Protein AF-A0A3R6XQE9-F1 (afdb_monomer)

Sequence (537 aa):
MMLRTYLPYRYLSPTGSLHRLRDVAMYRGDMRRTLERMLTLVEDVHVSFRRNPSPDKQDQEDIPDDLHMSSKAVSIPAWYREDCESIEWVRSQRVAEVDCVHRAAIRAKRSEKDACMAMHMQELQTRHYISEHRKELKRARQQQARDRAAALEQTRIARLMELDRQYDERLAIEAEDRMAEEESRTRVYVDAMAKATFLHQCKLRKRQVELDRKAEAKARTAMEREELDENTRLRKIADKIAYNQTLKRMQAADEAYRAKQAEKLFEARCRKLMHNEEMRLHRLYTEVLHRERLRERKERHLMHNDDMYMQRILDEREKLRLRTMEKTHRVEMAVEDVRSHQWRSLEAQATIMALVRLFVIKQFGFFDGHVQAIWSARELKALAAHVQHFPNMLRVNIVLMSSIMGQKRDPPWKVALRWLRMAFRDGYKGPTLLRNIAKCYVKLYEAHLHYNDLSTGWSWYVKACEHLALQASPSFLDEMARALYLLCRFQHAAEILARIIYSFPTYVRMPTVIFRAAMLMWHLGLYEQSTDYLLHL

pLDDT: mean 70.78, std 21.34, range [27.75, 96.88]

Radius of gyration: 72.17 Å; Cα contacts (8 Å, |Δi|>4): 150; chains: 1; bounding box: 145×71×234 Å

Secondary structure (DSSP, 8-state):
-------------TTSSHHHHHHHGGG-HHHHHHHHHHHHHHHT-------PPP-----------------------HHHHHHHHHHHHHHHHHHHHHHHHHHHHHHHHHHHHHHHHHHHHHHHHHHHHHHHHHHHHHHHHHHHHHHHHHTTSGGGSGGGSTTSHHHHTTTHHHHHHHHHHHHHHHHHHHHHHHHHHHHHHHHHHHHHHHHHHHHHHHHHHHHHHHHHHHHHHHHHHHHHHHHHHHHHHHHHHHHHHHHHHHHHHHHHHHHHHHHHHHHHHHHHHHHHHHHHHHHHHHHHHHHHHHHHHHHHHHHHHHHHHHHHHHHHHHHHHHHHHHHHHHHHHHHHHHHHHHHHHHHHHHH----------SS-HHHHHHHHHHHHH-HHHHHHHHHHHHHHTT--PPPHHHHHHHHHHHHHHTT---HHHHHHHHHHHHHHHHHH--HHHHHHHHHHHHHHHTSHHHHT-HHHHHHHHHHHHHTT-HHHHHHHHHHHHHH-TT-TTHHHHHHHHHHHHHHTT-HHHHHHHHHT-

Foldseek 3Di:
DDDDDDDDDDDDDDPPCPVVVVVVCPPDPVVVVVVVVVVVVVVVPPPPPPDDDDDDDDDDDDDDDDDDDDDDPPPPPPVNVVVVVVVVVVVVVVVVVVVVVVVVVVVVVVVVVVVVVVVVVVVVVVVVVVVVVVVVVVVVVVVVVVVVVVVVVVVPVVVVCVVVVVVCVVVCVVVVVVVVVVVVVVVVVVVVVVVVVVVVVVVVVVVVVVVVVVVVVVVVVVVVVVVVVVVVVVVVVVVVVVVVVVVVVVVVVVVVVVVVVVVVVVVVVVVVVVVVVVVVVVVVVVVVVVVVVVVVVVVVVVVVVVVVVVVVVVVVVVVVVVVVVVVVVVVVVVVVVVVVVVVVVVVVVVVVVVVVVVVCVVPPDDDDDDDDDPDDPVVVVVVVVVCVPCVVVVVVCVVVVCVVVPPPDDDPLVVVLVVLVVCVVVPDPDLVSLLSNLVSLVVNCVVPVDVVSLVVSLVSLVSSVVDPVLVLDLVSLLVNLVSCVSVVVLVVSLVSLVCCVVVPVPDPCNLVSLLVNLVSCVVVVVPVVSVVSVVVD

Nearest PDB structures (foldseek):
  6q6g-assembly1_K  TM=8.077E-01  e=1.067E-02  Homo sapiens
  7w3i-assembly1_X  TM=4.189E-01  e=1.348E+00  Homo sapiens

Structure (mmCIF, N/CA/C/O backbone):
data_AF-A0A3R6XQE9-F1
#
_entry.id   AF-A0A3R6XQE9-F1
#
loop_
_atom_site.group_PDB
_atom_site.id
_atom_site.type_symbol
_atom_site.label_atom_id
_atom_site.label_alt_id
_atom_site.label_comp_id
_atom_site.label_asym_id
_atom_site.label_entity_id
_atom_site.label_seq_id
_atom_site.pdbx_PDB_ins_code
_atom_site.Cartn_x
_atom_site.Cartn_y
_atom_site.Cartn_z
_atom_site.occupancy
_atom_site.B_iso_or_equiv
_atom_site.auth_seq_id
_atom_site.auth_comp_id
_atom_site.auth_asym_id
_atom_site.auth_atom_id
_atom_site.pdbx_PDB_model_num
ATOM 1 N N . MET A 1 1 ? 5.870 -28.868 70.871 1.00 32.44 1 MET A N 1
ATOM 2 C CA . MET A 1 1 ? 5.927 -27.451 71.288 1.00 32.44 1 MET A CA 1
ATOM 3 C C . MET A 1 1 ? 6.280 -26.621 70.053 1.00 32.44 1 MET A C 1
ATOM 5 O O . MET A 1 1 ? 7.315 -26.913 69.486 1.00 32.44 1 MET A O 1
ATOM 9 N N . MET A 1 2 ? 5.377 -25.711 69.638 1.00 27.75 2 MET A N 1
ATOM 10 C CA . MET A 1 2 ? 5.494 -24.556 68.701 1.00 27.75 2 MET A CA 1
ATOM 11 C C . MET A 1 2 ? 6.235 -24.703 67.347 1.00 27.75 2 MET A C 1
ATOM 13 O O . MET A 1 2 ? 7.331 -25.222 67.304 1.00 27.75 2 MET A O 1
ATOM 17 N N . LEU A 1 3 ? 5.814 -24.169 66.192 1.00 28.91 3 LEU A N 1
ATOM 18 C CA . LEU A 1 3 ? 4.616 -23.490 65.670 1.00 28.91 3 LEU A CA 1
ATOM 19 C C . LEU A 1 3 ? 4.838 -23.354 64.133 1.00 28.91 3 LEU A C 1
ATOM 21 O O . LEU A 1 3 ? 5.943 -23.027 63.724 1.00 28.91 3 LEU A O 1
ATOM 25 N N . ARG A 1 4 ? 3.788 -23.586 63.322 1.00 28.50 4 ARG A N 1
ATOM 26 C CA . ARG A 1 4 ? 3.335 -22.821 62.120 1.00 28.50 4 ARG A CA 1
ATOM 27 C C . ARG A 1 4 ? 4.390 -22.072 61.257 1.00 28.50 4 ARG A C 1
ATOM 29 O O . ARG A 1 4 ? 5.087 -21.206 61.751 1.00 28.50 4 ARG A O 1
ATOM 36 N N . THR A 1 5 ? 4.408 -22.147 59.920 1.00 28.59 5 THR A N 1
ATOM 37 C CA . THR A 1 5 ? 3.303 -21.826 58.986 1.00 28.59 5 THR A CA 1
ATOM 38 C C . THR A 1 5 ? 3.684 -22.162 57.529 1.00 28.59 5 THR A C 1
ATOM 40 O O . THR A 1 5 ? 4.826 -21.994 57.119 1.00 28.59 5 THR A O 1
ATOM 43 N N . TYR A 1 6 ? 2.679 -22.580 56.754 1.00 31.84 6 TYR A N 1
ATOM 44 C CA . TYR A 1 6 ? 2.621 -22.618 55.285 1.00 31.84 6 TYR A CA 1
ATOM 45 C C . TYR A 1 6 ? 2.515 -21.207 54.670 1.00 31.84 6 TYR A C 1
ATOM 47 O O . TYR A 1 6 ? 1.912 -20.350 55.314 1.00 31.84 6 TYR A O 1
ATOM 55 N N . LEU A 1 7 ? 2.959 -21.016 53.411 1.00 29.22 7 LEU A N 1
ATOM 56 C CA . LEU A 1 7 ? 2.219 -20.413 52.263 1.00 29.22 7 LEU A CA 1
ATOM 57 C C . LEU A 1 7 ? 3.168 -20.091 51.063 1.00 29.22 7 LEU A C 1
ATOM 59 O O . LEU A 1 7 ? 4.384 -20.143 51.227 1.00 29.22 7 LEU A O 1
ATOM 63 N N . PRO A 1 8 ? 2.644 -19.858 49.836 1.00 33.28 8 PRO A N 1
ATOM 64 C CA . PRO A 1 8 ? 3.211 -20.328 48.575 1.00 33.28 8 PRO A CA 1
ATOM 65 C C . PRO A 1 8 ? 3.793 -19.216 47.683 1.00 33.28 8 PRO A C 1
ATOM 67 O O . PRO A 1 8 ? 3.556 -18.025 47.877 1.00 33.28 8 PRO A O 1
ATOM 70 N N . TYR A 1 9 ? 4.502 -19.652 46.639 1.00 40.69 9 TYR A N 1
ATOM 71 C CA . TYR A 1 9 ? 4.949 -18.867 45.487 1.00 40.69 9 TYR A CA 1
ATOM 72 C C . TYR A 1 9 ? 3.849 -17.964 44.907 1.00 40.69 9 TYR A C 1
ATOM 74 O O . TYR A 1 9 ? 2.841 -18.475 44.415 1.00 40.69 9 TYR A O 1
ATOM 82 N N . ARG A 1 10 ? 4.086 -16.641 44.868 1.00 29.25 10 ARG A N 1
ATOM 83 C CA . ARG A 1 10 ? 3.492 -15.716 43.882 1.00 29.25 10 ARG A CA 1
ATOM 84 C C . ARG A 1 10 ? 4.160 -14.325 43.895 1.00 29.25 10 ARG A C 1
ATOM 86 O O . ARG A 1 10 ? 4.334 -13.729 44.949 1.00 29.25 10 ARG A O 1
ATOM 93 N N . TYR A 1 11 ? 4.438 -13.828 42.683 1.00 28.64 11 TYR A N 1
ATOM 94 C CA . TYR A 1 11 ? 4.831 -12.464 42.271 1.00 28.64 11 TYR A CA 1
ATOM 95 C C . TYR A 1 11 ? 6.278 -11.996 42.532 1.00 28.64 11 TYR A C 1
ATOM 97 O O . TYR A 1 11 ? 6.572 -11.256 43.464 1.00 28.64 11 TYR A O 1
ATOM 105 N N . LEU A 1 12 ? 7.164 -12.362 41.597 1.00 32.06 12 LEU A N 1
ATOM 106 C CA . LEU A 1 12 ? 8.441 -11.692 41.325 1.00 32.06 12 LEU A CA 1
ATOM 107 C C . LEU A 1 12 ? 8.205 -10.461 40.430 1.00 32.06 12 LEU A C 1
ATOM 109 O O . LEU A 1 12 ? 7.597 -10.583 39.367 1.00 32.06 12 LEU A O 1
ATOM 113 N N . SER A 1 13 ? 8.697 -9.291 40.847 1.00 29.91 13 SER A N 1
ATOM 114 C CA . SER A 1 13 ? 8.797 -8.078 40.022 1.00 29.91 13 SER A CA 1
ATOM 115 C C . SER A 1 13 ? 10.157 -8.021 39.291 1.00 29.91 13 SER A C 1
ATOM 117 O O . SER A 1 13 ? 11.142 -8.542 39.820 1.00 29.91 13 SER A O 1
ATOM 119 N N . PRO A 1 14 ? 10.267 -7.401 38.095 1.00 37.72 14 PRO A N 1
ATOM 120 C CA . PRO A 1 14 ? 11.428 -7.599 37.212 1.00 37.72 14 PRO A CA 1
ATOM 121 C C . PRO A 1 14 ? 12.702 -6.814 37.569 1.00 37.72 14 PRO A C 1
ATOM 123 O O . PRO A 1 14 ? 13.724 -7.015 36.926 1.00 37.72 14 PRO A O 1
ATOM 126 N N . THR A 1 15 ? 12.686 -5.913 38.554 1.00 41.16 15 THR A N 1
ATOM 127 C CA . THR A 1 15 ? 13.781 -4.936 38.752 1.00 41.16 15 THR A CA 1
ATOM 128 C C . THR A 1 15 ? 14.496 -5.019 40.103 1.00 41.16 15 THR A C 1
ATOM 130 O O . THR A 1 15 ? 15.473 -4.311 40.319 1.00 41.16 15 THR A O 1
ATOM 133 N N . GLY A 1 16 ? 14.069 -5.900 41.013 1.00 37.84 16 GLY A N 1
ATOM 134 C CA . GLY A 1 16 ? 14.590 -5.933 42.389 1.00 37.84 16 GLY A CA 1
ATOM 135 C C . GLY A 1 16 ? 15.642 -7.003 42.715 1.00 37.84 16 GLY A C 1
ATOM 136 O O . GLY A 1 16 ? 16.205 -6.963 43.808 1.00 37.84 16 GLY A O 1
ATOM 137 N N . SER A 1 17 ? 15.903 -7.980 41.837 1.00 44.03 17 SER A N 1
ATOM 138 C CA . SER A 1 17 ? 16.670 -9.190 42.209 1.00 44.03 17 SER A CA 1
ATOM 139 C C . SER A 1 17 ? 18.113 -9.258 41.691 1.00 44.03 17 SER A C 1
ATOM 141 O O . SER A 1 17 ? 18.904 -10.032 42.228 1.00 44.03 17 SER A O 1
ATOM 143 N N . LEU A 1 18 ? 18.513 -8.434 40.717 1.00 44.25 18 LEU A N 1
ATOM 144 C CA . LEU A 1 18 ? 19.850 -8.534 40.108 1.00 44.25 18 LEU A CA 1
ATOM 145 C C . LEU A 1 18 ? 20.987 -8.071 41.030 1.00 44.25 18 LEU A C 1
ATOM 147 O O . LEU A 1 18 ? 22.075 -8.637 40.992 1.00 44.25 18 LEU A O 1
ATOM 151 N N . HIS A 1 19 ? 20.738 -7.099 41.911 1.00 41.75 19 HIS A N 1
ATOM 152 C CA . HIS A 1 19 ? 21.766 -6.627 42.848 1.00 41.75 19 HIS A CA 1
ATOM 153 C C . HIS A 1 19 ? 22.050 -7.643 43.963 1.00 41.75 19 HIS A C 1
ATOM 155 O O . HIS A 1 19 ? 23.172 -7.707 44.446 1.00 41.75 19 HIS A O 1
ATOM 161 N N . ARG A 1 20 ? 21.077 -8.499 44.311 1.00 45.06 20 ARG A N 1
ATOM 162 C CA . ARG A 1 20 ? 21.261 -9.573 45.307 1.00 45.06 20 ARG A CA 1
ATOM 163 C C . ARG A 1 20 ? 21.903 -10.835 44.722 1.00 45.06 20 ARG A C 1
ATOM 165 O O . ARG A 1 20 ? 22.451 -11.640 45.464 1.00 45.06 20 ARG A O 1
ATOM 172 N N . LEU A 1 21 ? 21.873 -11.001 43.397 1.00 42.62 21 LEU A N 1
ATOM 173 C CA . LEU A 1 21 ? 22.603 -12.066 42.697 1.00 42.62 21 LEU A CA 1
ATOM 174 C C . LEU A 1 21 ? 24.106 -11.777 42.581 1.00 42.62 21 LEU A C 1
ATOM 176 O O . LEU A 1 21 ? 24.885 -12.716 42.436 1.00 42.62 21 LEU A O 1
ATOM 180 N N . ARG A 1 22 ? 24.524 -10.510 42.700 1.00 42.72 22 ARG A N 1
ATOM 181 C CA . ARG A 1 22 ? 25.939 -10.110 42.707 1.00 42.72 22 ARG A CA 1
ATOM 182 C C . ARG A 1 22 ? 26.709 -10.727 43.880 1.00 42.72 22 ARG A C 1
ATOM 184 O O . ARG A 1 22 ? 27.838 -11.168 43.689 1.00 42.72 22 ARG A O 1
ATOM 191 N N . ASP A 1 23 ? 26.069 -10.839 45.043 1.00 43.16 23 ASP A N 1
ATOM 192 C CA . ASP A 1 23 ? 26.700 -11.372 46.258 1.00 43.16 23 ASP A CA 1
ATOM 193 C C . ASP A 1 23 ? 26.735 -12.911 46.280 1.00 43.16 23 ASP A C 1
ATOM 195 O O . ASP A 1 23 ? 27.646 -13.507 46.850 1.00 43.16 23 ASP A O 1
ATOM 199 N N . VAL A 1 24 ? 25.797 -13.573 45.590 1.00 43.28 24 VAL A N 1
ATOM 200 C CA . VAL A 1 24 ? 25.754 -15.044 45.458 1.00 43.28 24 VAL A CA 1
ATOM 201 C C . VAL A 1 24 ? 26.667 -15.546 44.326 1.00 43.28 24 VAL A C 1
ATOM 203 O O . VAL A 1 24 ? 27.190 -16.659 44.389 1.00 43.28 24 VAL A O 1
ATOM 206 N N . ALA A 1 25 ? 26.911 -14.731 43.295 1.00 44.75 25 ALA A N 1
ATOM 207 C CA . ALA A 1 25 ? 27.698 -15.111 42.119 1.00 44.75 25 ALA A CA 1
ATOM 208 C C . ALA A 1 25 ? 29.227 -15.015 42.302 1.00 44.75 25 ALA A C 1
ATOM 210 O O . ALA A 1 25 ? 29.965 -15.414 41.399 1.00 44.75 25 ALA A O 1
ATOM 211 N N . MET A 1 26 ? 29.720 -14.560 43.461 1.00 42.00 26 MET A N 1
ATOM 212 C CA . MET A 1 26 ? 31.160 -14.443 43.760 1.00 42.00 26 MET A CA 1
ATOM 213 C C . MET A 1 26 ? 31.949 -15.766 43.637 1.00 42.00 26 MET A C 1
ATOM 215 O O . MET A 1 26 ? 33.171 -15.723 43.537 1.00 42.00 26 MET A O 1
ATOM 219 N N . TYR A 1 27 ? 31.291 -16.933 43.579 1.00 44.34 27 TYR A N 1
ATOM 220 C CA . TYR A 1 27 ? 31.956 -18.247 43.566 1.00 44.34 27 TYR A CA 1
ATOM 221 C C . TYR A 1 27 ? 31.847 -19.066 42.265 1.00 44.34 27 TYR A C 1
ATOM 223 O O . TYR A 1 27 ? 32.259 -20.225 42.255 1.00 44.34 27 TYR A O 1
ATOM 231 N N . ARG A 1 28 ? 31.339 -18.526 41.144 1.00 44.09 28 ARG A N 1
ATOM 232 C CA . ARG A 1 28 ? 31.338 -19.263 39.855 1.00 44.09 28 ARG A CA 1
ATOM 233 C C . ARG A 1 28 ? 31.686 -18.368 38.663 1.00 44.09 28 ARG A C 1
ATOM 235 O O . ARG A 1 28 ? 30.900 -17.510 38.267 1.00 44.09 28 ARG A O 1
ATOM 242 N N . GLY A 1 29 ? 32.855 -18.613 38.065 1.00 42.78 29 GLY A N 1
ATOM 243 C CA . GLY A 1 29 ? 33.447 -17.793 36.996 1.00 42.78 29 GLY A CA 1
ATOM 244 C C . GLY A 1 29 ? 32.594 -17.631 35.730 1.00 42.78 29 GLY A C 1
ATOM 245 O O . GLY A 1 29 ? 32.670 -16.591 35.077 1.00 42.78 29 GLY A O 1
ATOM 246 N N . ASP A 1 30 ? 31.721 -18.592 35.421 1.00 46.72 30 ASP A N 1
ATOM 247 C CA . ASP A 1 30 ? 30.911 -18.561 34.194 1.00 46.72 30 ASP A CA 1
ATOM 248 C C . ASP A 1 30 ? 29.713 -17.595 34.278 1.00 46.72 30 ASP A C 1
ATOM 250 O O . ASP A 1 30 ? 29.325 -16.974 33.283 1.00 46.72 30 ASP A O 1
ATOM 254 N N . MET A 1 31 ? 29.159 -17.376 35.478 1.00 47.28 31 MET A N 1
ATOM 255 C CA . MET A 1 31 ? 28.063 -16.415 35.675 1.00 47.28 31 MET A CA 1
ATOM 256 C C . MET A 1 31 ? 28.544 -14.959 35.649 1.00 47.28 31 MET A C 1
ATOM 258 O O . MET A 1 31 ? 27.788 -14.082 35.233 1.00 47.28 31 MET A O 1
ATOM 262 N N . ARG A 1 32 ? 29.814 -14.698 35.989 1.00 47.12 32 ARG A N 1
ATOM 263 C CA . ARG A 1 32 ? 30.415 -13.356 35.924 1.00 47.12 32 ARG A CA 1
ATOM 264 C C . ARG A 1 32 ? 30.487 -12.826 34.492 1.00 47.12 32 ARG A C 1
ATOM 266 O O . ARG A 1 32 ? 30.044 -11.712 34.241 1.00 47.12 32 ARG A O 1
ATOM 273 N N . ARG A 1 33 ? 30.942 -13.647 33.538 1.00 48.03 33 ARG A N 1
ATOM 274 C CA . ARG A 1 33 ? 31.009 -13.267 32.112 1.00 48.03 33 ARG A CA 1
ATOM 275 C C . ARG A 1 33 ? 29.632 -13.012 31.502 1.00 48.03 33 ARG A C 1
ATOM 277 O O . ARG A 1 33 ? 29.498 -12.190 30.601 1.00 48.03 33 ARG A O 1
ATOM 284 N N . THR A 1 34 ? 28.612 -13.715 31.983 1.00 50.47 34 THR A N 1
ATOM 285 C CA . THR A 1 34 ? 27.238 -13.567 31.487 1.00 50.47 34 THR A CA 1
ATOM 286 C C . THR A 1 34 ? 26.579 -12.302 32.054 1.00 50.47 34 THR A C 1
ATOM 288 O O . THR A 1 34 ? 25.908 -11.583 31.319 1.00 50.47 34 THR A O 1
ATOM 291 N N . LEU A 1 35 ? 26.848 -11.969 33.323 1.00 48.03 35 LEU A N 1
ATOM 292 C CA . LEU A 1 35 ? 26.427 -10.711 33.951 1.00 48.03 35 LEU A CA 1
ATOM 293 C C . LEU A 1 35 ? 27.180 -9.490 33.409 1.00 48.03 35 LEU A C 1
ATOM 295 O O . LEU A 1 35 ? 26.545 -8.473 33.171 1.00 48.03 35 LEU A O 1
ATOM 299 N N . GLU A 1 36 ? 28.486 -9.585 33.143 1.00 49.22 36 GLU A N 1
ATOM 300 C CA . GLU A 1 36 ? 29.260 -8.511 32.494 1.00 49.22 36 GLU A CA 1
ATOM 301 C C . GLU A 1 36 ? 28.731 -8.222 31.078 1.00 49.22 36 GLU A C 1
ATOM 303 O O . GLU A 1 36 ? 28.598 -7.061 30.702 1.00 49.22 36 GLU A O 1
ATOM 308 N N . ARG A 1 37 ? 28.313 -9.250 30.319 1.00 48.03 37 ARG A N 1
ATOM 309 C CA . ARG A 1 37 ? 27.636 -9.073 29.016 1.00 48.03 37 ARG A CA 1
ATOM 310 C C . ARG A 1 37 ? 26.248 -8.440 29.127 1.00 48.03 37 ARG A C 1
ATOM 312 O O . ARG A 1 37 ? 25.849 -7.700 28.239 1.00 48.03 37 ARG A O 1
ATOM 319 N N . MET A 1 38 ? 25.500 -8.728 30.190 1.00 41.19 38 MET A N 1
ATOM 320 C CA . MET A 1 38 ? 24.185 -8.112 30.406 1.00 41.19 38 MET A CA 1
ATOM 321 C C . MET A 1 38 ? 24.283 -6.688 30.966 1.00 41.19 38 MET A C 1
ATOM 323 O O . MET A 1 38 ? 23.432 -5.868 30.648 1.00 41.19 38 MET A O 1
ATOM 327 N N . LEU A 1 39 ? 25.312 -6.376 31.758 1.00 45.50 39 LEU A N 1
ATOM 328 C CA . LEU A 1 39 ? 25.561 -5.031 32.286 1.00 45.50 39 LEU A CA 1
ATOM 329 C C . LEU A 1 39 ? 26.136 -4.092 31.218 1.00 45.50 39 LEU A C 1
ATOM 331 O O . LEU A 1 39 ? 25.687 -2.957 31.128 1.00 45.50 39 LEU A O 1
ATOM 335 N N . THR A 1 40 ? 27.012 -4.583 30.338 1.00 46.66 40 THR A N 1
ATOM 336 C CA . THR A 1 40 ? 27.475 -3.816 29.162 1.00 46.66 40 THR A CA 1
ATOM 337 C C . THR A 1 40 ? 26.338 -3.495 28.188 1.00 46.66 40 THR A C 1
ATOM 339 O O . THR A 1 40 ? 26.320 -2.420 27.605 1.00 46.66 40 THR A O 1
ATOM 342 N N . LEU A 1 41 ? 25.322 -4.361 28.080 1.00 43.12 41 LEU A N 1
ATOM 343 C CA . LEU A 1 41 ? 24.089 -4.071 27.330 1.00 43.12 41 LEU A CA 1
ATOM 344 C C . LEU A 1 41 ? 23.173 -3.030 28.009 1.00 43.12 41 LEU A C 1
ATOM 346 O O . LEU A 1 41 ? 22.259 -2.521 27.365 1.00 43.12 41 LEU A O 1
ATOM 350 N N . VAL A 1 42 ? 23.392 -2.720 29.291 1.00 42.47 42 VAL A N 1
ATOM 351 C CA . VAL A 1 42 ? 22.645 -1.698 30.052 1.00 42.47 42 VAL A CA 1
ATOM 352 C C . VAL A 1 42 ? 23.409 -0.364 30.113 1.00 42.47 42 VAL A C 1
ATOM 354 O O . VAL A 1 42 ? 22.781 0.683 30.255 1.00 42.47 42 VAL A O 1
ATOM 357 N N . GLU A 1 43 ? 24.735 -0.371 29.948 1.00 41.97 43 GLU A N 1
ATOM 358 C CA . GLU A 1 43 ? 25.589 0.830 30.011 1.00 41.97 43 GLU A CA 1
ATOM 359 C C . GLU A 1 43 ? 25.432 1.796 28.816 1.00 41.97 43 GLU A C 1
ATOM 361 O O . GLU A 1 43 ? 25.720 2.987 28.962 1.00 41.97 43 GLU A O 1
ATOM 366 N N . ASP A 1 44 ? 24.852 1.356 27.693 1.00 39.06 44 ASP A N 1
ATOM 367 C CA . ASP A 1 44 ? 24.589 2.212 26.519 1.00 39.06 44 ASP A CA 1
ATOM 368 C C . ASP A 1 44 ? 23.258 2.991 26.569 1.00 39.06 44 ASP A C 1
ATOM 370 O O . ASP A 1 44 ? 22.878 3.664 25.609 1.00 39.06 44 ASP A O 1
ATOM 374 N N . VAL A 1 45 ? 22.556 2.989 27.707 1.00 34.91 45 VAL A N 1
ATOM 375 C CA . VAL A 1 45 ? 21.431 3.906 27.954 1.00 34.91 45 VAL A CA 1
ATOM 376 C C . VAL A 1 45 ? 21.814 4.898 29.051 1.00 34.91 45 VAL A C 1
ATOM 378 O O . VAL A 1 45 ? 21.332 4.851 30.182 1.00 34.91 45 VAL A O 1
ATOM 381 N N . HIS A 1 46 ? 22.688 5.844 28.705 1.00 31.00 46 HIS A N 1
ATOM 382 C CA . HIS A 1 46 ? 22.892 7.055 29.499 1.00 31.00 46 HIS A CA 1
ATOM 383 C C . HIS A 1 46 ? 21.637 7.943 29.417 1.00 31.00 46 HIS A C 1
ATOM 385 O O . HIS A 1 46 ? 21.521 8.822 28.565 1.00 31.00 46 HIS A O 1
ATOM 391 N N . VAL A 1 47 ? 20.681 7.737 30.326 1.00 30.23 47 VAL A N 1
ATOM 392 C CA . VAL A 1 47 ? 19.670 8.756 30.647 1.00 30.23 47 VAL A CA 1
ATOM 393 C C . VAL A 1 47 ? 20.302 9.678 31.681 1.00 30.23 47 VAL A C 1
ATOM 395 O O . VAL A 1 47 ? 20.375 9.358 32.867 1.00 30.23 47 VAL A O 1
ATOM 398 N N . SER A 1 48 ? 20.786 10.833 31.232 1.00 28.06 48 SER A N 1
ATOM 399 C CA . SER A 1 48 ? 21.216 11.903 32.125 1.00 28.06 48 SER A CA 1
ATOM 400 C C . SER A 1 48 ? 20.009 12.422 32.914 1.00 28.06 48 SER A C 1
ATOM 402 O O . SER A 1 48 ? 19.238 13.245 32.418 1.00 28.06 48 SER A O 1
ATOM 404 N N . PHE A 1 49 ? 19.830 11.961 34.151 1.00 30.72 49 PHE A N 1
ATOM 405 C CA . PHE A 1 49 ? 18.934 12.615 35.099 1.00 30.72 49 PHE A CA 1
ATOM 406 C C . PHE A 1 49 ? 19.569 13.942 35.530 1.00 30.72 49 PHE A C 1
ATOM 408 O O . PHE A 1 49 ? 20.401 13.982 36.436 1.00 30.72 49 PHE A O 1
ATOM 415 N N . ARG A 1 50 ? 19.160 15.055 34.907 1.00 29.62 50 ARG A N 1
ATOM 416 C CA . ARG A 1 50 ? 19.289 16.368 35.553 1.00 29.62 50 ARG A CA 1
ATOM 417 C C . ARG A 1 50 ? 18.417 16.343 36.810 1.00 29.62 50 ARG A C 1
ATOM 419 O O . ARG A 1 50 ? 17.195 16.418 36.728 1.00 29.62 50 ARG A O 1
ATOM 426 N N . ARG A 1 51 ? 19.044 16.231 37.983 1.00 33.03 51 ARG A N 1
ATOM 427 C CA . ARG A 1 51 ? 18.432 16.659 39.245 1.00 33.03 51 ARG A CA 1
ATOM 428 C C . ARG A 1 51 ? 18.262 18.175 39.171 1.00 33.03 51 ARG A C 1
ATOM 430 O O . ARG A 1 51 ? 19.254 18.893 39.203 1.00 33.03 51 ARG A O 1
ATOM 437 N N . ASN A 1 52 ? 17.025 18.653 39.085 1.00 30.34 52 ASN A N 1
ATOM 438 C CA . ASN A 1 52 ? 16.719 20.032 39.454 1.00 30.34 52 ASN A CA 1
ATOM 439 C C . ASN A 1 52 ? 16.853 20.143 40.984 1.00 30.34 52 ASN A C 1
ATOM 441 O O . ASN A 1 52 ? 16.204 19.361 41.687 1.00 30.34 52 ASN A O 1
ATOM 445 N N . PRO A 1 53 ? 17.680 21.052 41.525 1.00 36.28 53 PRO A N 1
ATOM 446 C CA . PRO A 1 53 ? 17.670 21.350 42.949 1.00 36.28 53 PRO A CA 1
ATOM 447 C C . PRO A 1 53 ? 16.380 22.095 43.312 1.00 36.28 53 PRO A C 1
ATOM 449 O O . PRO A 1 53 ? 15.902 22.945 42.562 1.00 36.28 53 PRO A O 1
ATOM 452 N N . SER A 1 54 ? 15.824 21.756 44.473 1.00 32.06 54 SER A N 1
ATOM 453 C CA . SER A 1 54 ? 14.787 22.535 45.156 1.00 32.06 54 SER A CA 1
ATOM 454 C C . SER A 1 54 ? 15.277 23.969 45.399 1.00 32.06 54 SER A C 1
ATOM 456 O O . SER A 1 54 ? 16.452 24.134 45.733 1.00 32.06 54 SER A O 1
ATOM 458 N N . PRO A 1 55 ? 14.420 25.000 45.287 1.00 38.88 55 PRO A N 1
ATOM 459 C CA . PRO A 1 55 ? 14.807 26.354 45.629 1.00 38.88 55 PRO A CA 1
ATOM 460 C C . PRO A 1 55 ? 14.715 26.492 47.146 1.00 38.88 55 PRO A C 1
ATOM 462 O O . PRO A 1 55 ? 13.618 26.584 47.677 1.00 38.88 55 PRO A O 1
ATOM 465 N N . ASP A 1 56 ? 15.846 26.459 47.843 1.00 35.47 56 ASP A N 1
ATOM 466 C CA . ASP A 1 56 ? 15.972 27.150 49.124 1.00 35.47 56 ASP A CA 1
ATOM 467 C C . ASP A 1 56 ? 17.449 27.332 49.504 1.00 35.47 56 ASP A C 1
ATOM 469 O O . ASP A 1 56 ? 18.152 26.372 49.803 1.00 35.47 56 ASP A O 1
ATOM 473 N N . LYS A 1 57 ? 17.833 28.617 49.543 1.00 34.00 57 LYS A N 1
ATOM 474 C CA . LYS A 1 57 ? 18.953 29.246 50.270 1.00 34.00 57 LYS A CA 1
ATOM 475 C C . LYS A 1 57 ? 20.378 29.106 49.697 1.00 34.00 57 LYS A C 1
ATOM 477 O O . LYS A 1 57 ? 20.996 28.055 49.754 1.00 34.00 57 LYS A O 1
ATOM 482 N N . GLN A 1 58 ? 20.821 30.249 49.150 1.00 37.00 58 GLN A N 1
ATOM 483 C CA . GLN A 1 58 ? 22.128 30.926 49.277 1.00 37.00 58 GLN A CA 1
ATOM 484 C C . GLN A 1 58 ? 23.353 30.070 49.640 1.00 37.00 58 GLN A C 1
ATOM 486 O O . GLN A 1 58 ? 23.386 29.481 50.710 1.00 37.00 58 GLN A O 1
ATOM 491 N N . ASP A 1 59 ? 24.388 30.101 48.793 1.00 35.53 59 ASP A N 1
ATOM 492 C CA . ASP A 1 59 ? 25.581 30.923 49.052 1.00 35.53 59 ASP A CA 1
ATOM 493 C C . ASP A 1 59 ? 26.465 31.045 47.796 1.00 35.53 59 ASP A C 1
ATOM 495 O O . ASP A 1 59 ? 26.490 30.173 46.927 1.00 35.53 59 ASP A O 1
ATOM 499 N N . GLN A 1 60 ? 27.102 32.212 47.687 1.00 40.06 60 GLN A N 1
ATOM 500 C CA . GLN A 1 60 ? 28.103 32.607 46.695 1.00 40.06 60 GLN A CA 1
ATOM 501 C C . GLN A 1 60 ? 29.325 31.688 46.725 1.00 40.06 60 GLN A C 1
ATOM 503 O O . GLN A 1 60 ? 29.801 31.375 47.807 1.00 40.06 60 GLN A O 1
ATOM 508 N N . GLU A 1 61 ? 29.891 31.391 45.553 1.00 35.47 61 GLU A N 1
ATOM 509 C CA . GLU A 1 61 ? 31.331 31.545 45.307 1.00 35.47 61 GLU A CA 1
ATOM 510 C C . GLU A 1 61 ? 31.637 31.462 43.801 1.00 35.47 61 GLU A C 1
ATOM 512 O O . GLU A 1 61 ? 31.228 30.536 43.098 1.00 35.47 61 GLU A O 1
ATOM 517 N N . ASP A 1 62 ? 32.324 32.499 43.324 1.00 40.03 62 ASP A N 1
ATOM 518 C CA . ASP A 1 62 ? 32.917 32.645 41.997 1.00 40.03 62 ASP A CA 1
ATOM 519 C C . ASP A 1 62 ? 34.085 31.666 41.802 1.00 40.03 62 ASP A C 1
ATOM 521 O O . ASP A 1 62 ? 34.846 31.460 42.743 1.00 40.03 62 ASP A O 1
ATOM 525 N N . ILE A 1 63 ? 34.275 31.135 40.582 1.00 34.91 63 ILE A N 1
ATOM 526 C CA . ILE A 1 63 ? 35.577 30.832 39.933 1.00 34.91 63 ILE A CA 1
ATOM 527 C C . ILE A 1 63 ? 35.333 30.316 38.489 1.00 34.91 63 ILE A C 1
ATOM 529 O O . ILE A 1 63 ? 34.282 29.731 38.224 1.00 34.91 63 ILE A O 1
ATOM 533 N N . PRO A 1 64 ? 36.254 30.579 37.534 1.00 42.97 64 PRO A N 1
ATOM 534 C CA . PRO A 1 64 ? 35.903 31.191 36.254 1.00 42.97 64 PRO A CA 1
ATOM 535 C C . PRO A 1 64 ? 35.957 30.301 35.003 1.00 42.97 64 PRO A C 1
ATOM 537 O O . PRO A 1 64 ? 36.414 29.158 35.013 1.00 42.97 64 PRO A O 1
ATOM 540 N N . ASP A 1 65 ? 35.470 30.929 33.930 1.00 45.66 65 ASP A N 1
ATOM 541 C CA . ASP A 1 65 ? 35.509 30.582 32.512 1.00 45.66 65 ASP A CA 1
ATOM 542 C C . ASP A 1 65 ? 36.793 29.878 32.049 1.00 45.66 65 ASP A C 1
ATOM 544 O O . ASP A 1 65 ? 37.879 30.439 32.149 1.00 45.66 65 ASP A O 1
ATOM 548 N N . ASP A 1 66 ? 36.640 28.678 31.480 1.00 37.44 66 ASP A N 1
ATOM 549 C CA . ASP A 1 66 ? 37.274 28.279 30.214 1.00 37.44 66 ASP A CA 1
ATOM 550 C C . ASP A 1 66 ? 36.923 26.824 29.868 1.00 37.44 66 ASP A C 1
ATOM 552 O O . ASP A 1 66 ? 37.516 25.882 30.386 1.00 37.44 66 ASP A O 1
ATOM 556 N N . LEU A 1 67 ? 35.966 26.629 28.953 1.00 39.66 67 LEU A N 1
ATOM 557 C CA . LEU A 1 67 ? 36.003 25.550 27.952 1.00 39.66 67 LEU A CA 1
ATOM 558 C C . LEU A 1 67 ? 34.878 25.744 26.931 1.00 39.66 67 LEU A C 1
ATOM 560 O O . LEU A 1 67 ? 33.793 25.163 26.988 1.00 39.66 67 LEU A O 1
ATOM 564 N N . HIS A 1 68 ? 35.184 26.575 25.939 1.00 38.53 68 HIS A N 1
ATOM 565 C CA . HIS A 1 68 ? 34.493 26.610 24.661 1.00 38.53 68 HIS A CA 1
ATOM 566 C C . HIS A 1 68 ? 34.606 25.233 23.980 1.00 38.53 68 HIS A C 1
ATOM 568 O O . HIS A 1 68 ? 35.594 24.932 23.317 1.00 38.53 68 HIS A O 1
ATOM 574 N N . MET A 1 69 ? 33.568 24.401 24.086 1.00 38.34 69 MET A N 1
ATOM 575 C CA . MET A 1 69 ? 33.364 23.254 23.196 1.00 38.34 69 MET A CA 1
ATOM 576 C C . MET A 1 69 ? 32.038 23.413 22.452 1.00 38.34 69 MET A C 1
ATOM 578 O O . MET A 1 69 ? 30.981 22.983 22.894 1.00 38.34 69 MET A O 1
ATOM 582 N N . SER A 1 70 ? 32.140 24.077 21.297 1.00 35.66 70 SER A N 1
ATOM 583 C CA . SER A 1 70 ? 31.361 23.836 20.077 1.00 35.66 70 SER A CA 1
ATOM 584 C C . SER A 1 70 ? 29.872 23.477 20.248 1.00 35.66 70 SER A C 1
ATOM 586 O O . SER A 1 70 ? 29.478 22.308 20.239 1.00 35.66 70 SER A O 1
ATOM 588 N N . SER A 1 71 ? 29.032 24.513 20.218 1.00 41.69 71 SER A N 1
ATOM 589 C CA . SER A 1 71 ? 27.609 24.455 19.871 1.00 41.69 71 SER A CA 1
ATOM 590 C C . SER A 1 71 ? 27.332 23.636 18.604 1.00 41.69 71 SER A C 1
ATOM 592 O O . SER A 1 71 ? 27.457 24.130 17.487 1.00 41.69 71 SER A O 1
ATOM 594 N N . LYS A 1 72 ? 26.835 22.414 18.790 1.00 35.72 72 LYS A N 1
ATOM 595 C CA . LYS A 1 72 ? 25.841 21.775 17.913 1.00 35.72 72 LYS A CA 1
ATOM 596 C C . LYS A 1 72 ? 24.822 21.058 18.797 1.00 35.72 72 LYS A C 1
ATOM 598 O O . LYS A 1 72 ? 24.753 19.835 18.843 1.00 35.72 72 LYS A O 1
ATOM 603 N N . ALA A 1 73 ? 24.035 21.844 19.531 1.00 40.25 73 ALA A N 1
ATOM 604 C CA . ALA A 1 73 ? 22.800 21.352 20.118 1.00 40.25 73 ALA A CA 1
ATOM 605 C C . ALA A 1 73 ? 21.873 20.967 18.959 1.00 40.25 73 ALA A C 1
ATOM 607 O O . ALA A 1 73 ? 21.316 21.828 18.280 1.00 40.25 73 ALA A O 1
ATOM 608 N N . VAL A 1 74 ? 21.774 19.666 18.687 1.00 41.72 74 VAL A N 1
ATOM 609 C CA . VAL A 1 74 ? 20.748 19.102 17.812 1.00 41.72 74 VAL A CA 1
ATOM 610 C C . VAL A 1 74 ? 19.414 19.538 18.407 1.00 41.72 74 VAL A C 1
ATOM 612 O O . VAL A 1 74 ? 19.024 19.073 19.477 1.00 41.72 74 VAL A O 1
ATOM 615 N N . SER A 1 75 ? 18.746 20.493 17.762 1.00 45.06 75 SER A N 1
ATOM 616 C CA . SER A 1 75 ? 17.398 20.893 18.138 1.00 45.06 75 SER A CA 1
ATOM 617 C C . SER A 1 75 ? 16.513 19.662 17.989 1.00 45.06 75 SER A C 1
ATOM 619 O O . SER A 1 75 ? 16.194 19.268 16.866 1.00 45.06 75 SER A O 1
ATOM 621 N N . ILE A 1 76 ? 16.170 19.029 19.113 1.00 46.34 76 ILE A N 1
ATOM 622 C CA . ILE A 1 76 ? 15.164 17.971 19.159 1.00 46.34 76 ILE A CA 1
ATOM 623 C C . ILE A 1 76 ? 13.919 18.553 18.476 1.00 46.34 76 ILE A C 1
ATOM 625 O O . ILE A 1 76 ? 13.420 19.586 18.939 1.00 46.34 76 ILE A O 1
ATOM 629 N N . PRO A 1 77 ? 13.465 17.977 17.349 1.00 49.00 77 PRO A N 1
ATOM 630 C CA . PRO A 1 77 ? 12.321 18.499 16.621 1.00 49.00 77 PRO A CA 1
ATOM 631 C C . PRO A 1 77 ? 11.109 18.642 17.546 1.00 49.00 77 PRO A C 1
ATOM 633 O O . PRO A 1 77 ? 10.883 17.776 18.388 1.00 49.00 77 PRO A O 1
ATOM 636 N N . ALA A 1 78 ? 10.324 19.712 17.391 1.00 52.97 78 ALA A N 1
ATOM 637 C CA . ALA A 1 78 ? 9.181 20.008 18.265 1.00 52.97 78 ALA A CA 1
ATOM 638 C C . ALA A 1 78 ? 8.214 18.815 18.423 1.00 52.97 78 ALA A C 1
ATOM 640 O O . ALA A 1 78 ? 7.740 18.557 19.524 1.00 52.97 78 ALA A O 1
ATOM 641 N N . TRP A 1 79 ? 8.040 18.018 17.363 1.00 49.62 79 TRP A N 1
ATOM 642 C CA . TRP A 1 79 ? 7.217 16.805 17.381 1.00 49.62 79 TRP A CA 1
ATOM 643 C C . TRP A 1 79 ? 7.735 15.724 18.343 1.00 49.62 79 TRP A C 1
ATOM 645 O O . TRP A 1 79 ? 6.946 15.042 18.978 1.00 49.62 79 TRP A O 1
ATOM 655 N N . TYR A 1 80 ? 9.051 15.605 18.529 1.00 46.84 80 TYR A N 1
ATOM 656 C CA . TYR A 1 80 ? 9.642 14.631 19.452 1.00 46.84 80 TYR A CA 1
ATOM 657 C C . TYR A 1 80 ? 9.486 15.066 20.921 1.00 46.84 80 TYR A C 1
ATOM 659 O O . TYR A 1 80 ? 9.469 14.234 21.825 1.00 46.84 80 TYR A O 1
ATOM 667 N N . ARG A 1 81 ? 9.355 16.378 21.175 1.00 52.03 81 ARG A N 1
ATOM 668 C CA . ARG A 1 81 ? 9.033 16.918 22.505 1.00 52.03 81 ARG A CA 1
ATOM 669 C C . ARG A 1 81 ? 7.555 16.697 22.836 1.00 52.03 81 ARG A C 1
ATOM 671 O O . ARG A 1 81 ? 7.261 16.202 23.916 1.00 52.03 81 ARG A O 1
ATOM 678 N N . GLU A 1 82 ? 6.665 16.970 21.884 1.00 54.75 82 GLU A N 1
ATOM 679 C CA . GLU A 1 82 ? 5.223 16.716 22.014 1.00 54.75 82 GLU A CA 1
ATOM 680 C C . GLU A 1 82 ? 4.915 15.218 22.193 1.00 54.75 82 GLU A C 1
ATOM 682 O O . GLU A 1 82 ? 4.119 14.853 23.060 1.00 54.75 82 GLU A O 1
ATOM 687 N N . ASP A 1 83 ? 5.596 14.333 21.455 1.00 56.50 83 ASP A N 1
ATOM 688 C CA . ASP A 1 83 ? 5.433 12.882 21.602 1.00 56.50 83 ASP A CA 1
ATOM 689 C C . ASP A 1 83 ? 5.906 12.397 22.982 1.00 56.50 83 ASP A C 1
ATOM 691 O O . ASP A 1 83 ? 5.193 11.640 23.645 1.00 56.50 83 ASP A O 1
ATOM 695 N N . CYS A 1 84 ? 7.056 12.869 23.474 1.00 53.09 84 CYS A N 1
ATOM 696 C CA . CYS A 1 84 ? 7.534 12.533 24.819 1.00 53.09 84 CYS A CA 1
ATOM 697 C C . CYS A 1 84 ? 6.601 13.058 25.921 1.00 53.09 84 CYS A C 1
ATOM 699 O O . CYS A 1 84 ? 6.266 12.303 26.834 1.00 53.09 84 CYS A O 1
ATOM 701 N N . GLU A 1 85 ? 6.126 14.302 25.815 1.00 59.09 85 GLU A N 1
ATOM 702 C CA . GLU A 1 85 ? 5.167 14.889 26.761 1.00 59.09 85 GLU A CA 1
ATOM 703 C C . GLU A 1 85 ? 3.830 14.129 26.748 1.00 59.09 85 GLU A C 1
ATOM 705 O O . GLU A 1 85 ? 3.249 13.880 27.805 1.00 59.09 85 GLU A O 1
ATOM 710 N N . SER A 1 86 ? 3.374 13.665 25.579 1.00 64.81 86 SER A N 1
ATOM 711 C CA . SER A 1 86 ? 2.167 12.839 25.463 1.00 64.81 86 SER A CA 1
ATOM 712 C C . SER A 1 86 ? 2.334 11.458 26.115 1.00 64.81 86 SER A C 1
ATOM 714 O O . SER A 1 86 ? 1.437 10.984 26.817 1.00 64.81 86 SER A O 1
ATOM 716 N N . ILE A 1 87 ? 3.504 10.828 25.963 1.00 66.69 87 ILE A N 1
ATOM 717 C CA . ILE A 1 87 ? 3.820 9.529 26.571 1.00 66.69 87 ILE A CA 1
ATOM 718 C C . ILE A 1 87 ? 3.942 9.662 28.093 1.00 66.69 87 ILE A C 1
ATOM 720 O O . ILE A 1 87 ? 3.434 8.811 28.830 1.00 66.69 87 ILE A O 1
ATOM 724 N N . GLU A 1 88 ? 4.588 10.720 28.581 1.00 65.81 88 GLU A N 1
ATOM 725 C CA . GLU A 1 88 ? 4.690 11.012 30.012 1.00 65.81 88 GLU A CA 1
ATOM 726 C C . GLU A 1 88 ? 3.330 11.356 30.623 1.00 65.81 88 GLU A C 1
ATOM 728 O O . GLU A 1 88 ? 3.022 10.889 31.721 1.00 65.81 88 GLU A O 1
ATOM 733 N N . TRP A 1 89 ? 2.469 12.068 29.895 1.00 72.44 89 TRP A N 1
ATOM 734 C CA . TRP A 1 89 ? 1.107 12.366 30.331 1.00 72.44 89 TRP A CA 1
ATOM 735 C C . TRP A 1 89 ? 0.244 11.102 30.439 1.00 72.44 89 TRP A C 1
ATOM 737 O O . TRP A 1 89 ? -0.406 10.888 31.463 1.00 72.44 89 TRP A O 1
ATOM 747 N N . VAL A 1 90 ? 0.307 10.198 29.454 1.00 70.00 90 VAL A N 1
ATOM 748 C CA . VAL A 1 90 ? -0.393 8.899 29.505 1.00 70.00 90 VAL A CA 1
ATOM 749 C C . VAL A 1 90 ? 0.149 8.014 30.634 1.00 70.00 90 VAL A C 1
ATOM 751 O O . VAL A 1 90 ? -0.622 7.344 31.327 1.00 70.00 90 VAL A O 1
ATOM 754 N N . ARG A 1 91 ? 1.469 8.015 30.869 1.00 67.75 91 ARG A N 1
ATOM 755 C CA . ARG A 1 91 ? 2.069 7.320 32.021 1.00 67.75 91 ARG A CA 1
ATOM 756 C C . ARG A 1 91 ? 1.597 7.920 33.344 1.00 67.75 91 ARG A C 1
ATOM 758 O O . ARG A 1 91 ? 1.237 7.160 34.237 1.00 67.75 91 ARG A O 1
ATOM 765 N N . SER A 1 92 ? 1.549 9.246 33.457 1.00 67.50 92 SER A N 1
ATOM 766 C CA . SER A 1 92 ? 1.074 9.961 34.646 1.00 67.50 92 SER A CA 1
ATOM 767 C C . SER A 1 92 ? -0.398 9.661 34.940 1.00 67.50 92 SER A C 1
ATOM 769 O O . SER A 1 92 ? -0.738 9.342 36.078 1.00 67.50 92 SER A O 1
ATOM 771 N N . GLN A 1 93 ? -1.258 9.631 33.914 1.00 71.12 93 GLN A N 1
ATOM 772 C CA . GLN A 1 93 ? -2.656 9.217 34.067 1.00 71.12 93 GLN A CA 1
ATOM 773 C C . GLN A 1 93 ? -2.784 7.773 34.554 1.00 71.12 93 GLN A C 1
ATOM 775 O O . GLN A 1 93 ? -3.496 7.522 35.522 1.00 71.12 93 GLN A O 1
ATOM 780 N N . ARG A 1 94 ? -2.042 6.829 33.960 1.00 69.31 94 ARG A N 1
ATOM 781 C CA . ARG A 1 94 ? -2.061 5.428 34.410 1.00 69.31 94 ARG A CA 1
ATOM 782 C C . ARG A 1 94 ? -1.549 5.262 35.838 1.00 69.31 94 ARG A C 1
ATOM 784 O O . ARG A 1 94 ? -2.116 4.480 36.595 1.00 69.31 94 ARG A O 1
ATOM 791 N N . VAL A 1 95 ? -0.495 5.981 36.226 1.00 76.38 95 VAL A N 1
ATOM 792 C CA . VAL A 1 95 ? 0.015 5.958 37.606 1.00 76.38 95 VAL A CA 1
ATOM 793 C C . VAL A 1 95 ? -1.015 6.554 38.565 1.00 76.38 95 VAL A C 1
ATOM 795 O O . VAL A 1 95 ? -1.274 5.957 39.604 1.00 76.38 95 VAL A O 1
ATOM 798 N N . ALA A 1 96 ? -1.667 7.661 38.203 1.00 73.25 96 ALA A N 1
ATOM 799 C CA . ALA A 1 96 ? -2.723 8.269 39.008 1.00 73.25 96 ALA A CA 1
ATOM 800 C C . ALA A 1 96 ? -3.950 7.351 39.160 1.00 73.25 96 ALA A C 1
ATOM 802 O O . ALA A 1 96 ? -4.516 7.261 40.250 1.00 73.25 96 ALA A O 1
ATOM 803 N N . GLU A 1 97 ? -4.339 6.628 38.108 1.00 76.88 97 GLU A N 1
ATOM 804 C CA . GLU A 1 97 ? -5.401 5.618 38.156 1.00 76.88 97 GLU A CA 1
ATOM 805 C C . GLU A 1 97 ? -5.022 4.442 39.064 1.00 76.88 97 GLU A C 1
ATOM 807 O O . GLU A 1 97 ? -5.805 4.046 39.929 1.00 76.88 97 GLU A O 1
ATOM 812 N N . VAL A 1 98 ? -3.804 3.912 38.937 1.00 75.31 98 VAL A N 1
ATOM 813 C CA . VAL A 1 98 ? -3.313 2.826 39.799 1.00 75.31 98 VAL A CA 1
ATOM 814 C C . VAL A 1 98 ? -3.232 3.280 41.259 1.00 75.31 98 VAL A C 1
ATOM 816 O O . VAL A 1 98 ? -3.682 2.556 42.150 1.00 75.31 98 VAL A O 1
ATOM 819 N N . ASP A 1 99 ? -2.754 4.495 41.518 1.00 75.56 99 ASP A N 1
ATOM 820 C CA . ASP A 1 99 ? -2.708 5.088 42.854 1.00 75.56 99 ASP A CA 1
ATOM 821 C C . ASP A 1 99 ? -4.106 5.331 43.425 1.00 75.56 99 ASP A C 1
ATOM 823 O O . ASP A 1 99 ? -4.324 5.126 44.623 1.00 75.56 99 ASP A O 1
ATOM 827 N N . CYS A 1 100 ? -5.081 5.735 42.602 1.00 74.88 100 CYS A N 1
ATOM 828 C CA . CYS A 1 100 ? -6.455 5.923 43.062 1.00 74.88 100 CYS A CA 1
ATOM 829 C C . CYS A 1 100 ? -7.082 4.585 43.477 1.00 74.88 100 CYS A C 1
ATOM 831 O O . CYS A 1 100 ? -7.686 4.501 44.550 1.00 74.88 100 CYS A O 1
ATOM 833 N N . VAL A 1 101 ? -6.847 3.520 42.701 1.00 75.44 101 VAL A N 1
ATOM 834 C CA . VAL A 1 101 ? -7.313 2.159 43.001 1.00 75.44 101 VAL A CA 1
ATOM 835 C C . VAL A 1 101 ? -6.605 1.614 44.241 1.00 75.44 101 VAL A C 1
ATOM 837 O O . VAL A 1 101 ? -7.251 1.052 45.126 1.00 75.44 101 VAL A O 1
ATOM 840 N N . HIS A 1 102 ? -5.296 1.836 44.371 1.00 75.06 102 HIS A N 1
ATOM 841 C CA . HIS A 1 102 ? -4.522 1.403 45.531 1.00 75.06 102 HIS A CA 1
ATOM 842 C C . HIS A 1 102 ? -4.960 2.122 46.817 1.00 75.06 102 HIS A C 1
ATOM 844 O O . HIS A 1 102 ? -5.193 1.483 47.847 1.00 75.06 102 HIS A O 1
ATOM 850 N N . ARG A 1 103 ? -5.167 3.444 46.761 1.00 78.81 103 ARG A N 1
ATOM 851 C CA . ARG A 1 103 ? -5.693 4.229 47.891 1.00 78.81 103 ARG A CA 1
ATOM 852 C C . ARG A 1 103 ? -7.125 3.822 48.241 1.00 78.81 103 ARG A C 1
ATOM 854 O O . ARG A 1 103 ? -7.442 3.743 49.427 1.00 78.81 103 ARG A O 1
ATOM 861 N N . ALA A 1 104 ? -7.974 3.528 47.256 1.00 77.06 104 ALA A N 1
ATOM 862 C CA . ALA A 1 104 ? -9.323 3.012 47.489 1.00 77.06 104 ALA A CA 1
ATOM 863 C C . ALA A 1 104 ? -9.297 1.634 48.172 1.00 77.06 104 ALA A C 1
ATOM 865 O O . ALA A 1 104 ? -10.023 1.424 49.141 1.00 77.06 104 ALA A O 1
ATOM 866 N N . ALA A 1 105 ? -8.401 0.735 47.756 1.00 76.00 105 ALA A N 1
ATOM 867 C CA . ALA A 1 105 ? -8.220 -0.574 48.383 1.00 76.00 105 ALA A CA 1
ATOM 868 C C . ALA A 1 105 ? -7.715 -0.469 49.834 1.00 76.00 105 ALA A C 1
ATOM 870 O O . ALA A 1 105 ? -8.193 -1.191 50.709 1.00 76.00 105 ALA A O 1
ATOM 871 N N . ILE A 1 106 ? -6.795 0.461 50.127 1.00 82.12 106 ILE A N 1
ATOM 872 C CA . ILE A 1 106 ? -6.351 0.733 51.505 1.00 82.12 106 ILE A CA 1
ATOM 873 C C . ILE A 1 106 ? -7.507 1.276 52.354 1.00 82.12 106 ILE A C 1
ATOM 875 O O . ILE A 1 106 ? -7.668 0.850 53.497 1.00 82.12 106 ILE A O 1
ATOM 879 N N . ARG A 1 107 ? -8.328 2.189 51.814 1.00 78.50 107 ARG A N 1
ATOM 880 C CA . ARG A 1 107 ? -9.515 2.703 52.520 1.00 78.50 107 ARG A CA 1
ATOM 881 C C . ARG A 1 107 ? -10.528 1.594 52.792 1.00 78.50 107 ARG A C 1
ATOM 883 O O . ARG A 1 107 ? -10.996 1.511 53.918 1.00 78.50 107 ARG A O 1
ATOM 890 N N . ALA A 1 108 ? -10.782 0.715 51.821 1.00 77.38 108 ALA A N 1
ATOM 891 C CA . ALA A 1 108 ? -11.672 -0.433 51.983 1.00 77.38 108 ALA A CA 1
ATOM 892 C C . ALA A 1 108 ? -11.177 -1.392 53.082 1.00 77.38 108 ALA A C 1
ATOM 894 O O . ALA A 1 108 ? -11.942 -1.764 53.969 1.00 77.38 108 ALA A O 1
ATOM 895 N N . LYS A 1 109 ? -9.874 -1.711 53.099 1.00 77.75 109 LYS A N 1
ATOM 896 C CA . LYS A 1 109 ? -9.275 -2.534 54.164 1.00 77.75 109 LYS A CA 1
ATOM 897 C C . LYS A 1 109 ? -9.318 -1.866 55.540 1.00 77.75 109 LYS A C 1
ATOM 899 O O . LYS A 1 109 ? -9.468 -2.556 56.544 1.00 77.75 109 LYS A O 1
ATOM 904 N N . ARG A 1 110 ? -9.181 -0.536 55.610 1.00 80.12 110 ARG A N 1
ATOM 905 C CA . ARG A 1 110 ? -9.351 0.213 56.867 1.00 80.12 110 ARG A CA 1
ATOM 906 C C . ARG A 1 110 ? -10.805 0.187 57.331 1.00 80.12 110 ARG A C 1
ATOM 908 O O . ARG A 1 110 ? -11.032 -0.191 58.469 1.00 80.12 110 ARG A O 1
ATOM 915 N N . SER A 1 111 ? -11.773 0.449 56.449 1.00 76.75 111 SER A N 1
ATOM 916 C CA . SER A 1 111 ? -13.197 0.374 56.803 1.00 76.75 111 SER A CA 1
ATOM 917 C C . SER A 1 111 ? -13.634 -1.029 57.223 1.00 76.75 111 SER A C 1
ATOM 919 O O . SER A 1 111 ? -14.458 -1.166 58.118 1.00 76.75 111 SER A O 1
ATOM 921 N N . GLU A 1 112 ? -13.062 -2.077 56.626 1.00 78.12 112 GLU A N 1
ATOM 922 C CA . GLU A 1 112 ? -13.323 -3.466 57.016 1.00 78.12 112 GLU A CA 1
ATOM 923 C C . GLU A 1 112 ? -12.737 -3.780 58.401 1.00 78.12 112 GLU A C 1
ATOM 925 O O . GLU A 1 112 ? -13.397 -4.396 59.238 1.00 78.12 112 GLU A O 1
ATOM 930 N N . LYS A 1 113 ? -11.528 -3.282 58.694 1.00 80.38 113 LYS A N 1
ATOM 931 C CA . LYS A 1 113 ? -10.922 -3.384 60.027 1.00 80.38 113 LYS A CA 1
ATOM 932 C C . LYS A 1 113 ? -11.720 -2.602 61.076 1.00 80.38 113 LYS A C 1
ATOM 934 O O . LYS A 1 113 ? -11.940 -3.124 62.166 1.00 80.38 113 LYS A O 1
ATOM 939 N N . ASP A 1 114 ? -12.181 -1.399 60.747 1.00 79.69 114 ASP A N 1
ATOM 940 C CA . ASP A 1 114 ? -12.988 -0.557 61.635 1.00 79.69 114 ASP A CA 1
ATOM 941 C C . ASP A 1 114 ? -14.365 -1.186 61.898 1.00 79.69 114 ASP A C 1
ATOM 943 O O . ASP A 1 114 ? -14.809 -1.230 63.044 1.00 79.69 114 ASP A O 1
ATOM 947 N N . ALA A 1 115 ? -14.997 -1.782 60.880 1.00 77.94 115 ALA A N 1
ATOM 948 C CA . ALA A 1 115 ? -16.233 -2.552 61.032 1.00 77.94 115 ALA A CA 1
ATOM 949 C C . ALA A 1 115 ? -16.033 -3.806 61.901 1.00 77.94 115 ALA A C 1
ATOM 951 O O . ALA A 1 115 ? -16.864 -4.108 62.758 1.00 77.94 115 ALA A O 1
ATOM 952 N N . CYS A 1 116 ? -14.911 -4.513 61.736 1.00 79.12 116 CYS A N 1
ATOM 953 C CA . CYS A 1 116 ? -14.575 -5.672 62.562 1.00 79.12 116 CYS A CA 1
ATOM 954 C C . CYS A 1 116 ? -14.324 -5.279 64.028 1.00 79.12 116 CYS A C 1
ATOM 956 O O . CYS A 1 116 ? -14.772 -5.979 64.937 1.00 79.12 116 CYS A O 1
ATOM 958 N N . MET A 1 117 ? -13.649 -4.150 64.277 1.00 79.38 117 MET A N 1
ATOM 959 C CA . MET A 1 117 ? -13.461 -3.615 65.630 1.00 79.38 117 MET A CA 1
ATOM 960 C C . MET A 1 117 ? -14.786 -3.147 66.242 1.00 79.38 117 MET A C 1
ATOM 962 O O . MET A 1 117 ? -15.018 -3.398 67.422 1.00 79.38 117 MET A O 1
ATOM 966 N N . ALA A 1 118 ? -15.676 -2.536 65.455 1.00 80.69 118 ALA A N 1
ATOM 967 C CA . ALA A 1 118 ? -17.003 -2.119 65.906 1.00 80.69 118 ALA A CA 1
ATOM 968 C C . ALA A 1 118 ? -17.889 -3.318 66.280 1.00 80.69 118 ALA A C 1
ATOM 970 O O . ALA A 1 118 ? -18.485 -3.317 67.357 1.00 80.69 118 ALA A O 1
ATOM 971 N N . MET A 1 119 ? -17.911 -4.374 65.457 1.00 79.06 119 MET A N 1
ATOM 972 C CA . MET A 1 119 ? -18.615 -5.615 65.798 1.00 79.06 119 MET A CA 1
ATOM 973 C C . MET A 1 119 ? -18.036 -6.270 67.053 1.00 79.06 119 MET A C 1
ATOM 975 O O . MET A 1 119 ? -18.795 -6.689 67.921 1.00 79.06 119 MET A O 1
ATOM 979 N N . HIS A 1 120 ? -16.708 -6.306 67.200 1.00 81.75 120 HIS A N 1
ATOM 980 C CA . HIS A 1 120 ? -16.080 -6.853 68.402 1.00 81.75 120 HIS A CA 1
ATOM 981 C C . HIS A 1 120 ? -16.416 -6.033 69.658 1.00 81.75 120 HIS A C 1
ATOM 983 O O . HIS A 1 120 ? -16.693 -6.605 70.710 1.00 81.75 120 HIS A O 1
ATOM 989 N N . MET A 1 121 ? -16.460 -4.702 69.545 1.00 79.44 121 MET A N 1
ATOM 990 C CA . MET A 1 121 ? -16.871 -3.800 70.626 1.00 79.44 121 MET A CA 1
ATOM 991 C C . MET A 1 121 ? -18.326 -4.055 71.043 1.00 79.44 121 MET A C 1
ATOM 993 O O . MET A 1 121 ? -18.622 -4.170 72.232 1.00 79.44 121 MET A O 1
ATOM 997 N N . GLN A 1 122 ? -19.223 -4.199 70.065 1.00 77.56 122 GLN A N 1
ATOM 998 C CA . GLN A 1 122 ? -20.640 -4.483 70.289 1.00 77.56 122 GLN A CA 1
ATOM 999 C C . GLN A 1 122 ? -20.846 -5.883 70.893 1.00 77.56 122 GLN A C 1
ATOM 1001 O O . GLN A 1 122 ? -21.674 -6.067 71.789 1.00 77.56 122 GLN A O 1
ATOM 1006 N N . GLU A 1 123 ? -20.050 -6.872 70.481 1.00 80.50 123 GLU A N 1
ATOM 1007 C CA . GLU A 1 123 ? -20.051 -8.215 71.069 1.00 80.50 123 GLU A CA 1
ATOM 1008 C C . GLU A 1 123 ? -19.545 -8.205 72.525 1.00 80.50 123 GLU A C 1
ATOM 1010 O O . GLU A 1 123 ? -20.102 -8.879 73.393 1.00 80.50 123 GLU A O 1
ATOM 1015 N N . LEU A 1 124 ? -18.530 -7.396 72.842 1.00 78.06 124 LEU A N 1
ATOM 1016 C CA . LEU A 1 124 ? -18.028 -7.253 74.212 1.00 78.06 124 LEU A CA 1
ATOM 1017 C C . LEU A 1 124 ? -19.058 -6.570 75.125 1.00 78.06 124 LEU A C 1
ATOM 1019 O O . LEU A 1 124 ? -19.298 -7.030 76.243 1.00 78.06 124 LEU A O 1
ATOM 1023 N N . GLN A 1 125 ? -19.707 -5.512 74.632 1.00 76.31 125 GLN A N 1
ATOM 1024 C CA . GLN A 1 125 ? -20.765 -4.795 75.349 1.00 76.31 125 GLN A CA 1
ATOM 1025 C C . GLN A 1 125 ? -21.986 -5.689 75.604 1.00 76.31 125 GLN A C 1
ATOM 1027 O O . GLN A 1 125 ? -22.508 -5.718 76.719 1.00 76.31 125 GLN A O 1
ATOM 1032 N N . THR A 1 126 ? -22.401 -6.487 74.617 1.00 76.62 126 THR A N 1
ATOM 1033 C CA . THR A 1 126 ? -23.515 -7.438 74.777 1.00 76.62 126 THR A CA 1
ATOM 1034 C C . THR A 1 126 ? -23.166 -8.580 75.731 1.00 76.62 126 THR A C 1
ATOM 1036 O O . THR A 1 126 ? -23.988 -8.936 76.576 1.00 76.62 126 THR A O 1
ATOM 1039 N N . ARG A 1 127 ? -21.934 -9.109 75.702 1.00 74.44 127 ARG A N 1
ATOM 1040 C CA . ARG A 1 127 ? -21.466 -10.092 76.698 1.00 74.44 127 ARG A CA 1
ATOM 1041 C C . ARG A 1 127 ? -21.451 -9.516 78.113 1.00 74.44 127 ARG A C 1
ATOM 1043 O O . ARG A 1 127 ? -21.853 -10.210 79.049 1.00 74.44 127 ARG A O 1
ATOM 1050 N N . HIS A 1 128 ? -21.036 -8.260 78.278 1.00 74.44 128 HIS A N 1
ATOM 1051 C CA . HIS A 1 128 ? -21.034 -7.603 79.584 1.00 74.44 128 HIS A CA 1
ATOM 1052 C C . HIS A 1 128 ? -22.459 -7.352 80.098 1.00 74.44 128 HIS A C 1
ATOM 1054 O O . HIS A 1 128 ? -22.736 -7.635 81.266 1.00 74.44 128 HIS A O 1
ATOM 1060 N N . TYR A 1 129 ? -23.372 -6.923 79.222 1.00 77.44 129 TYR A N 1
ATOM 1061 C CA . TYR A 1 129 ? -24.795 -6.763 79.528 1.00 77.44 129 TYR A CA 1
ATOM 1062 C C . TYR A 1 129 ? -25.442 -8.093 79.949 1.00 77.44 129 TYR A C 1
ATOM 1064 O O . TYR A 1 129 ? -26.074 -8.171 80.999 1.00 77.44 129 TYR A O 1
ATOM 1072 N N . ILE A 1 130 ? -25.203 -9.180 79.203 1.00 77.25 130 ILE A N 1
ATOM 1073 C CA . ILE A 1 130 ? -25.709 -10.523 79.540 1.00 77.25 130 ILE A CA 1
ATOM 1074 C C . ILE A 1 130 ? -25.117 -11.027 80.869 1.00 77.25 130 ILE A C 1
ATOM 1076 O O . ILE A 1 130 ? -25.811 -11.679 81.651 1.00 77.25 130 ILE A O 1
ATOM 1080 N N . SER A 1 131 ? -23.844 -10.732 81.147 1.00 73.62 131 SER A N 1
ATOM 1081 C CA . SER A 1 131 ? -23.185 -11.049 82.423 1.00 73.62 131 SER A CA 1
ATOM 1082 C C . SER A 1 131 ? -23.848 -10.339 83.608 1.00 73.62 131 SER A C 1
ATOM 1084 O O . SER A 1 131 ? -24.185 -10.994 84.597 1.00 73.62 131 SER A O 1
ATOM 1086 N N . GLU A 1 132 ? -24.053 -9.023 83.517 1.00 70.88 132 GLU A N 1
ATOM 1087 C CA . GLU A 1 132 ? -24.688 -8.238 84.583 1.00 70.88 132 GLU A CA 1
ATOM 1088 C C . GLU A 1 132 ? -26.141 -8.673 84.793 1.00 70.88 132 GLU A C 1
ATOM 1090 O O . GLU A 1 132 ? -26.530 -8.995 85.917 1.00 70.88 132 GLU A O 1
ATOM 1095 N N . HIS A 1 133 ? -26.890 -8.883 83.708 1.00 74.12 133 HIS A N 1
ATOM 1096 C CA . HIS A 1 133 ? -28.268 -9.363 83.779 1.00 74.12 133 HIS A CA 1
ATOM 1097 C C . HIS A 1 133 ? -28.373 -10.767 84.412 1.00 74.12 133 HIS A C 1
ATOM 1099 O O . HIS A 1 133 ? -29.336 -11.067 85.122 1.00 74.12 133 HIS A O 1
ATOM 1105 N N . ARG A 1 134 ? -27.372 -11.645 84.219 1.00 72.56 134 ARG A N 1
ATOM 1106 C CA . ARG A 1 134 ? -27.286 -12.954 84.904 1.00 72.56 134 ARG A CA 1
ATOM 1107 C C . ARG A 1 134 ? -26.945 -12.821 86.392 1.00 72.56 134 ARG A C 1
ATOM 1109 O O . ARG A 1 134 ? -27.470 -13.598 87.194 1.00 72.56 134 ARG A O 1
ATOM 1116 N N . LYS A 1 135 ? -26.090 -11.867 86.781 1.00 72.00 135 LYS A N 1
ATOM 1117 C CA . LYS A 1 135 ? -25.781 -11.584 88.196 1.00 72.00 135 LYS A CA 1
ATOM 1118 C C . LYS A 1 135 ? -27.003 -11.029 88.927 1.00 72.00 135 LYS A C 1
ATOM 1120 O O . LYS A 1 135 ? -27.290 -11.475 90.037 1.00 72.00 135 LYS A O 1
ATOM 1125 N N . GLU A 1 136 ? -27.748 -10.128 88.296 1.00 71.25 136 GLU A N 1
ATOM 1126 C CA . GLU A 1 136 ? -28.995 -9.568 88.828 1.00 71.25 136 GLU A CA 1
ATOM 1127 C C . GLU A 1 136 ? -30.071 -10.642 89.004 1.00 71.25 136 GLU A C 1
ATOM 1129 O O . GLU A 1 136 ? -30.652 -10.758 90.084 1.00 71.25 136 GLU A O 1
ATOM 1134 N N . LEU A 1 137 ? -30.252 -11.525 88.012 1.00 73.06 137 LEU A N 1
ATOM 1135 C CA . LEU A 1 137 ? -31.199 -12.641 88.115 1.00 73.06 137 LEU A CA 1
ATOM 1136 C C . LEU A 1 137 ? -30.845 -13.608 89.260 1.00 73.06 137 LEU A C 1
ATOM 1138 O O . LEU A 1 137 ? -31.729 -14.168 89.910 1.00 73.06 137 LEU A O 1
ATOM 1142 N N . LYS A 1 138 ? -29.546 -13.812 89.524 1.00 72.25 138 LYS A N 1
ATOM 1143 C CA . LYS A 1 138 ? -29.064 -14.659 90.627 1.00 72.25 138 LYS A CA 1
ATOM 1144 C C . LYS A 1 138 ? -29.293 -14.002 91.995 1.00 72.25 138 LYS A C 1
ATOM 1146 O O . LYS A 1 138 ? -29.686 -14.701 92.927 1.00 72.25 138 LYS A O 1
ATOM 1151 N N . ARG A 1 139 ? -29.114 -12.678 92.104 1.00 68.50 139 ARG A N 1
ATOM 1152 C CA . ARG A 1 139 ? -29.423 -11.894 93.317 1.00 68.50 139 ARG A CA 1
ATOM 1153 C C . ARG A 1 139 ? -30.928 -11.873 93.610 1.00 68.50 139 ARG A C 1
ATOM 1155 O O . ARG A 1 139 ? -31.320 -12.128 94.744 1.00 68.50 139 ARG A O 1
ATOM 1162 N N . ALA A 1 140 ? -31.767 -11.695 92.588 1.00 66.12 140 ALA A N 1
ATOM 1163 C CA . ALA A 1 140 ? -33.225 -11.736 92.722 1.00 66.12 140 ALA A CA 1
ATOM 1164 C C . ALA A 1 140 ? -33.732 -13.107 93.210 1.00 66.12 140 ALA A C 1
ATOM 1166 O O . ALA A 1 140 ? -34.573 -13.178 94.104 1.00 66.12 140 ALA A O 1
ATOM 1167 N N . ARG A 1 141 ? -33.162 -14.210 92.699 1.00 64.50 141 ARG A N 1
ATOM 1168 C CA . ARG A 1 141 ? -33.494 -15.574 93.159 1.00 64.50 141 ARG A CA 1
ATOM 1169 C C . ARG A 1 141 ? -33.069 -15.852 94.606 1.00 64.50 141 ARG A C 1
ATOM 1171 O O . ARG A 1 141 ? -33.759 -16.593 95.298 1.00 64.50 141 ARG A O 1
ATOM 1178 N N . GLN A 1 142 ? -31.967 -15.264 95.078 1.00 63.09 142 GLN A N 1
ATOM 1179 C CA . GLN A 1 142 ? -31.541 -15.379 96.481 1.00 63.09 142 GLN A CA 1
ATOM 1180 C C . GLN A 1 142 ? -32.414 -14.553 97.436 1.00 63.09 142 GLN A C 1
ATOM 1182 O O . GLN A 1 142 ? -32.671 -15.008 98.548 1.00 63.09 142 GLN A O 1
ATOM 1187 N N . GLN A 1 143 ? -32.918 -13.394 97.001 1.00 60.06 143 GLN A N 1
ATOM 1188 C CA . GLN A 1 143 ? -33.857 -12.580 97.781 1.00 60.06 143 GLN A CA 1
ATOM 1189 C C . GLN A 1 143 ? -35.208 -13.299 97.945 1.00 60.06 143 GLN A C 1
ATOM 1191 O O . GLN A 1 143 ? -35.680 -13.493 99.060 1.00 60.06 143 GLN A O 1
ATOM 1196 N N . GLN A 1 144 ? -35.746 -13.853 96.852 1.00 59.47 144 GLN A N 1
ATOM 1197 C CA . GLN A 1 144 ? -37.013 -14.597 96.852 1.00 59.47 144 GLN A CA 1
ATOM 1198 C C . GLN A 1 144 ? -36.972 -15.882 97.706 1.00 59.47 144 GLN A C 1
ATOM 1200 O O . GLN A 1 144 ? -38.001 -16.337 98.204 1.00 59.47 144 GLN A O 1
ATOM 1205 N N . ALA A 1 145 ? -35.786 -16.476 97.887 1.00 60.28 145 ALA A N 1
ATOM 1206 C CA . ALA A 1 145 ? -35.577 -17.616 98.779 1.00 60.28 145 ALA A CA 1
ATOM 1207 C C . ALA A 1 145 ? -35.516 -17.210 100.266 1.00 60.28 145 ALA A C 1
ATOM 1209 O O . ALA A 1 145 ? -35.942 -17.988 101.117 1.00 60.28 145 ALA A O 1
ATOM 1210 N N . ARG A 1 146 ? -35.041 -15.996 100.584 1.00 58.41 146 ARG A N 1
ATOM 1211 C CA . ARG A 1 146 ? -35.047 -15.439 101.950 1.00 58.41 146 ARG A CA 1
ATOM 1212 C C . ARG A 1 146 ? -36.456 -15.033 102.391 1.00 58.41 146 ARG A C 1
ATOM 1214 O O . ARG A 1 146 ? -36.843 -15.337 103.515 1.00 58.41 146 ARG A O 1
ATOM 1221 N N . ASP A 1 147 ? -37.253 -14.478 101.481 1.00 54.62 147 ASP A N 1
ATOM 1222 C CA . ASP A 1 147 ? -38.636 -14.067 101.768 1.00 54.62 147 ASP A CA 1
ATOM 1223 C C . ASP A 1 147 ? -39.572 -15.275 101.982 1.00 54.62 147 ASP A C 1
ATOM 1225 O O . ASP A 1 147 ? -40.473 -15.240 102.818 1.00 54.62 147 ASP A O 1
ATOM 1229 N N . ARG A 1 148 ? -39.314 -16.399 101.294 1.00 54.38 148 ARG A N 1
ATOM 1230 C CA . ARG A 1 148 ? -40.027 -17.674 101.515 1.00 54.38 148 ARG A CA 1
ATOM 1231 C C . ARG A 1 148 ? -39.642 -18.375 102.823 1.00 54.38 148 ARG A C 1
ATOM 1233 O O . ARG A 1 148 ? -40.445 -19.147 103.337 1.00 54.38 148 ARG A O 1
ATOM 1240 N N . ALA A 1 149 ? -38.453 -18.108 103.365 1.00 51.66 149 ALA A N 1
ATOM 1241 C CA . ALA A 1 149 ? -38.014 -18.654 104.650 1.00 51.66 149 ALA A CA 1
ATOM 1242 C C . ALA A 1 149 ? -38.627 -17.898 105.847 1.00 51.66 149 ALA A C 1
ATOM 1244 O O . ALA A 1 149 ? -38.930 -18.520 106.860 1.00 51.66 149 ALA A O 1
ATOM 1245 N N . ALA A 1 150 ? -38.886 -16.591 105.714 1.00 51.88 150 ALA A N 1
ATOM 1246 C CA . ALA A 1 150 ? -39.533 -15.779 106.753 1.00 51.88 150 ALA A CA 1
ATOM 1247 C C . ALA A 1 150 ? -41.041 -16.077 106.916 1.00 51.88 150 ALA A C 1
ATOM 1249 O O . ALA A 1 150 ? -41.583 -15.957 108.012 1.00 51.88 150 ALA A O 1
ATOM 1250 N N . ALA A 1 151 ? -41.716 -16.525 105.851 1.00 53.00 151 ALA A N 1
ATOM 1251 C CA . ALA A 1 151 ? -43.148 -16.847 105.866 1.00 53.00 151 ALA A CA 1
ATOM 1252 C C . ALA A 1 151 ? -43.500 -18.173 106.581 1.00 53.00 151 ALA A C 1
ATOM 1254 O O . ALA A 1 151 ? -44.668 -18.413 106.878 1.00 53.00 151 ALA A O 1
ATOM 1255 N N . LEU A 1 152 ? -42.514 -19.031 106.879 1.00 51.19 152 LEU A N 1
ATOM 1256 C CA . LEU A 1 152 ? -42.716 -20.339 107.529 1.00 51.19 152 LEU A CA 1
ATOM 1257 C C . LEU A 1 152 ? -42.529 -20.311 109.063 1.00 51.19 152 LEU A C 1
ATOM 1259 O O . LEU A 1 152 ? -42.868 -21.283 109.739 1.00 51.19 152 LEU A O 1
ATOM 1263 N N . GLU A 1 153 ? -42.054 -19.198 109.635 1.00 46.97 153 GLU A N 1
ATOM 1264 C CA . GLU A 1 153 ? -41.931 -18.993 111.094 1.00 46.97 153 GLU A CA 1
ATOM 1265 C C . GLU A 1 153 ? -43.255 -18.553 111.756 1.00 46.97 153 GLU A C 1
ATOM 1267 O O . GLU A 1 153 ? -43.472 -18.806 112.940 1.00 46.97 153 GLU A O 1
ATOM 1272 N N . GLN A 1 154 ? -44.199 -17.982 110.996 1.00 49.31 154 GLN A N 1
ATOM 1273 C CA . GLN A 1 154 ? -45.509 -17.542 111.510 1.00 49.31 154 GLN A CA 1
ATOM 1274 C C . GLN A 1 154 ? -46.552 -18.671 111.614 1.00 49.31 154 GLN A C 1
ATOM 1276 O O . GLN A 1 154 ? -47.578 -18.516 112.271 1.00 49.31 154 GLN A O 1
ATOM 1281 N N . THR A 1 155 ? -46.269 -19.851 111.060 1.00 52.03 155 THR A N 1
ATOM 1282 C CA . THR A 1 155 ? -47.146 -21.037 111.123 1.00 52.03 155 THR A CA 1
ATOM 1283 C C . THR A 1 155 ? -46.912 -21.932 112.349 1.00 52.03 155 THR A C 1
ATOM 1285 O O . THR A 1 155 ? -47.414 -23.055 112.404 1.00 52.03 155 THR A O 1
ATOM 1288 N N . ARG A 1 156 ? -46.159 -21.453 113.352 1.00 46.06 156 ARG A N 1
ATOM 1289 C CA . ARG A 1 156 ? -45.893 -22.178 114.611 1.00 46.06 156 ARG A CA 1
ATOM 1290 C C . ARG A 1 156 ? -46.742 -21.692 115.798 1.00 46.06 156 ARG A C 1
ATOM 1292 O O . ARG A 1 156 ? -46.921 -22.451 116.743 1.00 46.06 156 ARG A O 1
ATOM 1299 N N . ILE A 1 157 ? -47.325 -20.490 115.716 1.00 50.56 157 ILE A N 1
ATOM 1300 C CA . ILE A 1 157 ? -48.192 -19.894 116.758 1.00 50.56 157 ILE A CA 1
ATOM 1301 C C . ILE A 1 157 ? -49.637 -20.432 116.681 1.00 50.56 157 ILE A C 1
ATOM 1303 O O . ILE A 1 157 ? -50.325 -20.513 117.692 1.00 50.56 157 ILE A O 1
ATOM 1307 N N . ALA A 1 158 ? -50.073 -20.912 115.512 1.00 52.00 158 ALA A N 1
ATOM 1308 C CA . ALA A 1 158 ? -51.432 -21.420 115.294 1.00 52.00 158 ALA A CA 1
ATOM 1309 C C . ALA A 1 158 ? -51.741 -22.757 116.004 1.00 52.00 158 ALA A C 1
ATOM 1311 O O . ALA A 1 158 ? -52.903 -23.091 116.195 1.00 52.00 158 ALA A O 1
ATOM 1312 N N . ARG A 1 159 ? -50.723 -23.517 116.438 1.00 46.78 159 ARG A N 1
ATOM 1313 C CA . ARG A 1 159 ? -50.914 -24.844 117.063 1.00 46.78 159 ARG A CA 1
ATOM 1314 C C . ARG A 1 159 ? -51.207 -24.803 118.568 1.00 46.78 159 ARG A C 1
ATOM 1316 O O . ARG A 1 159 ? -51.391 -25.856 119.164 1.00 46.78 159 ARG A O 1
ATOM 1323 N N . LEU A 1 160 ? -51.260 -23.613 119.176 1.00 49.00 160 LEU A N 1
ATOM 1324 C CA . LEU A 1 160 ? -51.665 -23.426 120.578 1.00 49.00 160 LEU A CA 1
ATOM 1325 C C . LEU A 1 160 ? -53.161 -23.089 120.743 1.00 49.00 160 LEU A C 1
ATOM 1327 O O . LEU A 1 160 ? -53.635 -23.063 121.870 1.00 49.00 160 LEU A O 1
ATOM 1331 N N . MET A 1 161 ? -53.907 -22.894 119.646 1.00 48.59 161 MET A N 1
ATOM 1332 C CA . MET A 1 161 ? -55.367 -22.671 119.661 1.00 48.59 161 MET A CA 1
ATOM 1333 C C . MET A 1 161 ? -56.181 -23.960 119.427 1.00 48.59 161 MET A C 1
ATOM 1335 O O . MET A 1 161 ? -57.401 -23.957 119.536 1.00 48.59 161 MET A O 1
ATOM 1339 N N . GLU A 1 162 ? -55.511 -25.083 119.148 1.00 47.81 162 GLU A N 1
ATOM 1340 C CA . GLU A 1 162 ? -56.135 -26.388 118.862 1.00 47.81 162 GLU A CA 1
ATOM 1341 C C . GLU A 1 162 ? -56.704 -27.083 120.125 1.00 47.81 162 GLU A C 1
ATOM 1343 O O . GLU A 1 162 ? -57.342 -28.127 120.022 1.00 47.81 162 GLU A O 1
ATOM 1348 N N . LEU A 1 163 ? -56.484 -26.513 121.320 1.00 47.50 163 LEU A N 1
ATOM 1349 C CA . LEU A 1 163 ? -56.960 -27.048 122.606 1.00 47.50 163 LEU A CA 1
ATOM 1350 C C . LEU A 1 163 ? -58.328 -26.495 123.053 1.00 47.50 163 LEU A C 1
ATOM 1352 O O . LEU A 1 163 ? -58.971 -27.133 123.880 1.00 47.50 163 LEU A O 1
ATOM 1356 N N . ASP A 1 164 ? -58.813 -25.395 122.462 1.00 46.53 164 ASP A N 1
ATOM 1357 C CA . ASP A 1 164 ? -60.181 -24.880 122.690 1.00 46.53 164 ASP A CA 1
ATOM 1358 C C . ASP A 1 164 ? -61.227 -25.587 121.807 1.00 46.53 164 ASP A C 1
ATOM 1360 O O . ASP A 1 164 ? -62.422 -25.586 122.096 1.00 46.53 164 ASP A O 1
ATOM 1364 N N . ARG A 1 165 ? -60.780 -26.278 120.751 1.00 48.97 165 ARG A N 1
ATOM 1365 C CA . ARG A 1 165 ? -61.651 -26.865 119.720 1.00 48.97 165 ARG A CA 1
ATOM 1366 C C . ARG A 1 165 ? -62.486 -28.061 120.192 1.00 48.97 165 ARG A C 1
ATOM 1368 O O . ARG A 1 165 ? -63.448 -28.427 119.530 1.00 48.97 165 ARG A O 1
ATOM 1375 N N . GLN A 1 166 ? -62.128 -28.682 121.317 1.00 49.19 166 GLN A N 1
ATOM 1376 C CA . GLN A 1 166 ? -62.737 -29.938 121.782 1.00 49.19 166 GLN A CA 1
ATOM 1377 C C . GLN A 1 166 ? -63.923 -29.747 122.747 1.00 49.19 166 GLN A C 1
ATOM 1379 O O . GLN A 1 166 ? -64.570 -30.729 123.112 1.00 49.19 166 GLN A O 1
ATOM 1384 N N . TYR A 1 167 ? -64.250 -28.505 123.130 1.00 47.91 167 TYR A N 1
ATOM 1385 C CA . TYR A 1 167 ? -65.486 -28.183 123.864 1.00 47.91 167 TYR A CA 1
ATOM 1386 C C . TYR A 1 167 ? -66.642 -27.760 122.937 1.00 47.91 167 TYR A C 1
ATOM 1388 O O . TYR A 1 167 ? -67.805 -27.994 123.269 1.00 47.91 167 TYR A O 1
ATOM 1396 N N . ASP A 1 168 ? -66.332 -27.236 121.748 1.00 47.62 168 ASP A N 1
ATOM 1397 C CA . ASP A 1 168 ? -67.328 -26.738 120.788 1.00 47.62 168 ASP A CA 1
ATOM 1398 C C . ASP A 1 168 ? -67.966 -27.849 119.933 1.00 47.62 168 ASP A C 1
ATOM 1400 O O . ASP A 1 168 ? -69.087 -27.703 119.444 1.00 47.62 168 ASP A O 1
ATOM 1404 N N . GLU A 1 169 ? -67.313 -29.010 119.814 1.00 49.03 169 GLU A N 1
ATOM 1405 C CA . GLU A 1 169 ? -67.771 -30.145 118.991 1.00 49.03 169 GLU A CA 1
ATOM 1406 C C . GLU A 1 169 ? -69.069 -30.812 119.509 1.00 49.03 169 GLU A C 1
ATOM 1408 O O . GLU A 1 169 ? -69.677 -31.607 118.797 1.00 49.03 169 GLU A O 1
ATOM 1413 N N . ARG A 1 170 ? -69.558 -30.465 120.712 1.00 47.53 170 ARG A N 1
ATOM 1414 C CA . ARG A 1 170 ? -70.866 -30.933 121.229 1.00 47.53 170 ARG A CA 1
ATOM 1415 C C . ARG A 1 170 ? -72.005 -29.919 121.093 1.00 47.53 170 ARG A C 1
ATOM 1417 O O . ARG A 1 170 ? -73.159 -30.332 121.128 1.00 47.53 170 ARG A O 1
ATOM 1424 N N . LEU A 1 171 ? -71.699 -28.636 120.885 1.00 47.97 171 LEU A N 1
ATOM 1425 C CA . LEU A 1 171 ? -72.674 -27.619 120.458 1.00 47.97 171 LEU A CA 1
ATOM 1426 C C . LEU A 1 171 ? -72.817 -27.592 118.922 1.00 47.97 171 LEU A C 1
ATOM 1428 O O . LEU A 1 171 ? -73.827 -27.129 118.395 1.00 47.97 171 LEU A O 1
ATOM 1432 N N . ALA A 1 172 ? -71.814 -28.125 118.216 1.00 50.00 172 ALA A N 1
ATOM 1433 C CA . ALA A 1 172 ? -71.740 -28.195 116.762 1.00 50.00 172 ALA A CA 1
ATOM 1434 C C . ALA A 1 172 ? -72.851 -29.035 116.122 1.00 50.00 172 ALA A C 1
ATOM 1436 O O . ALA A 1 172 ? -73.290 -28.684 115.042 1.00 50.00 172 ALA A O 1
ATOM 1437 N N . ILE A 1 173 ? -73.369 -30.073 116.784 1.00 54.09 173 ILE A N 1
ATOM 1438 C CA . ILE A 1 173 ? -74.336 -31.002 116.167 1.00 54.09 173 ILE A CA 1
ATOM 1439 C C . ILE A 1 173 ? -75.751 -30.389 116.071 1.00 54.09 173 ILE A C 1
ATOM 1441 O O . ILE A 1 173 ? -76.482 -30.667 115.129 1.00 54.09 173 ILE A O 1
ATOM 1445 N N . GLU A 1 174 ? -76.132 -29.483 116.982 1.00 48.00 174 GLU A N 1
ATOM 1446 C CA . GLU A 1 174 ? -77.391 -28.711 116.874 1.00 48.00 174 GLU A CA 1
ATOM 1447 C C . GLU A 1 174 ? -77.214 -27.394 116.092 1.00 48.00 174 GLU A C 1
ATOM 1449 O O . GLU A 1 174 ? -78.178 -26.840 115.555 1.00 48.00 174 GLU A O 1
ATOM 1454 N N . ALA A 1 175 ? -75.978 -26.893 115.992 1.00 51.16 175 ALA A N 1
ATOM 1455 C CA . ALA A 1 175 ? -75.617 -25.800 115.097 1.00 51.16 175 ALA A CA 1
ATOM 1456 C C . ALA A 1 175 ? -75.487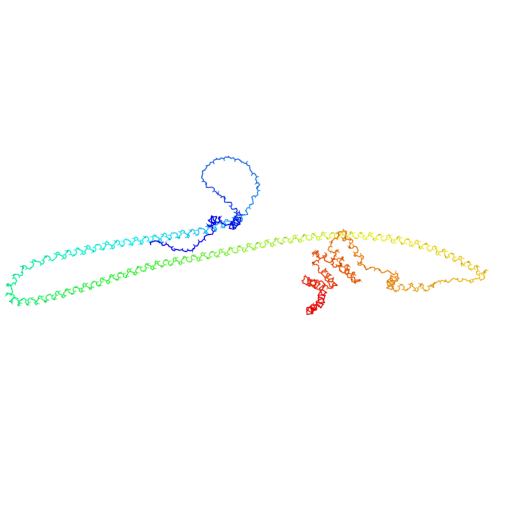 -26.265 113.634 1.00 51.16 175 ALA A C 1
ATOM 1458 O O . ALA A 1 175 ? -75.803 -25.481 112.750 1.00 51.16 175 ALA A O 1
ATOM 1459 N N . GLU A 1 176 ? -75.095 -27.516 113.369 1.00 50.53 176 GLU A N 1
ATOM 1460 C CA . GLU A 1 176 ? -74.896 -28.120 112.040 1.00 50.53 176 GLU A CA 1
ATOM 1461 C C . GLU A 1 176 ? -76.170 -28.109 111.189 1.00 50.53 176 GLU A C 1
ATOM 1463 O O . GLU A 1 176 ? -76.081 -27.835 109.998 1.00 50.53 176 GLU A O 1
ATOM 1468 N N . ASP A 1 177 ? -77.357 -28.279 111.778 1.00 52.78 177 ASP A N 1
ATOM 1469 C CA . ASP A 1 177 ? -78.624 -28.242 111.029 1.00 52.78 177 ASP A CA 1
ATOM 1470 C C . ASP A 1 177 ? -79.072 -26.808 110.670 1.00 52.78 177 ASP A C 1
ATOM 1472 O O . ASP A 1 177 ? -79.620 -26.576 109.590 1.00 52.78 177 ASP A O 1
ATOM 1476 N N . ARG A 1 178 ? -78.778 -25.802 111.513 1.00 52.94 178 ARG A N 1
ATOM 1477 C CA . ARG A 1 178 ? -78.993 -24.375 111.170 1.00 52.94 178 ARG A CA 1
ATOM 1478 C C . ARG A 1 178 ? -77.902 -23.842 110.236 1.00 52.94 178 ARG A C 1
ATOM 1480 O O . ARG A 1 178 ? -78.190 -23.068 109.324 1.00 52.94 178 ARG A O 1
ATOM 1487 N N . MET A 1 179 ? -76.671 -24.310 110.421 1.00 51.66 179 MET A N 1
ATOM 1488 C CA . MET A 1 179 ? -75.531 -24.051 109.550 1.00 51.66 179 MET A CA 1
ATOM 1489 C C . MET A 1 179 ? -75.690 -24.754 108.205 1.00 51.66 179 MET A C 1
ATOM 1491 O O . MET A 1 179 ? -75.225 -24.200 107.232 1.00 51.66 179 MET A O 1
ATOM 1495 N N . ALA A 1 180 ? -76.386 -25.888 108.080 1.00 60.06 180 ALA A N 1
ATOM 1496 C CA . ALA A 1 180 ? -76.649 -26.540 106.793 1.00 60.06 180 ALA A CA 1
ATOM 1497 C C . ALA A 1 180 ? -77.605 -25.716 105.909 1.00 60.06 180 ALA A C 1
ATOM 1499 O O . ALA A 1 180 ? -77.402 -25.599 104.695 1.00 60.06 180 ALA A O 1
ATOM 1500 N N . GLU A 1 181 ? -78.622 -25.083 106.504 1.00 60.41 181 GLU A N 1
ATOM 1501 C CA . GLU A 1 181 ? -79.498 -24.144 105.796 1.00 60.41 181 GLU A CA 1
ATOM 1502 C C . GLU A 1 181 ? -78.769 -22.835 105.445 1.00 60.41 181 GLU A C 1
ATOM 1504 O O . GLU A 1 181 ? -78.879 -22.356 104.310 1.00 60.41 181 GLU A O 1
ATOM 1509 N N . GLU A 1 182 ? -77.965 -22.279 106.356 1.00 57.44 182 GLU A N 1
ATOM 1510 C CA . GLU A 1 182 ? -77.092 -21.132 106.066 1.00 57.44 182 GLU A CA 1
ATOM 1511 C C . GLU A 1 182 ? -75.977 -21.479 105.063 1.00 57.44 182 GLU A C 1
ATOM 1513 O O . GLU A 1 182 ? -75.664 -20.671 104.192 1.00 57.44 182 GLU A O 1
ATOM 1518 N N . GLU A 1 183 ? -75.445 -22.698 105.071 1.00 58.91 183 GLU A N 1
ATOM 1519 C CA . GLU A 1 183 ? -74.495 -23.242 104.099 1.00 58.91 183 GLU A CA 1
ATOM 1520 C C . GLU A 1 183 ? -75.143 -23.398 102.732 1.00 58.91 183 GLU A C 1
ATOM 1522 O O . GLU A 1 183 ? -74.519 -23.097 101.723 1.00 58.91 183 GLU A O 1
ATOM 1527 N N . SER A 1 184 ? -76.407 -23.817 102.656 1.00 65.06 184 SER A N 1
ATOM 1528 C CA . SER A 1 184 ? -77.124 -23.879 101.381 1.00 65.06 184 SER A CA 1
ATOM 1529 C C . SER A 1 184 ? -77.326 -22.477 100.785 1.00 65.06 184 SER A C 1
ATOM 1531 O O . SER A 1 184 ? -77.097 -22.268 99.591 1.00 65.06 184 SER A O 1
ATOM 1533 N N . ARG A 1 185 ? -77.649 -21.476 101.620 1.00 68.62 185 ARG A N 1
ATOM 1534 C CA . ARG A 1 185 ? -77.790 -20.068 101.210 1.00 68.62 185 ARG A CA 1
ATOM 1535 C C . ARG A 1 185 ? -76.445 -19.437 100.852 1.00 68.62 185 ARG A C 1
ATOM 1537 O O . ARG A 1 185 ? -76.353 -18.726 99.851 1.00 68.62 185 ARG A O 1
ATOM 1544 N N . THR A 1 186 ? -75.394 -19.720 101.617 1.00 67.19 186 THR A N 1
ATOM 1545 C CA . THR A 1 186 ? -74.037 -19.249 101.321 1.00 67.19 186 THR A CA 1
ATOM 1546 C C . THR A 1 186 ? -73.433 -19.970 100.122 1.00 67.19 186 THR A C 1
ATOM 1548 O O . THR A 1 186 ? -72.757 -19.310 99.350 1.00 67.19 186 THR A O 1
ATOM 1551 N N . ARG A 1 187 ? -73.737 -21.248 99.858 1.00 70.25 187 ARG A N 1
ATOM 1552 C CA . ARG A 1 187 ? -73.352 -21.952 98.618 1.00 70.25 187 ARG A CA 1
ATOM 1553 C C . ARG A 1 187 ? -74.025 -21.334 97.402 1.00 70.25 187 ARG A C 1
ATOM 1555 O O . ARG A 1 187 ? -73.334 -21.033 96.441 1.00 70.25 187 ARG A O 1
ATOM 1562 N N . VAL A 1 188 ? -75.323 -21.027 97.463 1.00 76.56 188 VAL A N 1
ATOM 1563 C CA . VAL A 1 188 ? -76.008 -20.293 96.381 1.00 76.56 188 VAL A CA 1
ATOM 1564 C C . VAL A 1 188 ? -75.396 -18.901 96.175 1.00 76.56 188 VAL A C 1
ATOM 1566 O O . VAL A 1 188 ? -75.202 -18.476 95.035 1.00 76.56 188 VAL A O 1
ATOM 1569 N N . TYR A 1 189 ? -75.039 -18.194 97.251 1.00 77.56 189 TYR A N 1
ATOM 1570 C CA . TYR A 1 189 ? -74.368 -16.892 97.170 1.00 77.56 189 TYR A CA 1
ATOM 1571 C C . TYR A 1 189 ? -72.926 -16.990 96.634 1.00 77.56 189 TYR A C 1
ATOM 1573 O O . TYR A 1 189 ? -72.515 -16.169 95.814 1.00 77.56 189 TYR A O 1
ATOM 1581 N N . VAL A 1 190 ? -72.169 -18.011 97.039 1.00 77.56 190 VAL A N 1
ATOM 1582 C CA . VAL A 1 190 ? -70.801 -18.298 96.583 1.00 77.56 190 VAL A CA 1
ATOM 1583 C C . VAL A 1 190 ? -70.806 -18.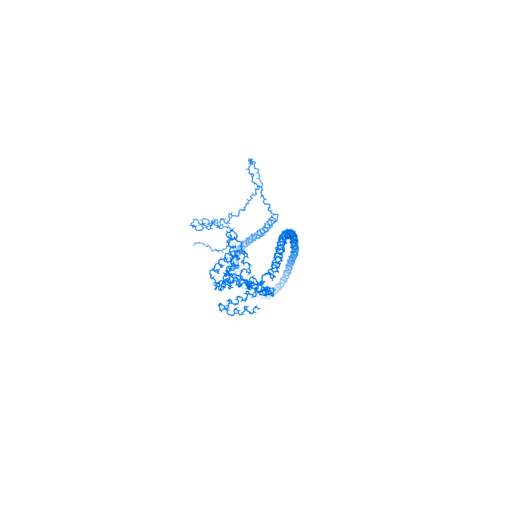746 95.126 1.00 77.56 190 VAL A C 1
ATOM 1585 O O . VAL A 1 190 ? -69.988 -18.252 94.359 1.00 77.56 190 VAL A O 1
ATOM 1588 N N . ASP A 1 191 ? -71.765 -19.565 94.699 1.00 78.94 191 ASP A N 1
ATOM 1589 C CA . ASP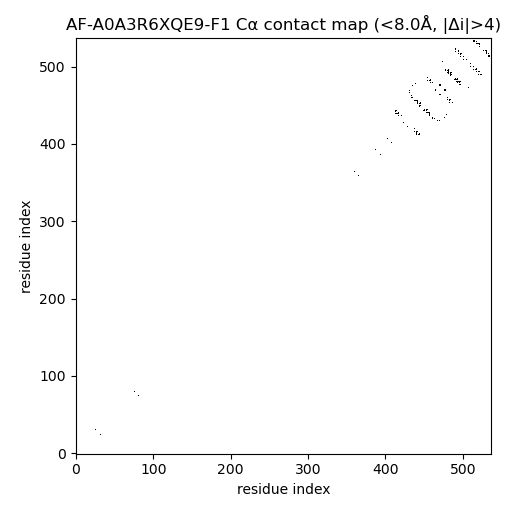 A 1 191 ? -71.963 -19.951 93.299 1.00 78.94 191 ASP A CA 1
ATOM 1590 C C . ASP A 1 191 ? -72.385 -18.747 92.447 1.00 78.94 191 ASP A C 1
ATOM 1592 O O . ASP A 1 191 ? -71.897 -18.567 91.327 1.00 78.94 191 ASP A O 1
ATOM 1596 N N . ALA A 1 192 ? -73.233 -17.860 92.979 1.00 80.25 192 ALA A N 1
ATOM 1597 C CA . ALA A 1 192 ? -73.574 -16.597 92.328 1.00 80.25 192 ALA A CA 1
ATOM 1598 C C . ALA A 1 192 ? -72.353 -15.663 92.207 1.00 80.25 192 ALA A C 1
ATOM 1600 O O . ALA A 1 192 ? -72.132 -15.081 91.140 1.00 80.25 192 ALA A O 1
ATOM 1601 N N . MET A 1 193 ? -71.513 -15.562 93.244 1.00 79.44 193 MET A N 1
ATOM 1602 C CA . MET A 1 193 ? -70.244 -14.822 93.204 1.00 79.44 193 MET A CA 1
ATOM 1603 C C . MET A 1 193 ? -69.218 -15.465 92.260 1.00 79.44 193 MET A C 1
ATOM 1605 O O . MET A 1 193 ? -68.540 -14.754 91.514 1.00 79.44 193 MET A O 1
ATOM 1609 N N . ALA A 1 194 ? -69.121 -16.792 92.223 1.00 79.44 194 ALA A N 1
ATOM 1610 C CA . ALA A 1 194 ? -68.255 -17.541 91.315 1.00 79.44 194 ALA A CA 1
ATOM 1611 C C . ALA A 1 194 ? -68.692 -17.338 89.856 1.00 79.44 194 ALA A C 1
ATOM 1613 O O . ALA A 1 194 ? -67.875 -17.077 88.972 1.00 79.44 194 ALA A O 1
ATOM 1614 N N . LYS A 1 195 ? -70.004 -17.341 89.597 1.00 85.94 195 LYS A N 1
ATOM 1615 C CA . LYS A 1 195 ? -70.568 -17.038 88.277 1.00 85.94 195 LYS A CA 1
ATOM 1616 C C . LYS A 1 195 ? -70.327 -15.580 87.876 1.00 85.94 195 LYS A C 1
ATOM 1618 O O . LYS A 1 195 ? -69.968 -15.312 86.728 1.00 85.94 195 LYS A O 1
ATOM 1623 N N . ALA A 1 196 ? -70.468 -14.631 88.803 1.00 82.75 196 ALA A N 1
ATOM 1624 C CA . ALA A 1 196 ? -70.188 -13.217 88.557 1.00 82.75 196 ALA A CA 1
ATOM 1625 C C . ALA A 1 196 ? -68.697 -12.955 88.274 1.00 82.75 196 ALA A C 1
ATOM 1627 O O . ALA A 1 196 ? -68.366 -12.231 87.331 1.00 82.75 196 ALA A O 1
ATOM 1628 N N . THR A 1 197 ? -67.792 -13.584 89.028 1.00 82.00 197 THR A N 1
ATOM 1629 C CA . THR A 1 197 ? -66.339 -13.487 88.814 1.00 82.00 197 THR A CA 1
ATOM 1630 C C . THR A 1 197 ? -65.911 -14.158 87.510 1.00 82.00 197 THR A C 1
ATOM 1632 O O . THR A 1 197 ? -65.133 -13.564 86.764 1.00 82.00 197 THR A O 1
ATOM 1635 N N . PHE A 1 198 ? -66.482 -15.312 87.150 1.00 86.62 198 PHE A N 1
ATOM 1636 C CA . PHE A 1 198 ? -66.248 -15.958 85.855 1.00 86.62 198 PHE A CA 1
ATOM 1637 C C . PHE A 1 198 ? -66.691 -15.074 84.679 1.00 86.62 198 PHE A C 1
ATOM 1639 O O . PHE A 1 198 ? -65.921 -14.836 83.748 1.00 86.62 198 PHE A O 1
ATOM 1646 N N . LEU A 1 199 ? -67.900 -14.501 84.735 1.00 89.75 199 LEU A N 1
ATOM 1647 C CA . LEU A 1 199 ? -68.382 -13.576 83.704 1.00 89.75 199 LEU A CA 1
ATOM 1648 C C . LEU A 1 199 ? -67.527 -12.304 83.624 1.00 89.75 199 LEU A C 1
ATOM 1650 O O . LEU A 1 199 ? -67.286 -11.791 82.527 1.00 89.75 199 LEU A O 1
ATOM 1654 N N . HIS A 1 200 ? -67.041 -11.799 84.759 1.00 85.81 200 HIS A N 1
ATOM 1655 C CA . HIS A 1 200 ? -66.112 -10.673 84.801 1.00 85.81 200 HIS A CA 1
ATOM 1656 C C . HIS A 1 200 ? -64.769 -11.022 84.138 1.00 85.81 200 HIS A C 1
ATOM 1658 O O . HIS A 1 200 ? -64.294 -10.271 83.286 1.00 85.81 200 HIS A O 1
ATOM 1664 N N . GLN A 1 201 ? -64.205 -12.197 84.431 1.00 85.94 201 GLN A N 1
ATOM 1665 C CA . GLN A 1 201 ? -62.984 -12.698 83.796 1.00 85.94 201 GLN A CA 1
ATOM 1666 C C . GLN A 1 201 ? -63.164 -12.936 82.289 1.00 85.94 201 GLN A C 1
ATOM 1668 O O . GLN A 1 201 ? -62.286 -12.572 81.509 1.00 85.94 201 GLN A O 1
ATOM 1673 N N . CYS A 1 202 ? -64.308 -13.462 81.841 1.00 86.19 202 CYS A N 1
ATOM 1674 C CA . CYS A 1 202 ? -64.625 -13.585 80.414 1.00 86.19 202 CYS A CA 1
ATOM 1675 C C . CYS A 1 202 ? -64.706 -12.219 79.719 1.00 86.19 202 CYS A C 1
ATOM 1677 O O . CYS A 1 202 ? -64.172 -12.058 78.621 1.00 86.19 202 CYS A O 1
ATOM 1679 N N . LYS A 1 203 ? -65.323 -11.213 80.357 1.00 89.19 203 LYS A N 1
ATOM 1680 C CA . LYS A 1 203 ? -65.356 -9.834 79.838 1.00 89.19 203 LYS A CA 1
ATOM 1681 C C . LYS A 1 203 ? -63.953 -9.223 79.766 1.00 89.19 203 LYS A C 1
ATOM 1683 O O . LYS A 1 203 ? -63.646 -8.562 78.776 1.00 89.19 203 LYS A O 1
ATOM 1688 N N . LEU A 1 204 ? -63.098 -9.461 80.763 1.00 86.06 204 LEU A N 1
ATOM 1689 C CA . LEU A 1 204 ? -61.700 -9.015 80.759 1.00 86.06 204 LEU A CA 1
ATOM 1690 C C . LEU A 1 204 ? -60.880 -9.695 79.657 1.00 86.06 204 LEU A C 1
ATOM 1692 O O . LEU A 1 204 ? -60.207 -8.996 78.906 1.00 86.06 204 LEU A O 1
ATOM 1696 N N . ARG A 1 205 ? -61.005 -11.018 79.486 1.00 85.31 205 ARG A N 1
ATOM 1697 C CA . ARG A 1 205 ? -60.350 -11.759 78.392 1.00 85.31 205 ARG A CA 1
ATOM 1698 C C . ARG A 1 205 ? -60.804 -11.265 77.022 1.00 85.31 205 ARG A C 1
ATOM 1700 O O . ARG A 1 205 ? -59.973 -11.056 76.148 1.00 85.31 205 ARG A O 1
ATOM 1707 N N . LYS A 1 206 ? -62.106 -11.015 76.834 1.00 89.69 206 LYS A N 1
ATOM 1708 C CA . LYS A 1 206 ? -62.626 -10.443 75.582 1.00 89.69 206 LYS A CA 1
ATOM 1709 C C . LYS A 1 206 ? -62.038 -9.053 75.311 1.00 89.69 206 LYS A C 1
ATOM 1711 O O . LYS A 1 206 ? -61.604 -8.792 74.195 1.00 89.69 206 LYS A O 1
ATOM 1716 N N . ARG A 1 207 ? -61.971 -8.187 76.331 1.00 87.25 207 ARG A N 1
ATOM 1717 C CA . ARG A 1 207 ? -61.339 -6.860 76.225 1.00 87.25 207 ARG A CA 1
ATOM 1718 C C . ARG A 1 207 ? -59.843 -6.951 75.916 1.00 87.25 207 ARG A C 1
ATOM 1720 O O . ARG A 1 207 ? -59.368 -6.166 75.107 1.00 87.25 207 ARG A O 1
ATOM 1727 N N . GLN A 1 208 ? -59.123 -7.901 76.514 1.00 86.19 208 GLN A N 1
ATOM 1728 C CA . GLN A 1 208 ? -57.712 -8.157 76.205 1.00 86.19 208 GLN A CA 1
ATOM 1729 C C . GLN A 1 208 ? -57.537 -8.581 74.748 1.00 86.19 208 GLN A C 1
ATOM 1731 O O . GLN A 1 208 ? -56.802 -7.924 74.031 1.00 86.19 208 GLN A O 1
ATOM 1736 N N . VAL A 1 209 ? -58.312 -9.554 74.261 1.00 89.88 209 VAL A N 1
ATOM 1737 C CA . VAL A 1 209 ? -58.257 -9.976 72.849 1.00 89.88 209 VAL A CA 1
ATOM 1738 C C . VAL A 1 209 ? -58.586 -8.823 71.890 1.00 89.88 209 VAL A C 1
ATOM 1740 O O . VAL A 1 209 ? -57.974 -8.704 70.833 1.00 89.88 209 VAL A O 1
ATOM 1743 N N . GLU A 1 210 ? -59.543 -7.953 72.224 1.00 89.38 210 GLU A N 1
ATOM 1744 C CA . GLU A 1 210 ? -59.847 -6.763 71.416 1.00 89.38 210 GLU A CA 1
ATOM 1745 C C . GLU A 1 210 ? -58.716 -5.720 71.440 1.00 89.38 210 GLU A C 1
ATOM 1747 O O . GLU A 1 210 ? -58.457 -5.082 70.418 1.00 89.38 210 GLU A O 1
ATOM 1752 N N . LEU A 1 211 ? -58.038 -5.545 72.578 1.00 87.50 211 LEU A N 1
ATOM 1753 C CA . LEU A 1 211 ? -56.856 -4.688 72.696 1.00 87.50 211 LEU A CA 1
ATOM 1754 C C . LEU A 1 211 ? -55.669 -5.262 71.919 1.00 87.50 211 LEU A C 1
ATOM 1756 O O . LEU A 1 211 ? -55.033 -4.516 71.179 1.00 87.50 211 LEU A O 1
ATOM 1760 N N . ASP A 1 212 ? -55.436 -6.569 72.009 1.00 85.81 212 ASP A N 1
ATOM 1761 C CA . ASP A 1 212 ? -54.379 -7.276 71.287 1.00 85.81 212 ASP A CA 1
ATOM 1762 C C . ASP A 1 212 ? -54.622 -7.200 69.778 1.00 85.81 212 ASP A C 1
ATOM 1764 O O . ASP A 1 212 ? -53.735 -6.798 69.034 1.00 85.81 212 ASP A O 1
ATOM 1768 N N . ARG A 1 213 ? -55.858 -7.421 69.308 1.00 89.50 213 ARG A N 1
ATOM 1769 C CA . ARG A 1 213 ? -56.224 -7.236 67.890 1.00 89.50 213 ARG A CA 1
ATOM 1770 C C . ARG A 1 213 ? -56.014 -5.802 67.405 1.00 89.50 213 ARG A C 1
ATOM 1772 O O . ARG A 1 213 ? -55.585 -5.594 66.272 1.00 89.50 213 ARG A O 1
ATOM 1779 N N . LYS A 1 214 ? -56.314 -4.797 68.237 1.00 91.31 214 LYS A N 1
ATOM 1780 C CA . LYS A 1 214 ? -56.038 -3.387 67.911 1.00 91.31 214 LYS A CA 1
ATOM 1781 C C . LYS A 1 214 ? -54.536 -3.100 67.885 1.00 91.31 214 LYS A C 1
ATOM 1783 O O . LYS A 1 214 ? -54.090 -2.350 67.018 1.00 91.31 214 LYS A O 1
ATOM 1788 N N . ALA A 1 215 ? -53.763 -3.690 68.795 1.00 89.25 215 ALA A N 1
ATOM 1789 C CA . ALA A 1 215 ? -52.309 -3.580 68.818 1.00 89.25 215 ALA A CA 1
ATOM 1790 C C . ALA A 1 215 ? -51.678 -4.253 67.587 1.00 89.25 215 ALA A C 1
ATOM 1792 O O . ALA A 1 215 ? -50.839 -3.641 66.932 1.00 89.25 215 ALA A O 1
ATOM 1793 N N . GLU A 1 216 ? -52.144 -5.444 67.208 1.00 88.31 216 GLU A N 1
ATOM 1794 C CA . GLU A 1 216 ? -51.737 -6.162 65.997 1.00 88.31 216 GLU A CA 1
ATOM 1795 C C . GLU A 1 216 ? -52.086 -5.384 64.726 1.00 88.31 216 GLU A C 1
ATOM 1797 O O . GLU A 1 216 ? -51.243 -5.247 63.843 1.00 88.31 216 GLU A O 1
ATOM 1802 N N . ALA A 1 217 ? -53.297 -4.827 64.627 1.00 90.50 217 ALA A N 1
ATOM 1803 C CA . ALA A 1 217 ? -53.685 -3.991 63.492 1.00 90.50 217 ALA A CA 1
ATOM 1804 C C . ALA A 1 217 ? -52.797 -2.742 63.390 1.00 90.50 217 ALA A C 1
ATOM 1806 O O . ALA A 1 217 ? -52.311 -2.413 62.310 1.00 90.50 217 ALA A O 1
ATOM 1807 N N . LYS A 1 218 ? -52.513 -2.082 64.521 1.00 91.56 218 LYS A N 1
ATOM 1808 C CA . LYS A 1 218 ? -51.602 -0.933 64.566 1.00 91.56 218 LYS A CA 1
ATOM 1809 C C . LYS A 1 218 ? -50.180 -1.328 64.150 1.00 91.56 218 LYS A C 1
ATOM 1811 O O . LYS A 1 218 ? -49.570 -0.605 63.366 1.00 91.56 218 LYS A O 1
ATOM 1816 N N . ALA A 1 219 ? -49.684 -2.479 64.604 1.00 88.38 219 ALA A N 1
ATOM 1817 C CA . ALA A 1 219 ? -48.383 -3.015 64.210 1.00 88.38 219 ALA A CA 1
ATOM 1818 C C . ALA A 1 219 ? -48.321 -3.324 62.705 1.00 88.38 219 ALA A C 1
ATOM 1820 O O . ALA A 1 219 ? -47.365 -2.925 62.049 1.00 88.38 219 ALA A O 1
ATOM 1821 N N . ARG A 1 220 ? -49.364 -3.937 62.126 1.00 88.38 220 ARG A N 1
ATOM 1822 C CA . ARG A 1 220 ? -49.453 -4.181 60.674 1.00 88.38 220 ARG A CA 1
ATOM 1823 C C . ARG A 1 220 ? -49.426 -2.888 59.870 1.00 88.38 220 ARG A C 1
ATOM 1825 O O . ARG A 1 220 ? -48.616 -2.767 58.965 1.00 88.38 220 ARG A O 1
ATOM 1832 N N . THR A 1 221 ? -50.216 -1.886 60.258 1.00 90.62 221 THR A N 1
ATOM 1833 C CA . THR A 1 221 ? -50.200 -0.586 59.563 1.00 90.62 221 THR A CA 1
ATOM 1834 C C . THR A 1 221 ? -48.864 0.150 59.692 1.00 90.62 221 THR A C 1
ATOM 1836 O O . THR A 1 221 ? -48.516 0.937 58.817 1.00 90.62 221 THR A O 1
ATOM 1839 N N . ALA A 1 222 ? -48.112 -0.074 60.776 1.00 91.00 222 ALA A N 1
ATOM 1840 C CA . ALA A 1 222 ? -46.768 0.474 60.929 1.00 91.00 222 ALA A CA 1
ATOM 1841 C C . ALA A 1 222 ? -45.774 -0.237 59.997 1.00 91.00 222 ALA A C 1
ATOM 1843 O O . ALA A 1 222 ? -45.046 0.443 59.282 1.00 91.00 222 ALA A O 1
ATOM 1844 N N . MET A 1 223 ? -45.823 -1.573 59.924 1.00 88.81 223 MET A N 1
ATOM 1845 C CA . MET A 1 223 ? -45.002 -2.355 58.991 1.00 88.81 223 MET A CA 1
ATOM 1846 C C . MET A 1 223 ? -45.295 -1.996 57.529 1.00 88.81 223 MET A C 1
ATOM 1848 O O . MET A 1 223 ? -44.369 -1.750 56.768 1.00 88.81 223 MET A O 1
ATOM 1852 N N . GLU A 1 224 ? -46.567 -1.869 57.141 1.00 89.88 224 GLU A N 1
ATOM 1853 C CA . GLU A 1 224 ? -46.952 -1.461 55.780 1.00 89.88 224 GLU A CA 1
ATOM 1854 C C . GLU A 1 224 ? -46.411 -0.068 55.415 1.00 89.88 224 GLU A C 1
ATOM 1856 O O . GLU A 1 224 ? -46.019 0.173 54.274 1.00 89.88 224 GLU A O 1
ATOM 1861 N N . ARG A 1 225 ? -46.353 0.863 56.377 1.00 90.69 225 ARG A N 1
ATOM 1862 C CA . ARG A 1 225 ? -45.749 2.188 56.159 1.00 90.69 225 ARG A CA 1
ATOM 1863 C C . ARG A 1 225 ? -44.238 2.102 55.977 1.00 90.69 225 ARG A C 1
ATOM 1865 O O . ARG A 1 225 ? -43.721 2.723 55.056 1.00 90.69 225 ARG A O 1
ATOM 1872 N N . GLU A 1 226 ? -43.553 1.316 56.803 1.00 90.94 226 GLU A N 1
ATOM 1873 C CA . GLU A 1 226 ? -42.109 1.088 56.669 1.00 90.94 226 GLU A CA 1
ATOM 1874 C C . GLU A 1 226 ? -41.764 0.417 55.328 1.00 90.94 226 GLU A C 1
ATOM 1876 O O . GLU A 1 226 ? -40.817 0.827 54.656 1.00 90.94 226 GLU A O 1
ATOM 1881 N N . GLU A 1 227 ? -42.570 -0.550 54.879 1.00 91.62 227 GLU A N 1
ATOM 1882 C CA . GLU A 1 227 ? -42.424 -1.181 53.563 1.00 91.62 227 GLU A CA 1
ATOM 1883 C C . GLU A 1 227 ? -42.646 -0.191 52.415 1.00 91.62 227 GLU A C 1
ATOM 1885 O O . GLU A 1 227 ? -41.918 -0.218 51.419 1.00 91.62 227 GLU A O 1
ATOM 1890 N N . LEU A 1 228 ? -43.637 0.698 52.524 1.00 93.06 228 LEU A N 1
ATOM 1891 C CA . LEU A 1 228 ? -43.859 1.752 51.533 1.00 93.06 228 LEU A CA 1
ATOM 1892 C C . LEU A 1 228 ? -42.672 2.715 51.479 1.00 93.06 228 LEU A C 1
ATOM 1894 O O . LEU A 1 228 ? -42.182 3.005 50.385 1.00 93.06 228 LEU A O 1
ATOM 1898 N N . ASP A 1 229 ? -42.172 3.163 52.628 1.00 90.94 229 ASP A N 1
ATOM 1899 C CA . ASP A 1 229 ? -41.024 4.065 52.706 1.00 90.94 229 ASP A CA 1
ATOM 1900 C C . ASP A 1 229 ? -39.767 3.422 52.102 1.00 90.94 229 ASP A C 1
ATOM 1902 O O . ASP A 1 229 ? -39.100 4.041 51.263 1.00 90.94 229 ASP A O 1
ATOM 1906 N N . GLU A 1 230 ? -39.490 2.154 52.413 1.00 89.50 230 GLU A N 1
ATOM 1907 C CA . GLU A 1 230 ? -38.358 1.431 51.829 1.00 89.50 230 GLU A CA 1
ATOM 1908 C C . GLU A 1 230 ? -38.545 1.212 50.320 1.00 89.50 230 GLU A C 1
ATOM 1910 O O . GLU A 1 230 ? -37.624 1.448 49.535 1.00 89.50 230 GLU A O 1
ATOM 1915 N N . ASN A 1 231 ? -39.759 0.894 49.862 1.00 92.81 231 ASN A N 1
ATOM 1916 C CA . ASN A 1 231 ? -40.064 0.809 48.434 1.00 92.81 231 ASN A CA 1
ATOM 1917 C C . ASN A 1 231 ? -39.855 2.151 47.712 1.00 92.81 231 ASN A C 1
ATOM 1919 O O . ASN A 1 231 ? -39.320 2.175 46.599 1.00 92.81 231 ASN A O 1
ATOM 1923 N N . THR A 1 232 ? -40.224 3.287 48.317 1.00 93.38 232 THR A N 1
ATOM 1924 C CA . THR A 1 232 ? -39.948 4.603 47.712 1.00 93.38 232 THR A CA 1
ATOM 1925 C C . THR A 1 232 ? -38.454 4.910 47.657 1.00 93.38 232 THR A C 1
ATOM 1927 O O . THR A 1 232 ? -37.977 5.476 46.669 1.00 93.38 232 THR A O 1
ATOM 1930 N N . ARG A 1 233 ? -37.690 4.513 48.678 1.00 94.06 233 ARG A N 1
ATOM 1931 C CA . ARG A 1 233 ? -36.232 4.649 48.701 1.00 94.06 233 ARG A CA 1
ATOM 1932 C C . ARG A 1 233 ? -35.579 3.807 47.607 1.00 94.06 233 ARG A C 1
ATOM 1934 O O . ARG A 1 233 ? -34.731 4.324 46.877 1.00 94.06 233 ARG A O 1
ATOM 1941 N N . LEU A 1 234 ? -36.000 2.552 47.451 1.00 93.88 234 LEU A N 1
ATOM 1942 C CA . LEU A 1 234 ? -35.513 1.656 46.402 1.00 93.88 234 LEU A CA 1
ATOM 1943 C C . LEU A 1 234 ? -35.823 2.200 45.005 1.00 93.88 234 LEU A C 1
ATOM 1945 O O . LEU A 1 234 ? -34.936 2.194 44.152 1.00 93.88 234 LEU A O 1
ATOM 1949 N N . ARG A 1 235 ? -37.020 2.761 44.783 1.00 94.81 235 ARG A N 1
ATOM 1950 C CA . ARG A 1 235 ? -37.362 3.440 43.518 1.00 94.81 235 ARG A CA 1
ATOM 1951 C C . ARG A 1 235 ? -36.422 4.608 43.223 1.00 94.81 235 ARG A C 1
ATOM 1953 O O . ARG A 1 235 ? -35.828 4.639 42.154 1.00 94.81 235 ARG A O 1
ATOM 1960 N N . LYS A 1 236 ? -36.176 5.495 44.194 1.00 95.12 236 LYS A N 1
ATOM 1961 C CA . LYS A 1 236 ? -35.228 6.618 44.029 1.00 95.12 236 LYS A CA 1
ATOM 1962 C C . LYS A 1 236 ? -33.812 6.144 43.677 1.00 95.12 236 LYS A C 1
ATOM 1964 O O . LYS A 1 236 ? -33.121 6.784 42.885 1.00 95.12 236 LYS A O 1
ATOM 1969 N N . ILE A 1 237 ? -33.359 5.034 44.265 1.00 94.62 237 ILE A N 1
ATOM 1970 C CA . ILE A 1 237 ? -32.056 4.432 43.943 1.00 94.62 237 ILE A CA 1
ATOM 1971 C C . ILE A 1 237 ? -32.067 3.860 42.520 1.00 94.62 237 ILE A C 1
ATOM 1973 O O . ILE A 1 237 ? -31.121 4.102 41.770 1.00 94.62 237 ILE A O 1
ATOM 1977 N N . ALA A 1 238 ? -33.128 3.148 42.134 1.00 94.25 238 ALA A N 1
ATOM 1978 C CA . ALA A 1 238 ? -33.286 2.598 40.792 1.00 94.25 238 ALA A CA 1
ATOM 1979 C C . ALA A 1 238 ? -33.297 3.703 39.722 1.00 94.25 238 ALA A C 1
ATOM 1981 O O . ALA A 1 238 ? -32.543 3.611 38.753 1.00 94.25 238 ALA A O 1
ATOM 1982 N N . ASP A 1 239 ? -34.041 4.787 39.947 1.00 95.38 239 ASP A N 1
ATOM 1983 C CA . ASP A 1 239 ? -34.095 5.949 39.053 1.00 95.38 239 ASP A CA 1
ATOM 1984 C C . ASP A 1 239 ? -32.716 6.608 38.909 1.00 95.38 239 ASP A C 1
ATOM 1986 O O . ASP A 1 239 ? -32.273 6.925 37.804 1.00 95.38 239 ASP A O 1
ATOM 1990 N N . LYS A 1 240 ? -31.970 6.741 40.015 1.00 95.62 240 LYS A N 1
ATOM 1991 C CA . LYS A 1 240 ? -30.595 7.260 39.994 1.00 95.62 240 LYS A CA 1
ATOM 1992 C C . LYS A 1 240 ? -29.644 6.349 39.212 1.00 95.62 240 LYS A C 1
ATOM 1994 O O . LYS A 1 240 ? -28.767 6.841 38.500 1.00 95.62 240 LYS A O 1
ATOM 1999 N N . ILE A 1 241 ? -29.786 5.029 39.337 1.00 94.62 241 ILE A N 1
ATOM 2000 C CA . ILE A 1 241 ? -28.991 4.060 38.569 1.00 94.62 241 ILE A CA 1
ATOM 2001 C C . ILE A 1 241 ? -29.334 4.158 37.080 1.00 94.62 241 ILE A C 1
ATOM 2003 O O . ILE A 1 241 ? -28.415 4.226 36.263 1.00 94.62 241 ILE A O 1
ATOM 2007 N N . ALA A 1 242 ? -30.620 4.222 36.729 1.00 95.25 242 ALA A N 1
ATOM 2008 C CA . ALA A 1 242 ? -31.078 4.379 35.352 1.00 95.25 242 ALA A CA 1
ATOM 2009 C C . ALA A 1 242 ? -30.537 5.675 34.729 1.00 95.25 242 ALA A C 1
ATOM 2011 O O . ALA A 1 242 ? -29.941 5.635 33.652 1.00 95.25 242 ALA A O 1
ATOM 2012 N N . TYR A 1 243 ? -30.626 6.795 35.453 1.00 95.94 243 TYR A N 1
ATOM 2013 C CA . TYR A 1 243 ? -30.055 8.072 35.028 1.00 95.94 243 TYR A CA 1
ATOM 2014 C C . TYR A 1 243 ? -28.539 7.980 34.785 1.00 95.94 243 TYR A C 1
ATOM 2016 O O . TYR A 1 243 ? -28.038 8.386 33.735 1.00 95.94 243 TYR A O 1
ATOM 2024 N N . ASN A 1 244 ? -27.791 7.370 35.709 1.00 96.44 244 ASN A N 1
ATOM 2025 C CA . ASN A 1 244 ? -26.348 7.177 35.544 1.00 96.44 244 ASN A CA 1
ATOM 2026 C C . ASN A 1 244 ? -26.008 6.290 34.337 1.00 96.44 244 ASN A C 1
ATOM 2028 O O . ASN A 1 244 ? -25.015 6.534 33.652 1.00 96.44 244 ASN A O 1
ATOM 2032 N N . GLN A 1 245 ? -26.815 5.266 34.055 1.00 96.06 245 GLN A N 1
ATOM 2033 C CA . GLN A 1 245 ? -26.645 4.443 32.858 1.00 96.06 245 GLN A CA 1
ATOM 2034 C C . GLN A 1 245 ? -26.917 5.246 31.583 1.00 96.06 245 GLN A C 1
ATOM 2036 O O . GLN A 1 245 ? -26.143 5.139 30.632 1.00 96.06 245 GLN A O 1
ATOM 2041 N N . THR A 1 246 ? -27.962 6.080 31.558 1.00 95.69 246 THR A N 1
ATOM 2042 C CA . THR A 1 246 ? -28.233 6.961 30.412 1.00 95.69 246 THR A CA 1
ATOM 2043 C C . THR A 1 246 ? -27.118 7.979 30.197 1.00 95.69 246 THR A C 1
ATOM 2045 O O . THR A 1 246 ? -26.673 8.149 29.065 1.00 95.69 246 THR A O 1
ATOM 2048 N N . LEU A 1 247 ? -26.577 8.563 31.270 1.00 96.88 247 LEU A N 1
ATOM 2049 C CA . LEU A 1 247 ? -25.463 9.504 31.192 1.00 96.88 247 LEU A CA 1
ATOM 2050 C C . LEU A 1 247 ? -24.209 8.844 30.604 1.00 96.88 247 LEU A C 1
ATOM 2052 O O . LEU A 1 247 ? -23.596 9.397 29.697 1.00 96.88 247 LEU A O 1
ATOM 2056 N N . LYS A 1 248 ? -23.868 7.627 31.050 1.00 95.81 248 LYS A N 1
ATOM 2057 C CA . LYS A 1 248 ? -22.748 6.857 30.480 1.00 95.81 248 LYS A CA 1
ATOM 2058 C C . LYS A 1 248 ? -22.945 6.552 28.996 1.00 95.81 248 LYS A C 1
ATOM 2060 O O . LYS A 1 248 ? -21.989 6.610 28.232 1.00 95.81 248 LYS A O 1
ATOM 2065 N N . ARG A 1 249 ? -24.176 6.239 28.574 1.00 94.69 249 ARG A N 1
ATOM 2066 C CA . ARG A 1 249 ? -24.494 6.014 27.153 1.00 94.69 249 ARG A CA 1
ATOM 2067 C C . ARG A 1 249 ? -24.336 7.289 26.327 1.00 94.69 249 ARG A C 1
ATOM 2069 O O . ARG A 1 249 ? -23.799 7.211 25.229 1.00 94.69 249 ARG A O 1
ATOM 2076 N N . MET A 1 250 ? -24.757 8.440 26.853 1.00 95.00 250 MET A N 1
ATOM 2077 C CA . MET A 1 250 ? -24.551 9.731 26.188 1.00 95.00 250 MET A CA 1
ATOM 2078 C C . MET A 1 250 ? -23.063 10.072 26.068 1.00 95.00 250 MET A C 1
ATOM 2080 O O . MET A 1 250 ? -22.609 10.401 24.980 1.00 95.00 250 MET A O 1
ATOM 2084 N N . GLN A 1 251 ? -22.288 9.897 27.142 1.00 95.50 251 GLN A N 1
ATOM 2085 C CA . GLN A 1 251 ? -20.837 10.117 27.124 1.00 95.50 251 GLN A CA 1
ATOM 2086 C C . GLN A 1 251 ? -20.134 9.214 26.102 1.00 95.50 251 GLN A C 1
ATOM 2088 O O . GLN A 1 251 ? -19.349 9.702 25.295 1.00 95.50 251 GLN A O 1
ATOM 2093 N N . ALA A 1 252 ? -20.477 7.924 26.065 1.00 95.31 252 ALA A N 1
ATOM 2094 C CA . ALA A 1 252 ? -19.932 6.995 25.077 1.00 95.31 252 ALA A CA 1
ATOM 2095 C C . ALA A 1 252 ? -20.317 7.376 23.633 1.00 95.31 252 ALA A C 1
ATOM 2097 O O . ALA A 1 252 ? -19.515 7.214 22.713 1.00 95.31 252 ALA A O 1
ATOM 2098 N N . ALA A 1 253 ? -21.530 7.896 23.416 1.00 95.12 253 ALA A N 1
ATOM 2099 C CA . ALA A 1 253 ? -21.962 8.378 22.106 1.00 95.12 253 ALA A CA 1
ATOM 2100 C C . ALA A 1 253 ? -21.193 9.640 21.672 1.00 95.12 253 ALA A C 1
ATOM 2102 O O . ALA A 1 253 ? -20.768 9.723 20.518 1.00 95.12 253 ALA A O 1
ATOM 2103 N N . ASP A 1 254 ? -20.959 10.581 22.589 1.00 95.94 254 ASP A N 1
ATOM 2104 C CA . ASP A 1 254 ? -20.161 11.785 22.335 1.00 95.94 254 ASP A CA 1
ATOM 2105 C C . ASP A 1 254 ? -18.694 11.443 22.040 1.00 95.94 254 ASP A C 1
ATOM 2107 O O . ASP A 1 254 ? -18.097 11.988 21.109 1.00 95.94 254 ASP A O 1
ATOM 2111 N N . GLU A 1 255 ? -18.111 10.506 22.789 1.00 94.69 255 GLU A N 1
ATOM 2112 C CA . GLU A 1 255 ? -16.765 9.984 22.536 1.00 94.69 255 GLU A CA 1
ATOM 2113 C C . GLU A 1 255 ? -16.674 9.312 21.162 1.00 94.69 255 GLU A C 1
ATOM 2115 O O . GLU A 1 255 ? -15.761 9.612 20.391 1.00 94.69 255 GLU A O 1
ATOM 2120 N N . ALA A 1 256 ? -17.655 8.479 20.801 1.00 94.81 256 ALA A N 1
ATOM 2121 C CA . ALA A 1 256 ? -17.721 7.858 19.481 1.00 94.81 256 ALA A CA 1
ATOM 2122 C C . ALA A 1 256 ? -17.870 8.897 18.356 1.00 94.81 256 ALA A C 1
ATOM 2124 O O . ALA A 1 256 ? -17.281 8.747 17.282 1.00 94.81 256 ALA A O 1
ATOM 2125 N N . TYR A 1 257 ? -18.628 9.972 18.584 1.00 96.19 257 TYR A N 1
ATOM 2126 C CA . TYR A 1 257 ? -18.756 11.066 17.624 1.00 96.19 257 TYR A CA 1
ATOM 2127 C C . TYR A 1 257 ? -17.438 11.833 17.450 1.00 96.19 257 TYR A C 1
ATOM 2129 O O . TYR A 1 257 ? -17.016 12.080 16.317 1.00 96.19 257 TYR A O 1
ATOM 2137 N N . ARG A 1 258 ? -16.741 12.147 18.550 1.00 94.19 258 ARG A N 1
ATOM 2138 C CA . ARG A 1 258 ? -15.409 12.776 18.516 1.00 94.19 258 ARG A CA 1
ATOM 2139 C C . ARG A 1 258 ? -14.377 11.889 17.823 1.00 94.19 258 ARG A C 1
ATOM 2141 O O . ARG A 1 258 ? -13.610 12.397 17.010 1.00 94.19 258 ARG A O 1
ATOM 2148 N N . ALA A 1 259 ? -14.395 10.580 18.075 1.00 94.00 259 ALA A N 1
ATOM 2149 C CA . ALA A 1 259 ? -13.526 9.621 17.394 1.00 94.00 259 ALA A CA 1
ATOM 2150 C C . ALA A 1 259 ? -13.764 9.630 15.875 1.00 94.00 259 ALA A C 1
ATOM 2152 O O . ALA A 1 259 ? -12.819 9.799 15.109 1.00 94.00 259 ALA A O 1
ATOM 2153 N N . LYS A 1 260 ? -15.028 9.593 15.428 1.00 95.38 260 LYS A N 1
ATOM 2154 C CA . LYS A 1 260 ? -15.371 9.713 13.998 1.00 95.38 260 LYS A CA 1
ATOM 2155 C C . LYS A 1 260 ? -14.923 11.041 13.385 1.00 95.38 260 LYS A C 1
ATOM 2157 O O . LYS A 1 260 ? -14.526 11.083 12.222 1.00 95.38 260 LYS A O 1
ATOM 2162 N N . GLN A 1 261 ? -15.005 12.148 14.124 1.00 93.25 261 GLN A N 1
ATOM 2163 C CA . GLN A 1 261 ? -14.478 13.432 13.650 1.00 93.25 261 GLN A CA 1
ATOM 2164 C C . GLN A 1 261 ? -12.949 13.410 13.529 1.00 93.25 261 GLN A C 1
ATOM 2166 O O . GLN A 1 261 ? -12.418 13.899 12.532 1.00 93.25 261 GLN A O 1
ATOM 2171 N N . ALA A 1 262 ? -12.249 12.814 14.497 1.00 92.94 262 ALA A N 1
ATOM 2172 C CA . ALA A 1 262 ? -10.801 12.649 14.451 1.00 92.94 262 ALA A CA 1
ATOM 2173 C C . ALA A 1 262 ? -10.365 11.780 13.259 1.00 92.94 262 ALA A C 1
ATOM 2175 O O . ALA A 1 262 ? -9.444 12.164 12.541 1.00 92.94 262 ALA A O 1
ATOM 2176 N N . GLU A 1 263 ? -11.074 10.682 12.981 1.00 92.94 263 GLU A N 1
ATOM 2177 C CA . GLU A 1 263 ? -10.846 9.835 11.802 1.00 92.94 263 GLU A CA 1
ATOM 2178 C C . GLU A 1 263 ? -11.025 10.614 10.493 1.00 92.94 263 GLU A C 1
ATOM 2180 O O . GLU A 1 263 ? -10.151 10.570 9.631 1.00 92.94 263 GLU A O 1
ATOM 2185 N N . LYS A 1 264 ? -12.099 11.406 10.359 1.00 95.31 264 LYS A N 1
ATOM 2186 C CA . LYS A 1 264 ? -12.313 12.258 9.173 1.00 95.31 264 LYS A CA 1
ATOM 2187 C C . LYS A 1 264 ? -11.192 13.281 8.978 1.00 95.31 264 LYS A C 1
ATOM 2189 O O . LYS A 1 264 ? -10.759 13.520 7.851 1.00 95.31 264 LYS A O 1
ATOM 2194 N N . LEU A 1 265 ? -10.714 13.896 10.062 1.00 95.56 265 LEU A N 1
ATOM 2195 C CA . LEU A 1 265 ? -9.591 14.837 10.008 1.00 95.56 265 LEU A CA 1
ATOM 2196 C C . LEU A 1 265 ? -8.280 14.134 9.645 1.00 95.56 265 LEU A C 1
ATOM 2198 O O . LEU A 1 265 ? -7.494 14.672 8.864 1.00 95.56 265 LEU A O 1
ATOM 2202 N N . PHE A 1 266 ? -8.047 12.939 10.183 1.00 93.81 266 PHE A N 1
ATOM 2203 C CA . PHE A 1 266 ? -6.891 12.116 9.849 1.00 93.81 266 PHE A CA 1
ATOM 2204 C C . PHE A 1 266 ? -6.904 11.708 8.373 1.00 93.81 266 PHE A C 1
ATOM 2206 O O . PHE A 1 266 ? -5.906 11.882 7.674 1.00 93.81 266 PHE A O 1
ATOM 2213 N N . GLU A 1 267 ? -8.049 11.256 7.867 1.00 95.50 267 GLU A N 1
ATOM 2214 C CA . GLU A 1 267 ? -8.223 10.904 6.462 1.00 95.50 267 GLU A CA 1
ATOM 2215 C C . GLU A 1 267 ? -7.976 12.116 5.550 1.00 95.50 267 GLU A C 1
ATOM 2217 O O . GLU A 1 267 ? -7.240 12.018 4.568 1.00 95.50 267 GLU A O 1
ATOM 2222 N N . ALA A 1 268 ? -8.502 13.294 5.905 1.00 95.19 268 ALA A N 1
ATOM 2223 C CA . ALA A 1 268 ? -8.245 14.529 5.167 1.00 95.19 268 ALA A CA 1
ATOM 2224 C C . ALA A 1 268 ? -6.751 14.908 5.150 1.00 95.19 268 ALA A C 1
ATOM 2226 O O . ALA A 1 268 ? -6.227 15.320 4.111 1.00 95.19 268 ALA A O 1
ATOM 2227 N N . ARG A 1 269 ? -6.037 14.730 6.274 1.00 94.81 269 ARG A N 1
ATOM 2228 C CA . ARG A 1 269 ? -4.578 14.931 6.342 1.00 94.81 269 ARG A CA 1
ATOM 2229 C C . ARG A 1 269 ? -3.834 13.944 5.444 1.00 94.81 269 ARG A C 1
ATOM 2231 O O . ARG A 1 269 ? -2.946 14.372 4.710 1.00 94.81 269 ARG A O 1
ATOM 2238 N N . CYS A 1 270 ? -4.224 12.669 5.445 1.00 91.69 270 CYS A N 1
ATOM 2239 C CA . CYS A 1 270 ? -3.633 11.649 4.579 1.00 91.69 270 CYS A CA 1
ATOM 2240 C C . CYS A 1 270 ? -3.849 11.974 3.096 1.00 91.69 270 CYS A C 1
ATOM 2242 O O . CYS A 1 270 ? -2.894 11.963 2.325 1.00 91.69 270 CYS A O 1
ATOM 2244 N N . ARG A 1 271 ? -5.069 12.361 2.700 1.00 93.38 271 ARG A N 1
ATOM 2245 C CA . ARG A 1 271 ? -5.369 12.787 1.321 1.00 93.38 271 ARG A CA 1
ATOM 2246 C C . ARG A 1 271 ? -4.519 13.989 0.896 1.00 93.38 271 ARG A C 1
ATOM 2248 O O . ARG A 1 271 ? -3.972 13.992 -0.202 1.00 93.38 271 ARG A O 1
ATOM 2255 N N . LYS A 1 272 ? -4.348 14.986 1.773 1.00 95.94 272 LYS A N 1
ATOM 2256 C CA . LYS A 1 272 ? -3.482 16.148 1.505 1.00 95.94 272 LYS A CA 1
ATOM 2257 C C . LYS A 1 272 ? -2.010 15.752 1.359 1.00 95.94 272 LYS A C 1
ATOM 2259 O O . LYS A 1 272 ? -1.325 16.286 0.493 1.00 95.94 272 LYS A O 1
ATOM 2264 N N . LEU A 1 273 ? -1.522 14.834 2.195 1.00 95.81 273 LEU A N 1
ATOM 2265 C CA . LEU A 1 273 ? -0.150 14.331 2.120 1.00 95.81 273 LEU A CA 1
ATOM 2266 C C . LEU A 1 273 ? 0.102 13.604 0.791 1.00 95.81 273 LEU A C 1
ATOM 2268 O O . LEU A 1 273 ? 1.078 13.912 0.114 1.00 95.81 273 LEU A O 1
ATOM 2272 N N . MET A 1 274 ? -0.812 12.714 0.394 1.00 92.19 274 MET A N 1
ATOM 2273 C CA . MET A 1 274 ? -0.748 12.010 -0.890 1.00 92.19 274 MET A CA 1
ATOM 2274 C C . MET A 1 274 ? -0.736 12.988 -2.064 1.00 92.19 274 MET A C 1
ATOM 2276 O O . MET A 1 274 ? 0.152 12.918 -2.905 1.00 92.19 274 MET A O 1
ATOM 2280 N N . HIS A 1 275 ? -1.645 13.967 -2.065 1.00 95.38 275 HIS A N 1
ATOM 2281 C CA . HIS A 1 275 ? -1.682 14.993 -3.104 1.00 95.38 275 HIS A CA 1
ATOM 2282 C C . HIS A 1 275 ? -0.378 15.807 -3.176 1.00 95.38 275 HIS A C 1
ATOM 2284 O O . HIS A 1 275 ? 0.130 16.092 -4.257 1.00 95.38 275 HIS A O 1
ATOM 2290 N N . ASN A 1 276 ? 0.214 16.161 -2.032 1.00 95.44 276 ASN A N 1
ATOM 2291 C CA . ASN A 1 276 ? 1.494 16.867 -2.012 1.00 95.44 276 ASN A CA 1
ATOM 2292 C C . ASN A 1 276 ? 2.634 16.027 -2.604 1.00 95.44 276 ASN A C 1
ATOM 2294 O O . ASN A 1 276 ? 3.483 16.578 -3.311 1.00 95.44 276 ASN A O 1
ATOM 2298 N N . GLU A 1 277 ? 2.657 14.721 -2.328 1.00 92.50 277 GLU A N 1
ATOM 2299 C CA . GLU A 1 277 ? 3.663 13.814 -2.883 1.00 92.50 277 GLU A CA 1
ATOM 2300 C C . GLU A 1 277 ? 3.452 13.604 -4.387 1.00 92.50 277 GLU A C 1
ATOM 2302 O O . GLU A 1 277 ? 4.409 13.691 -5.152 1.00 92.50 277 GLU A O 1
ATOM 2307 N N . GLU A 1 278 ? 2.206 13.469 -4.848 1.00 94.38 278 GLU A N 1
ATOM 2308 C CA . GLU A 1 278 ? 1.870 13.462 -6.278 1.00 94.38 278 GLU A CA 1
ATOM 2309 C C . GLU A 1 278 ? 2.360 14.740 -6.974 1.00 94.38 278 GLU A C 1
ATOM 2311 O O . GLU A 1 278 ? 3.045 14.673 -7.996 1.00 94.38 278 GLU A O 1
ATOM 2316 N N . MET A 1 279 ? 2.108 15.915 -6.389 1.00 93.38 279 MET A N 1
ATOM 2317 C CA . MET A 1 279 ? 2.578 17.194 -6.934 1.00 93.38 279 MET A CA 1
ATOM 2318 C C . MET A 1 279 ? 4.106 17.325 -6.902 1.00 93.38 279 MET A C 1
ATOM 2320 O O . MET A 1 279 ? 4.706 17.960 -7.774 1.00 93.38 279 MET A O 1
ATOM 2324 N N . ARG A 1 280 ? 4.776 16.741 -5.904 1.00 95.56 280 ARG A N 1
ATOM 2325 C CA . ARG A 1 280 ? 6.242 16.663 -5.847 1.00 95.56 280 ARG A CA 1
ATOM 2326 C C . ARG A 1 280 ? 6.789 15.778 -6.966 1.00 95.56 280 ARG A C 1
ATOM 2328 O O . ARG A 1 280 ? 7.695 16.215 -7.674 1.00 95.56 280 ARG A O 1
ATOM 2335 N N . LEU A 1 281 ? 6.226 14.588 -7.154 1.00 94.06 281 LEU A N 1
ATOM 2336 C CA . LEU A 1 281 ? 6.613 13.667 -8.221 1.00 94.06 281 LEU A CA 1
ATOM 2337 C C . LEU A 1 281 ? 6.356 14.270 -9.602 1.00 94.06 281 LEU A C 1
ATOM 2339 O O . LEU A 1 281 ? 7.212 14.164 -10.477 1.00 94.06 281 LEU A O 1
ATOM 2343 N N . HIS A 1 282 ? 5.235 14.968 -9.787 1.00 94.94 282 HIS A N 1
ATOM 2344 C CA . HIS A 1 282 ? 4.928 15.624 -11.051 1.00 94.94 282 HIS A CA 1
ATOM 2345 C C . HIS A 1 282 ? 5.965 16.703 -11.397 1.00 94.94 282 HIS A C 1
ATOM 2347 O O . HIS A 1 282 ? 6.480 16.718 -12.514 1.00 94.94 282 HIS A O 1
ATOM 2353 N N . ARG A 1 283 ? 6.370 17.531 -10.420 1.00 95.69 283 ARG A N 1
ATOM 2354 C CA . ARG A 1 283 ? 7.468 18.502 -10.594 1.00 95.69 283 ARG A CA 1
ATOM 2355 C C . ARG A 1 283 ? 8.780 17.819 -10.980 1.00 95.69 283 ARG A C 1
ATOM 2357 O O . ARG A 1 283 ? 9.381 18.191 -11.985 1.00 95.69 283 ARG A O 1
ATOM 2364 N N . LEU A 1 284 ? 9.177 16.773 -10.255 1.00 94.00 284 LEU A N 1
ATOM 2365 C CA . LEU A 1 284 ? 10.393 16.013 -10.566 1.00 94.00 284 LEU A CA 1
ATOM 2366 C C . LEU A 1 284 ? 10.353 15.418 -11.978 1.00 94.00 284 LEU A C 1
ATOM 2368 O O . LEU A 1 284 ? 11.321 15.539 -12.726 1.00 94.00 284 LEU A O 1
ATOM 2372 N N . TYR A 1 285 ? 9.226 14.831 -12.375 1.00 93.50 285 TYR A N 1
ATOM 2373 C CA . TYR A 1 285 ? 9.055 14.275 -13.713 1.00 93.50 285 TYR A CA 1
ATOM 2374 C C . TYR A 1 285 ? 9.177 15.352 -14.797 1.00 93.50 285 TYR A C 1
ATOM 2376 O O . TYR A 1 285 ? 9.902 15.169 -15.775 1.00 93.50 285 TYR A O 1
ATOM 2384 N N . THR A 1 286 ? 8.539 16.512 -14.604 1.00 94.38 286 THR A N 1
ATOM 2385 C CA . THR A 1 286 ? 8.665 17.633 -15.548 1.00 94.38 286 THR A CA 1
ATOM 2386 C C . THR A 1 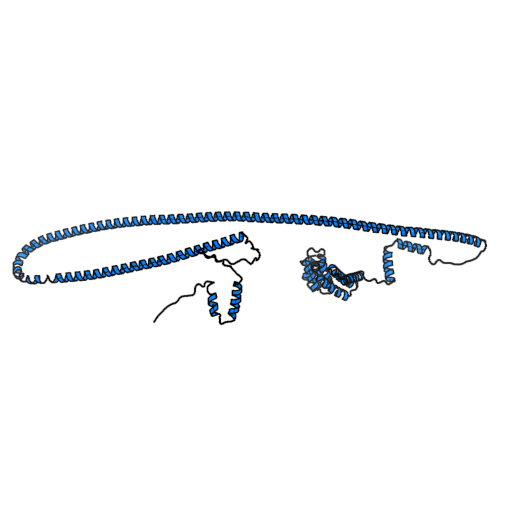286 ? 10.102 18.145 -15.661 1.00 94.38 286 THR A C 1
ATOM 2388 O O . THR A 1 286 ? 10.552 18.446 -16.768 1.00 94.38 286 THR A O 1
ATOM 2391 N N . GLU A 1 287 ? 10.858 18.184 -14.558 1.00 93.50 287 GLU A N 1
ATOM 2392 C CA . GLU A 1 287 ? 12.273 18.567 -14.565 1.00 93.50 287 GLU A CA 1
ATOM 2393 C C . GLU A 1 287 ? 13.147 17.551 -15.307 1.00 93.50 287 GLU A C 1
ATOM 2395 O O . GLU A 1 287 ? 13.996 17.941 -16.113 1.00 93.50 287 GLU A O 1
ATOM 2400 N N . VAL A 1 288 ? 12.940 16.253 -15.068 1.00 95.31 288 VAL A N 1
ATOM 2401 C CA . VAL A 1 288 ? 13.666 15.178 -15.762 1.00 95.31 288 VAL A CA 1
ATOM 2402 C C . VAL A 1 288 ? 13.419 15.264 -17.262 1.00 95.31 288 VAL A C 1
ATOM 2404 O O . VAL A 1 288 ? 14.375 15.314 -18.038 1.00 95.31 288 VAL A O 1
ATOM 2407 N N . LEU A 1 289 ? 12.157 15.399 -17.662 1.00 94.25 289 LEU A N 1
ATOM 2408 C CA . LEU A 1 289 ? 11.766 15.488 -19.062 1.00 94.25 289 LEU A CA 1
ATOM 2409 C C . LEU A 1 289 ? 12.316 16.761 -19.730 1.00 94.25 289 LEU A C 1
ATOM 2411 O O . LEU A 1 289 ? 12.740 16.738 -20.887 1.00 94.25 289 LEU A O 1
ATOM 2415 N N . HIS A 1 290 ? 12.393 17.878 -19.000 1.00 94.00 290 HIS A N 1
ATOM 2416 C CA . HIS A 1 290 ? 13.062 19.087 -19.484 1.00 94.00 290 HIS A CA 1
ATOM 2417 C C . HIS A 1 290 ? 14.573 18.873 -19.684 1.00 94.00 290 HIS A C 1
ATOM 2419 O O . HIS A 1 290 ? 15.127 19.273 -20.712 1.00 94.00 290 HIS A O 1
ATOM 2425 N N . ARG A 1 291 ? 15.248 18.197 -18.745 1.00 92.25 291 ARG A N 1
ATOM 2426 C CA . ARG A 1 291 ? 16.681 17.865 -18.848 1.00 92.25 291 ARG A CA 1
ATOM 2427 C C . ARG A 1 291 ? 16.979 16.894 -19.987 1.00 92.25 291 ARG A C 1
ATOM 2429 O O . ARG A 1 291 ? 18.028 17.012 -20.615 1.00 92.25 291 ARG A O 1
ATOM 2436 N N . GLU A 1 292 ? 16.095 15.941 -20.253 1.00 91.06 292 GLU A N 1
ATOM 2437 C CA . GLU A 1 292 ? 16.201 15.031 -21.399 1.00 91.06 292 GLU A CA 1
ATOM 2438 C C . GLU A 1 292 ? 16.074 15.787 -22.717 1.00 91.06 292 GLU A C 1
ATOM 2440 O O . GLU A 1 292 ? 16.972 15.696 -23.548 1.00 91.06 292 GLU A O 1
ATOM 2445 N N . ARG A 1 293 ? 15.067 16.658 -22.861 1.00 93.75 293 ARG A N 1
ATOM 2446 C CA . ARG A 1 293 ? 14.937 17.519 -24.051 1.00 93.75 293 ARG A CA 1
ATOM 2447 C C . ARG A 1 293 ? 16.170 18.395 -24.283 1.00 93.75 293 ARG A C 1
ATOM 2449 O O . ARG A 1 293 ? 16.560 18.619 -25.427 1.00 93.75 293 ARG A O 1
ATOM 2456 N N . LEU A 1 294 ? 16.792 18.912 -23.220 1.00 93.50 294 LEU A N 1
ATOM 2457 C CA . LEU A 1 294 ? 18.039 19.675 -23.332 1.00 93.50 294 LEU A CA 1
ATOM 2458 C C . LEU A 1 294 ? 19.221 18.801 -23.769 1.00 93.50 294 LEU A C 1
ATOM 2460 O O . LEU A 1 294 ? 20.031 19.256 -24.577 1.00 93.50 294 LEU A O 1
ATOM 2464 N N . ARG A 1 295 ? 19.324 17.566 -23.261 1.00 90.56 295 ARG A N 1
ATOM 2465 C CA . ARG A 1 295 ? 20.340 16.595 -23.695 1.00 90.56 295 ARG A CA 1
ATOM 2466 C C . ARG A 1 295 ? 20.161 16.229 -25.164 1.00 90.56 295 ARG A C 1
ATOM 2468 O O . ARG A 1 295 ? 21.105 16.401 -25.925 1.00 90.56 295 ARG A O 1
ATOM 2475 N N . GLU A 1 296 ? 18.945 15.891 -25.584 1.00 92.06 296 GLU A N 1
ATOM 2476 C CA . GLU A 1 296 ? 18.637 15.612 -26.989 1.00 92.06 296 GLU A CA 1
ATOM 2477 C C . GLU A 1 296 ? 18.982 16.790 -27.903 1.00 92.06 296 GLU A C 1
ATOM 2479 O O . GLU A 1 296 ? 19.546 16.596 -28.974 1.00 92.06 296 GLU A O 1
ATOM 2484 N N . ARG A 1 297 ? 18.671 18.033 -27.507 1.00 95.06 297 ARG A N 1
ATOM 2485 C CA . ARG A 1 297 ? 19.058 19.213 -28.301 1.00 95.06 297 ARG A CA 1
ATOM 2486 C C . ARG A 1 297 ? 20.573 19.325 -28.443 1.00 95.06 297 ARG A C 1
ATOM 2488 O O . ARG A 1 297 ? 21.049 19.590 -29.542 1.00 95.06 297 ARG A O 1
ATOM 2495 N N . LYS A 1 298 ? 21.328 19.117 -27.360 1.00 94.38 298 LYS A N 1
ATOM 2496 C CA . LYS A 1 298 ? 22.799 19.133 -27.402 1.00 94.38 298 LYS A CA 1
ATOM 2497 C C . LYS A 1 298 ? 23.348 18.026 -28.302 1.00 94.38 298 LYS A C 1
ATOM 2499 O O . LYS A 1 298 ? 24.231 18.304 -29.103 1.00 94.38 298 LYS A O 1
ATOM 2504 N N . GLU A 1 299 ? 22.797 16.818 -28.218 1.00 91.31 299 GLU A N 1
ATOM 2505 C CA . GLU A 1 299 ? 23.176 15.690 -29.076 1.00 91.31 299 GLU A CA 1
ATOM 2506 C C . GLU A 1 299 ? 22.851 15.959 -30.547 1.00 91.31 299 GLU A C 1
ATOM 2508 O O . GLU A 1 299 ? 23.700 15.740 -31.401 1.00 91.31 299 GLU A O 1
ATOM 2513 N N . ARG A 1 300 ? 21.677 16.523 -30.860 1.00 92.06 300 ARG A N 1
ATOM 2514 C CA . ARG A 1 300 ? 21.329 16.923 -32.235 1.00 92.06 300 ARG A CA 1
ATOM 2515 C C . ARG A 1 300 ? 22.287 17.978 -32.783 1.00 92.06 300 ARG A C 1
ATOM 2517 O O . ARG A 1 300 ? 22.696 17.873 -33.933 1.00 92.06 300 ARG A O 1
ATOM 2524 N N . HIS A 1 301 ? 22.664 18.974 -31.979 1.00 92.44 301 HIS A N 1
ATOM 2525 C CA . HIS A 1 301 ? 23.664 19.964 -32.386 1.00 92.44 301 HIS A CA 1
ATOM 2526 C C . HIS A 1 301 ? 25.048 19.340 -32.590 1.00 92.44 301 HIS A C 1
ATOM 2528 O O . HIS A 1 301 ? 25.739 19.716 -33.533 1.00 92.44 301 HIS A O 1
ATOM 2534 N N . LEU A 1 302 ? 25.441 18.386 -31.743 1.00 94.38 302 LEU A N 1
ATOM 2535 C CA . LEU A 1 302 ? 26.699 17.660 -31.895 1.00 94.38 302 LEU A CA 1
ATOM 2536 C C . LEU A 1 302 ? 26.706 16.830 -33.184 1.00 94.38 302 LEU A C 1
ATOM 2538 O O . LEU A 1 302 ? 27.603 17.010 -33.996 1.00 94.38 302 LEU A O 1
ATOM 2542 N N . MET A 1 303 ? 25.669 16.018 -33.417 1.00 87.88 303 MET A N 1
ATOM 2543 C CA . MET A 1 303 ? 25.536 15.224 -34.643 1.00 87.88 303 MET A CA 1
ATOM 2544 C C . MET A 1 303 ? 25.524 16.109 -35.891 1.00 87.88 303 MET A C 1
ATOM 2546 O O . MET A 1 303 ? 26.210 15.806 -36.856 1.00 87.88 303 MET A O 1
ATOM 2550 N N . HIS A 1 304 ? 24.819 17.244 -35.859 1.00 94.75 304 HIS A N 1
ATOM 2551 C CA . HIS A 1 304 ? 24.823 18.184 -36.979 1.00 94.75 304 HIS A CA 1
ATOM 2552 C C . HIS A 1 304 ? 26.221 18.765 -37.254 1.00 94.75 304 HIS A C 1
ATOM 2554 O O . HIS A 1 304 ? 26.614 18.908 -38.410 1.00 94.75 304 HIS A O 1
ATOM 2560 N N . ASN A 1 305 ? 26.991 19.081 -36.209 1.00 94.12 305 ASN A N 1
ATOM 2561 C CA . ASN A 1 305 ? 28.367 19.553 -36.364 1.00 94.12 305 ASN A CA 1
ATOM 2562 C C . ASN A 1 305 ? 29.295 18.456 -36.906 1.00 94.12 305 ASN A C 1
ATOM 2564 O O . ASN A 1 305 ? 30.124 18.746 -37.770 1.00 94.12 305 ASN A O 1
ATOM 2568 N N . ASP A 1 306 ? 29.139 17.217 -36.436 1.00 91.31 306 ASP A N 1
ATOM 2569 C CA . ASP A 1 306 ? 29.899 16.062 -36.919 1.00 91.31 306 ASP A CA 1
ATOM 2570 C C . ASP A 1 306 ? 29.569 15.760 -38.389 1.00 91.31 306 ASP A C 1
ATOM 2572 O O . ASP A 1 306 ? 30.480 15.555 -39.190 1.00 91.31 306 ASP A O 1
ATOM 2576 N N . ASP A 1 307 ? 28.294 15.829 -38.782 1.00 92.56 307 ASP A N 1
ATOM 2577 C CA . ASP A 1 307 ? 27.853 15.683 -40.174 1.00 92.56 307 ASP A CA 1
ATOM 2578 C C . ASP A 1 307 ? 28.469 16.766 -41.069 1.00 92.56 307 ASP A C 1
ATOM 2580 O O . ASP A 1 307 ? 29.027 16.461 -42.125 1.00 92.56 307 ASP A O 1
ATOM 2584 N N . MET A 1 308 ? 28.442 18.030 -40.630 1.00 91.75 308 MET A N 1
ATOM 2585 C CA . MET A 1 308 ? 29.080 19.143 -41.342 1.00 91.75 308 MET A CA 1
ATOM 2586 C C . MET A 1 308 ? 30.598 18.951 -41.469 1.00 91.75 308 MET A C 1
ATOM 2588 O O . MET A 1 308 ? 31.184 19.263 -42.508 1.00 91.75 308 MET A O 1
ATOM 2592 N N . TYR A 1 309 ? 31.257 18.438 -40.428 1.00 93.19 309 TYR A N 1
ATOM 2593 C CA . TYR A 1 309 ? 32.686 18.128 -40.457 1.00 93.19 309 TYR A CA 1
ATOM 2594 C C . TYR A 1 309 ? 33.000 16.978 -41.424 1.00 93.19 309 TYR A C 1
ATOM 2596 O O . TYR A 1 309 ? 33.926 17.080 -42.233 1.00 93.19 309 TYR A O 1
ATOM 2604 N N . MET A 1 310 ? 32.194 15.917 -41.408 1.00 90.44 310 MET A N 1
ATOM 2605 C CA . MET A 1 310 ? 32.332 14.781 -42.317 1.00 90.44 310 MET A CA 1
ATOM 2606 C C . MET A 1 310 ? 32.095 15.178 -43.773 1.00 90.44 310 MET A C 1
ATOM 2608 O O . MET A 1 310 ? 32.866 14.762 -44.637 1.00 90.44 310 MET A O 1
ATOM 2612 N N . GLN A 1 311 ? 31.097 16.021 -44.051 1.00 92.38 311 GLN A N 1
ATOM 2613 C CA . GLN A 1 311 ? 30.871 16.576 -45.388 1.00 92.38 311 GLN A CA 1
ATOM 2614 C C . GLN A 1 311 ? 32.098 17.345 -45.886 1.00 92.38 311 GLN A C 1
ATOM 2616 O O . GLN A 1 311 ? 32.569 17.078 -46.986 1.00 92.38 311 GLN A O 1
ATOM 2621 N N . ARG A 1 312 ? 32.706 18.201 -45.051 1.00 94.12 312 ARG A N 1
ATOM 2622 C CA . ARG A 1 312 ? 33.946 18.909 -45.422 1.00 94.12 312 ARG A CA 1
ATOM 2623 C C . ARG A 1 312 ? 35.090 17.953 -45.762 1.00 94.12 312 ARG A C 1
ATOM 2625 O O . ARG A 1 312 ? 35.774 18.164 -46.759 1.00 94.12 312 ARG A O 1
ATOM 2632 N N . ILE A 1 313 ? 35.286 16.888 -44.977 1.00 93.62 313 ILE A N 1
ATOM 2633 C CA . ILE A 1 313 ? 36.314 15.872 -45.268 1.00 93.62 313 ILE A CA 1
ATOM 2634 C C . ILE A 1 313 ? 36.031 15.169 -46.598 1.00 93.62 313 ILE A C 1
ATOM 2636 O O . ILE A 1 313 ? 36.958 14.906 -47.369 1.00 93.62 313 ILE A O 1
ATOM 2640 N N . LEU A 1 314 ? 34.771 14.817 -46.860 1.00 92.56 314 LEU A N 1
ATOM 2641 C CA . LEU A 1 314 ? 34.380 14.166 -48.107 1.00 92.56 314 LEU A CA 1
ATOM 2642 C C . LEU A 1 314 ? 34.611 15.092 -49.304 1.00 92.56 314 LEU A C 1
ATOM 2644 O O . LEU A 1 314 ? 35.252 14.658 -50.259 1.00 92.56 314 LEU A O 1
ATOM 2648 N N . ASP A 1 315 ? 34.221 16.363 -49.207 1.00 94.12 315 ASP A N 1
ATOM 2649 C CA . ASP A 1 315 ? 34.463 17.376 -50.238 1.00 94.12 315 ASP A CA 1
ATOM 2650 C C . ASP A 1 315 ? 35.964 17.569 -50.506 1.00 94.12 315 ASP A C 1
ATOM 2652 O O . ASP A 1 315 ? 36.399 17.685 -51.653 1.00 94.12 315 ASP A O 1
ATOM 2656 N N . GLU A 1 316 ? 36.794 17.600 -49.459 1.00 94.00 316 GLU A N 1
ATOM 2657 C CA . GLU A 1 316 ? 38.252 17.690 -49.595 1.00 94.00 316 GLU A CA 1
ATOM 2658 C C . GLU A 1 316 ? 38.840 16.455 -50.284 1.00 94.00 316 GLU A C 1
ATOM 2660 O O . GLU A 1 316 ? 39.673 16.579 -51.188 1.00 94.00 316 GLU A O 1
ATOM 2665 N N . ARG A 1 317 ? 38.385 15.255 -49.905 1.00 90.19 317 ARG A N 1
ATOM 2666 C CA . ARG A 1 317 ? 38.798 14.001 -50.549 1.00 90.19 317 ARG A CA 1
ATOM 2667 C C . ARG A 1 317 ? 38.350 13.934 -52.003 1.00 90.19 317 ARG A C 1
ATOM 2669 O O . ARG A 1 317 ? 39.116 13.466 -52.843 1.00 90.19 317 ARG A O 1
ATOM 2676 N N . GLU A 1 318 ? 37.152 14.412 -52.315 1.00 89.56 318 GLU A N 1
ATOM 2677 C CA . GLU A 1 318 ? 36.638 14.469 -53.680 1.00 89.56 318 GLU A CA 1
ATOM 2678 C C . GLU A 1 318 ? 37.434 15.463 -54.528 1.00 89.56 318 GLU A C 1
ATOM 2680 O O . GLU A 1 318 ? 37.895 15.105 -55.611 1.00 89.56 318 GLU A O 1
ATOM 2685 N N . LYS A 1 319 ? 37.742 16.655 -54.002 1.00 92.56 319 LYS A N 1
ATOM 2686 C CA . LYS A 1 319 ? 38.649 17.616 -54.657 1.00 92.56 319 LYS A CA 1
ATOM 2687 C C . LYS A 1 319 ? 40.027 17.015 -54.924 1.00 92.56 319 LYS A C 1
ATOM 2689 O O . LYS A 1 319 ? 40.586 17.218 -56.001 1.00 92.56 319 LYS A O 1
ATOM 2694 N N . LEU A 1 320 ? 40.593 16.269 -53.972 1.00 91.81 320 LEU A N 1
ATOM 2695 C CA . LEU A 1 320 ? 41.867 15.571 -54.171 1.00 91.81 320 LEU A CA 1
ATOM 2696 C C . LEU A 1 320 ? 41.759 14.490 -55.250 1.00 91.81 320 LEU A C 1
ATOM 2698 O O . LEU A 1 320 ? 42.630 14.423 -56.117 1.00 91.81 320 LEU A O 1
ATOM 2702 N N . ARG A 1 321 ? 40.683 13.695 -55.242 1.00 90.00 321 ARG A N 1
ATOM 2703 C CA . ARG A 1 321 ? 40.412 12.680 -56.267 1.00 90.00 321 ARG A CA 1
ATOM 2704 C C . ARG A 1 321 ? 40.300 13.307 -57.658 1.00 90.00 321 ARG A C 1
ATOM 2706 O O . ARG A 1 321 ? 40.929 12.811 -58.591 1.00 90.00 321 ARG A O 1
ATOM 2713 N N . LEU A 1 322 ? 39.560 14.407 -57.793 1.00 90.62 322 LEU A N 1
ATOM 2714 C CA . LEU A 1 322 ? 39.430 15.148 -59.049 1.00 90.62 322 LEU A CA 1
ATOM 2715 C C . LEU A 1 322 ? 40.787 15.681 -59.520 1.00 90.62 322 LEU A C 1
ATOM 2717 O O . LEU A 1 322 ? 41.169 15.439 -60.659 1.00 90.62 322 LEU A O 1
ATOM 2721 N N . ARG A 1 323 ? 41.593 16.274 -58.628 1.00 91.00 323 ARG A N 1
ATOM 2722 C CA . ARG A 1 323 ? 42.966 16.703 -58.959 1.00 91.00 323 ARG A CA 1
ATOM 2723 C C . ARG A 1 323 ? 43.861 15.546 -59.405 1.00 91.00 323 ARG A C 1
ATOM 2725 O O . ARG A 1 323 ? 44.692 15.730 -60.290 1.00 91.00 323 ARG A O 1
ATOM 2732 N N . THR A 1 324 ? 43.746 14.363 -58.794 1.00 87.50 324 THR A N 1
ATOM 2733 C CA . THR A 1 324 ? 44.505 13.184 -59.247 1.00 87.50 324 THR A CA 1
ATOM 2734 C C . THR A 1 324 ? 44.034 12.695 -60.611 1.00 87.50 324 THR A C 1
ATOM 2736 O O . THR A 1 324 ? 44.882 12.418 -61.450 1.00 87.50 324 THR A O 1
ATOM 2739 N N . MET A 1 325 ? 42.720 12.676 -60.855 1.00 80.81 325 MET A N 1
ATOM 2740 C CA . MET A 1 325 ? 42.131 12.323 -62.150 1.00 80.81 325 MET A CA 1
ATOM 2741 C C . MET A 1 325 ? 42.551 13.295 -63.257 1.00 80.81 325 MET A C 1
ATOM 2743 O O . MET A 1 325 ? 42.899 12.872 -64.351 1.00 80.81 325 MET A O 1
ATOM 2747 N N . GLU A 1 326 ? 42.582 14.599 -62.979 1.00 88.06 326 GLU A N 1
ATOM 2748 C CA . GLU A 1 326 ? 43.083 15.598 -63.928 1.00 88.06 326 GLU A CA 1
ATOM 2749 C C . GLU A 1 326 ? 44.565 15.382 -64.248 1.00 88.06 326 GLU A C 1
ATOM 2751 O O . GLU A 1 326 ? 44.971 15.496 -65.403 1.00 88.06 326 GLU A O 1
ATOM 2756 N N . LYS A 1 327 ? 45.391 15.051 -63.245 1.00 85.81 327 LYS A N 1
ATOM 2757 C CA . LYS A 1 327 ? 46.811 14.739 -63.462 1.00 85.81 327 LYS A CA 1
ATOM 2758 C C . LYS A 1 327 ? 46.989 13.481 -64.309 1.00 85.81 327 LYS A C 1
ATOM 2760 O O . LYS A 1 327 ? 47.796 13.514 -65.232 1.00 85.81 327 LYS A O 1
ATOM 2765 N N . THR A 1 328 ? 46.255 12.403 -64.021 1.00 82.69 328 THR A N 1
ATOM 2766 C CA . THR A 1 328 ? 46.320 11.175 -64.828 1.00 82.69 328 THR A CA 1
ATOM 2767 C C . THR A 1 328 ? 45.842 11.436 -66.247 1.00 82.69 328 THR A C 1
ATOM 2769 O O . THR A 1 328 ? 46.533 11.053 -67.179 1.00 82.69 328 THR A O 1
ATOM 2772 N N . HIS A 1 329 ? 44.752 12.186 -66.420 1.00 82.00 329 HIS A N 1
ATOM 2773 C CA . HIS A 1 329 ? 44.235 12.534 -67.739 1.00 82.00 329 HIS A CA 1
ATOM 2774 C C . HIS A 1 329 ? 45.216 13.399 -68.549 1.00 82.00 329 HIS A C 1
ATOM 2776 O O . HIS A 1 329 ? 45.435 13.149 -69.728 1.00 82.00 329 HIS A O 1
ATOM 2782 N N . ARG A 1 330 ? 45.895 14.375 -67.926 1.00 82.06 330 ARG A N 1
ATOM 2783 C CA . ARG A 1 330 ? 46.966 15.146 -68.591 1.00 82.06 330 ARG A CA 1
ATOM 2784 C C . ARG A 1 330 ? 48.135 14.266 -69.032 1.00 82.06 330 ARG A C 1
ATOM 2786 O O . ARG A 1 330 ? 48.690 14.492 -70.101 1.00 82.06 330 ARG A O 1
ATOM 2793 N N . VAL A 1 331 ? 48.517 13.284 -68.214 1.00 82.75 331 VAL A N 1
ATOM 2794 C CA . VAL A 1 331 ? 49.565 12.314 -68.569 1.00 82.75 331 VAL A CA 1
ATOM 2795 C C . VAL A 1 331 ? 49.098 11.408 -69.707 1.00 82.75 331 VAL A C 1
ATOM 2797 O O . VAL A 1 331 ? 49.871 11.169 -70.626 1.00 82.75 331 VAL A O 1
ATOM 2800 N N . GLU A 1 332 ? 47.850 10.943 -69.683 1.00 80.19 332 GLU A N 1
ATOM 2801 C CA . GLU A 1 332 ? 47.252 10.159 -70.768 1.00 80.19 332 GLU A CA 1
ATOM 2802 C C . GLU A 1 332 ? 47.257 10.937 -72.084 1.00 80.19 332 GLU A C 1
ATOM 2804 O O . GLU A 1 332 ? 47.763 10.410 -73.068 1.00 80.19 332 GLU A O 1
ATOM 2809 N N . MET A 1 333 ? 46.821 12.203 -72.085 1.00 74.25 333 MET A N 1
ATOM 2810 C CA . MET A 1 333 ? 46.892 13.064 -73.272 1.00 74.25 333 MET A CA 1
ATOM 2811 C C . MET A 1 333 ? 48.333 13.232 -73.772 1.00 74.25 333 MET A C 1
ATOM 2813 O O . MET A 1 333 ? 48.585 13.087 -74.960 1.00 74.25 333 MET A O 1
ATOM 2817 N N . ALA A 1 334 ? 49.307 13.449 -72.881 1.00 76.38 334 ALA A N 1
ATOM 2818 C CA . ALA A 1 334 ? 50.714 13.546 -73.280 1.00 76.38 334 ALA A CA 1
ATOM 2819 C C . ALA A 1 334 ? 51.258 12.223 -73.861 1.00 76.38 334 ALA A C 1
ATOM 2821 O O . ALA A 1 334 ? 52.052 12.228 -74.801 1.00 76.38 334 ALA A O 1
ATOM 2822 N N . VAL A 1 335 ? 50.838 11.075 -73.320 1.00 81.94 335 VAL A N 1
ATOM 2823 C CA . VAL A 1 335 ? 51.189 9.751 -73.858 1.00 81.94 335 VAL A CA 1
ATOM 2824 C C . VAL A 1 335 ? 50.519 9.517 -75.211 1.00 81.94 335 VAL A C 1
ATOM 2826 O O . VAL A 1 335 ? 51.153 8.959 -76.105 1.00 81.94 335 VAL A O 1
ATOM 2829 N N . GLU A 1 336 ? 49.265 9.930 -75.381 1.00 74.88 336 GLU A N 1
ATOM 2830 C CA . GLU A 1 336 ? 48.556 9.886 -76.661 1.00 74.88 336 GLU A CA 1
ATOM 2831 C C . GLU A 1 336 ? 49.216 10.792 -77.700 1.00 74.88 336 GLU A C 1
ATOM 2833 O O . GLU A 1 336 ? 49.426 10.343 -78.825 1.00 74.88 336 GLU A O 1
ATOM 2838 N N . ASP A 1 337 ? 49.662 11.989 -77.320 1.00 78.06 337 ASP A N 1
ATOM 2839 C CA . ASP A 1 337 ? 50.439 12.878 -78.184 1.00 78.06 337 ASP A CA 1
ATOM 2840 C C . ASP A 1 337 ? 51.747 12.207 -78.620 1.00 78.06 337 ASP A C 1
ATOM 2842 O O . ASP A 1 337 ? 52.030 12.126 -79.817 1.00 78.06 337 ASP A O 1
ATOM 2846 N N . VAL A 1 338 ? 52.512 11.627 -77.687 1.00 73.56 338 VAL A N 1
ATOM 2847 C CA . VAL A 1 338 ? 53.744 10.881 -78.007 1.00 73.56 338 VAL A CA 1
ATOM 2848 C C . VAL A 1 338 ? 53.452 9.687 -78.917 1.00 73.56 338 VAL A C 1
ATOM 2850 O O . VAL A 1 338 ? 54.168 9.479 -79.898 1.00 73.56 338 VAL A O 1
ATOM 2853 N N . ARG A 1 339 ? 52.393 8.915 -78.645 1.00 73.00 339 ARG A N 1
ATOM 2854 C CA . ARG A 1 339 ? 51.974 7.798 -79.504 1.00 73.00 339 ARG A CA 1
ATOM 2855 C C . ARG A 1 339 ? 51.567 8.288 -80.885 1.00 73.00 339 ARG A C 1
ATOM 2857 O O . ARG A 1 339 ? 51.951 7.659 -81.861 1.00 73.00 339 ARG A O 1
ATOM 2864 N N . SER A 1 340 ? 50.839 9.395 -80.993 1.00 69.12 340 SER A N 1
ATOM 2865 C CA . SER A 1 340 ? 50.434 9.969 -82.277 1.00 69.12 340 SER A CA 1
ATOM 2866 C C . SER A 1 340 ? 51.648 10.439 -83.086 1.00 69.12 340 SER A C 1
ATOM 2868 O O . SER A 1 340 ? 51.715 10.203 -84.290 1.00 69.12 340 SER A O 1
ATOM 2870 N N . HIS A 1 341 ? 52.663 11.004 -82.425 1.00 70.94 341 HIS A N 1
ATOM 2871 C CA . HIS A 1 341 ? 53.937 11.353 -83.046 1.00 70.94 341 HIS A CA 1
ATOM 2872 C C . HIS A 1 341 ? 54.729 10.118 -83.486 1.00 70.94 341 HIS A C 1
ATOM 2874 O O . HIS A 1 341 ? 55.281 10.114 -84.585 1.00 70.94 341 HIS A O 1
ATOM 2880 N N . GLN A 1 342 ? 54.759 9.058 -82.675 1.00 68.31 342 GLN A N 1
ATOM 2881 C CA . GLN A 1 342 ? 55.373 7.781 -83.048 1.00 68.31 342 GLN A CA 1
ATOM 2882 C C . GLN A 1 342 ? 54.643 7.126 -84.223 1.00 68.31 342 GLN A C 1
ATOM 2884 O O . GLN A 1 342 ? 55.302 6.671 -85.149 1.00 68.31 342 GLN A O 1
ATOM 2889 N N . TRP A 1 343 ? 53.308 7.138 -84.237 1.00 65.06 343 TRP A N 1
ATOM 2890 C CA . TRP A 1 343 ? 52.497 6.654 -85.354 1.00 65.06 343 TRP A CA 1
ATOM 2891 C C . TRP A 1 343 ? 52.738 7.466 -86.624 1.00 65.06 343 TRP A C 1
ATOM 2893 O O . TRP A 1 343 ? 52.997 6.866 -87.655 1.00 65.06 343 TRP A O 1
ATOM 2903 N N . ARG A 1 344 ? 52.780 8.803 -86.556 1.00 63.53 344 ARG A N 1
ATOM 2904 C CA . ARG A 1 344 ? 53.144 9.655 -87.704 1.00 63.53 344 ARG A CA 1
ATOM 2905 C C . ARG A 1 344 ? 54.573 9.407 -88.189 1.00 63.53 344 ARG A C 1
ATOM 2907 O O . ARG A 1 344 ? 54.822 9.430 -89.388 1.00 63.53 344 ARG A O 1
ATOM 2914 N N . SER A 1 345 ? 55.512 9.152 -87.277 1.00 64.44 345 SER A N 1
ATOM 2915 C CA . SER A 1 345 ? 56.892 8.784 -87.618 1.00 64.44 345 SER A CA 1
ATOM 2916 C C . SER A 1 345 ? 56.959 7.405 -88.281 1.00 64.44 345 SER A C 1
ATOM 2918 O O . SER A 1 345 ? 57.656 7.233 -89.275 1.00 64.44 345 SER A O 1
ATOM 2920 N N . LEU A 1 346 ? 56.180 6.436 -87.796 1.00 63.09 346 LEU A N 1
ATOM 2921 C CA . LEU A 1 346 ? 56.055 5.106 -88.391 1.00 63.09 346 LEU A CA 1
ATOM 2922 C C . LEU A 1 346 ? 55.304 5.137 -89.727 1.00 63.09 346 LEU A C 1
ATOM 2924 O O . LEU A 1 346 ? 55.674 4.395 -90.622 1.00 63.09 346 LEU A O 1
ATOM 2928 N N . GLU A 1 347 ? 54.309 6.004 -89.911 1.00 65.06 347 GLU A N 1
ATOM 2929 C CA . GLU A 1 347 ? 53.649 6.262 -91.198 1.00 65.06 347 GLU A CA 1
ATOM 2930 C C . GLU A 1 347 ? 54.604 6.951 -92.180 1.00 65.06 347 GLU A C 1
ATOM 2932 O O . GLU A 1 347 ? 54.657 6.579 -93.352 1.00 65.06 347 GLU A O 1
ATOM 2937 N N . ALA A 1 348 ? 55.429 7.894 -91.715 1.00 57.22 348 ALA A N 1
ATOM 2938 C CA . ALA A 1 348 ? 56.510 8.483 -92.504 1.00 57.22 348 ALA A CA 1
ATOM 2939 C C . ALA A 1 348 ? 57.561 7.425 -92.889 1.00 57.22 348 ALA A C 1
ATOM 2941 O O . ALA A 1 348 ? 57.986 7.348 -94.036 1.00 57.22 348 ALA A O 1
ATOM 2942 N N . GLN A 1 349 ? 57.936 6.534 -91.971 1.00 53.19 349 GLN A N 1
ATOM 2943 C CA . GLN A 1 349 ? 58.840 5.420 -92.263 1.00 53.19 349 GLN A CA 1
ATOM 2944 C C . GLN A 1 349 ? 58.190 4.360 -93.155 1.00 53.19 349 GLN A C 1
ATOM 2946 O O . GLN A 1 349 ? 58.867 3.805 -94.009 1.00 53.19 349 GLN A O 1
ATOM 2951 N N . ALA A 1 350 ? 56.892 4.094 -93.022 1.00 49.69 350 ALA A N 1
ATOM 2952 C CA . ALA A 1 350 ? 56.148 3.165 -93.864 1.00 49.69 350 ALA A CA 1
ATOM 2953 C C . ALA A 1 350 ? 55.920 3.732 -95.268 1.00 49.69 350 ALA A C 1
ATOM 2955 O O . ALA A 1 350 ? 55.952 2.968 -96.223 1.00 49.69 350 ALA A O 1
ATOM 2956 N N . THR A 1 351 ? 55.754 5.047 -95.426 1.00 50.69 351 THR A N 1
ATOM 2957 C CA . THR A 1 351 ? 55.725 5.720 -96.736 1.00 50.69 351 THR A CA 1
ATOM 2958 C C . THR A 1 351 ? 57.112 5.772 -97.367 1.00 50.69 351 THR A C 1
ATOM 2960 O O . THR A 1 351 ? 57.227 5.504 -98.558 1.00 50.69 351 THR A O 1
ATOM 2963 N N . ILE A 1 352 ? 58.177 5.984 -96.585 1.00 49.12 352 ILE A N 1
ATOM 2964 C CA . ILE A 1 352 ? 59.566 5.825 -97.046 1.00 49.12 352 ILE A CA 1
ATOM 2965 C C . ILE A 1 352 ? 59.833 4.368 -97.445 1.00 49.12 352 ILE A C 1
ATOM 2967 O O . ILE A 1 352 ? 60.357 4.126 -98.522 1.00 49.12 352 ILE A O 1
ATOM 2971 N N . MET A 1 353 ? 59.413 3.380 -96.653 1.00 43.81 353 MET A N 1
ATOM 2972 C CA . MET A 1 353 ? 59.545 1.960 -96.990 1.00 43.81 353 MET A CA 1
ATOM 2973 C C . MET A 1 353 ? 58.627 1.537 -98.136 1.00 43.81 353 MET A C 1
ATOM 2975 O O . MET A 1 353 ? 58.994 0.625 -98.862 1.00 43.81 353 MET A O 1
ATOM 2979 N N . ALA A 1 354 ? 57.466 2.166 -98.334 1.00 42.22 354 ALA A N 1
ATOM 2980 C CA . ALA A 1 354 ? 56.580 1.942 -99.477 1.00 42.22 354 ALA A CA 1
ATOM 2981 C C . ALA A 1 354 ? 57.138 2.584 -100.755 1.00 42.22 354 ALA A C 1
ATOM 2983 O O . ALA A 1 354 ? 57.028 1.985 -101.821 1.00 42.22 354 ALA A O 1
ATOM 2984 N N . LEU A 1 355 ? 57.802 3.740 -100.651 1.00 41.94 355 LEU A N 1
ATOM 2985 C CA . LEU A 1 355 ? 58.581 4.349 -101.731 1.00 41.94 355 LEU A CA 1
ATOM 2986 C C . LEU A 1 355 ? 59.818 3.507 -102.055 1.00 41.94 355 LEU A C 1
ATOM 2988 O O . LEU A 1 355 ? 60.063 3.242 -103.225 1.00 41.94 355 LEU A O 1
ATOM 2992 N N . VAL A 1 356 ? 60.531 2.990 -101.050 1.00 45.81 356 VAL A N 1
ATOM 2993 C CA . VAL A 1 356 ? 61.634 2.032 -101.229 1.00 45.81 356 VAL A CA 1
ATOM 2994 C C . VAL A 1 356 ? 61.111 0.700 -101.779 1.00 45.81 356 VAL A C 1
ATOM 2996 O O . VAL A 1 356 ? 61.744 0.137 -102.659 1.00 45.81 356 VAL A O 1
ATOM 2999 N N . ARG A 1 357 ? 59.920 0.224 -101.389 1.00 38.69 357 ARG A N 1
ATOM 3000 C CA . ARG A 1 357 ? 59.275 -0.961 -101.988 1.00 38.69 357 ARG A CA 1
ATOM 3001 C C . ARG A 1 357 ? 58.872 -0.719 -103.436 1.00 38.69 357 ARG A C 1
ATOM 3003 O O . ARG A 1 357 ? 59.079 -1.607 -104.245 1.00 38.69 357 ARG A O 1
ATOM 3010 N N . LEU A 1 358 ? 58.340 0.448 -103.796 1.00 40.41 358 LEU A N 1
ATOM 3011 C CA . LEU A 1 358 ? 58.011 0.776 -105.188 1.00 40.41 358 LEU A CA 1
ATOM 3012 C C . LEU A 1 358 ? 59.266 0.991 -106.046 1.00 40.41 358 LEU A C 1
ATOM 3014 O O . LEU A 1 358 ? 59.260 0.624 -107.219 1.00 40.41 358 LEU A O 1
ATOM 3018 N N . PHE A 1 359 ? 60.351 1.520 -105.472 1.00 37.31 359 PHE A N 1
ATOM 3019 C CA . PHE A 1 359 ? 61.634 1.677 -106.163 1.00 37.31 359 PHE A CA 1
ATOM 3020 C C . PHE A 1 359 ? 62.355 0.329 -106.334 1.00 37.31 359 PHE A C 1
ATOM 3022 O O . PHE A 1 359 ? 62.866 0.033 -107.410 1.00 37.31 359 PHE A O 1
ATOM 3029 N N . VAL A 1 360 ? 62.310 -0.543 -105.322 1.00 41.31 360 VAL A N 1
ATOM 3030 C CA . VAL A 1 360 ? 62.925 -1.880 -105.362 1.00 41.31 360 VAL A CA 1
ATOM 3031 C C . VAL A 1 360 ? 62.093 -2.860 -106.203 1.00 41.31 360 VAL A C 1
ATOM 3033 O O . VAL A 1 360 ? 62.674 -3.593 -106.991 1.00 41.31 360 VAL A O 1
ATOM 3036 N N . ILE A 1 361 ? 60.754 -2.804 -106.185 1.00 43.56 361 ILE A N 1
ATOM 3037 C CA . ILE A 1 361 ? 59.888 -3.653 -107.038 1.00 43.56 361 ILE A CA 1
ATOM 3038 C C . ILE A 1 361 ? 59.973 -3.265 -108.527 1.00 43.56 361 ILE A C 1
ATOM 3040 O O . ILE A 1 361 ? 59.700 -4.097 -109.390 1.00 43.56 361 ILE A O 1
ATOM 3044 N N . LYS A 1 362 ? 60.400 -2.038 -108.863 1.00 37.06 362 LYS A N 1
ATOM 3045 C CA . LYS A 1 362 ? 60.603 -1.620 -110.262 1.00 37.06 362 LYS A CA 1
ATOM 3046 C C . LYS A 1 362 ? 62.043 -1.803 -110.765 1.00 37.06 362 LYS A C 1
ATOM 3048 O O . LYS A 1 362 ? 62.247 -1.728 -111.973 1.00 37.06 362 LYS A O 1
ATOM 3053 N N . GLN A 1 363 ? 63.020 -2.046 -109.883 1.00 40.06 363 GLN A N 1
ATOM 3054 C CA . GLN A 1 363 ? 64.444 -2.081 -110.253 1.00 40.06 363 GLN A CA 1
ATOM 3055 C C . GLN A 1 363 ? 65.177 -3.386 -109.893 1.00 40.06 363 GLN A C 1
ATOM 3057 O O . GLN A 1 363 ? 66.175 -3.695 -110.534 1.00 40.06 363 GLN A O 1
ATOM 3062 N N . PHE A 1 364 ? 64.672 -4.196 -108.959 1.00 34.53 364 PHE A N 1
ATOM 3063 C CA . PHE A 1 364 ? 65.223 -5.515 -108.641 1.00 34.53 364 PHE A CA 1
ATOM 3064 C C . PHE A 1 364 ? 64.094 -6.503 -108.328 1.00 34.53 364 PHE A C 1
ATOM 3066 O O . PHE A 1 364 ? 63.509 -6.506 -107.247 1.00 34.53 364 PHE A O 1
ATOM 3073 N N . GLY A 1 365 ? 63.782 -7.360 -109.302 1.00 39.16 365 GLY A N 1
ATOM 3074 C CA . GLY A 1 365 ? 63.038 -8.586 -109.036 1.00 39.16 365 GLY A CA 1
ATOM 3075 C C . GLY A 1 365 ? 63.830 -9.492 -108.089 1.00 39.16 365 GLY A C 1
ATOM 3076 O O . GLY A 1 365 ? 65.058 -9.490 -108.129 1.00 39.16 365 GLY A O 1
ATOM 3077 N N . PHE A 1 366 ? 63.096 -10.293 -107.309 1.00 36.84 366 PHE A N 1
ATOM 3078 C CA . PHE A 1 366 ? 63.562 -11.298 -106.342 1.00 36.84 366 PHE A CA 1
ATOM 3079 C C . PHE A 1 366 ? 63.950 -10.787 -104.941 1.00 36.84 366 PHE A C 1
ATOM 3081 O O . PHE A 1 366 ? 65.006 -10.199 -104.764 1.00 36.84 366 PHE A O 1
ATOM 3088 N N . PHE A 1 367 ? 63.119 -11.095 -103.933 1.00 31.98 367 PHE A N 1
ATOM 3089 C CA . PHE A 1 367 ? 63.543 -11.785 -102.701 1.00 31.98 367 PHE A CA 1
ATOM 3090 C C . PHE A 1 367 ? 62.315 -12.234 -101.882 1.00 31.98 367 PHE A C 1
ATOM 3092 O O . PHE A 1 367 ? 61.564 -11.417 -101.348 1.00 31.98 367 PHE A O 1
ATOM 3099 N N . ASP A 1 368 ? 62.138 -13.555 -101.806 1.00 36.78 368 ASP A N 1
ATOM 3100 C CA . ASP A 1 368 ? 61.334 -14.267 -100.810 1.00 36.78 368 ASP A CA 1
ATOM 3101 C C . ASP A 1 368 ? 62.008 -14.162 -99.433 1.00 36.78 368 ASP A C 1
ATOM 3103 O O . ASP A 1 368 ? 63.226 -14.310 -99.316 1.00 36.78 368 ASP A O 1
ATOM 3107 N N . GLY A 1 369 ? 61.226 -13.936 -98.377 1.00 32.56 369 GLY A N 1
ATOM 3108 C CA . GLY A 1 369 ? 61.748 -13.838 -97.014 1.00 32.56 369 GLY A CA 1
ATOM 3109 C C . GLY A 1 369 ? 60.647 -13.691 -95.969 1.00 32.56 369 GLY A C 1
ATOM 3110 O O . GLY A 1 369 ? 60.222 -12.587 -95.641 1.00 32.56 369 GLY A O 1
ATOM 3111 N N . HIS A 1 370 ? 60.181 -14.832 -95.466 1.00 36.84 370 HIS A N 1
ATOM 3112 C CA . HIS A 1 370 ? 59.203 -15.001 -94.394 1.00 36.84 370 HIS A CA 1
ATOM 3113 C C . HIS A 1 370 ? 59.460 -14.137 -93.145 1.00 36.84 370 HIS A C 1
ATOM 3115 O O . HIS A 1 370 ? 60.527 -14.212 -92.545 1.00 36.84 370 HIS A O 1
ATOM 3121 N N . VAL A 1 371 ? 58.415 -13.463 -92.649 1.00 31.53 371 VAL A N 1
ATOM 3122 C CA . VAL A 1 371 ? 58.243 -13.179 -91.213 1.00 31.53 371 VAL A CA 1
ATOM 3123 C C . VAL A 1 371 ? 56.791 -13.496 -90.841 1.00 31.53 371 VAL A C 1
ATOM 3125 O O . VAL A 1 371 ? 55.869 -12.753 -91.175 1.00 31.53 371 VAL A O 1
ATOM 3128 N N . GLN A 1 372 ? 56.581 -14.644 -90.192 1.00 40.47 372 GLN A N 1
ATOM 3129 C CA . GLN A 1 372 ? 55.303 -15.057 -89.603 1.00 40.47 372 GLN A CA 1
ATOM 3130 C C . GLN A 1 372 ? 55.056 -14.287 -88.295 1.00 40.47 372 GLN A C 1
ATOM 3132 O O . GLN A 1 372 ? 55.889 -14.302 -87.391 1.00 40.47 372 GLN A O 1
ATOM 3137 N N . ALA A 1 373 ? 53.892 -13.645 -88.169 1.00 41.00 373 ALA A N 1
ATOM 3138 C CA . ALA A 1 373 ? 53.392 -13.136 -86.894 1.00 41.00 373 ALA A CA 1
ATOM 3139 C C . ALA A 1 373 ? 52.826 -14.301 -86.058 1.00 41.00 373 ALA A C 1
ATOM 3141 O O . ALA A 1 373 ? 52.008 -15.072 -86.553 1.00 41.00 373 ALA A O 1
ATOM 3142 N N . ILE A 1 374 ? 53.258 -14.416 -84.797 1.00 47.47 374 ILE A N 1
ATOM 3143 C CA . ILE A 1 374 ? 52.967 -15.543 -83.883 1.00 47.47 374 ILE A CA 1
ATOM 3144 C C . ILE A 1 374 ? 51.485 -15.605 -83.448 1.00 47.47 374 ILE A C 1
ATOM 3146 O O . ILE A 1 374 ? 51.034 -16.641 -82.976 1.00 47.47 374 ILE A O 1
ATOM 3150 N N . TRP A 1 375 ? 50.700 -14.545 -83.647 1.00 40.81 375 TRP A N 1
ATOM 3151 C CA . TRP A 1 375 ? 49.248 -14.561 -83.437 1.00 40.81 375 TRP A CA 1
ATOM 3152 C C . TRP A 1 375 ? 48.563 -13.785 -84.551 1.00 40.81 375 TRP A C 1
ATOM 3154 O O . TRP A 1 375 ? 48.991 -12.686 -84.918 1.00 40.81 375 TRP A O 1
ATOM 3164 N N . SER A 1 376 ? 47.479 -14.337 -85.085 1.00 49.12 376 SER A N 1
ATOM 3165 C CA . SER A 1 376 ? 46.681 -13.648 -86.090 1.00 49.12 376 SER A CA 1
ATOM 3166 C C . SER A 1 376 ? 45.842 -12.540 -85.441 1.00 49.12 376 SER A C 1
ATOM 3168 O O . SER A 1 376 ? 45.350 -12.662 -84.317 1.00 49.12 376 SER A O 1
ATOM 3170 N N . ALA A 1 377 ? 45.593 -11.454 -86.177 1.00 48.28 377 ALA A N 1
ATOM 3171 C CA . ALA A 1 377 ? 44.725 -10.359 -85.723 1.00 48.28 377 ALA A CA 1
ATOM 3172 C C . ALA A 1 377 ? 43.291 -10.820 -85.371 1.00 48.28 377 ALA A C 1
ATOM 3174 O O . ALA A 1 377 ? 42.561 -10.116 -84.673 1.00 48.28 377 ALA A O 1
ATOM 3175 N N . ARG A 1 378 ? 42.887 -12.009 -85.839 1.00 47.78 378 ARG A N 1
ATOM 3176 C CA . ARG A 1 378 ? 41.613 -12.657 -85.509 1.00 47.78 378 ARG A CA 1
ATOM 3177 C C . ARG A 1 378 ? 41.603 -13.254 -84.100 1.00 47.78 378 ARG A C 1
ATOM 3179 O O . ARG A 1 378 ? 40.600 -13.107 -83.408 1.00 47.78 378 ARG A O 1
ATOM 3186 N N . GLU A 1 379 ? 42.701 -13.859 -83.657 1.00 47.62 379 GLU A N 1
ATOM 3187 C CA . GLU A 1 379 ? 42.801 -14.517 -82.344 1.00 47.62 379 GLU A CA 1
ATOM 3188 C C . GLU A 1 379 ? 42.829 -13.499 -81.196 1.00 47.62 379 GLU A C 1
ATOM 3190 O O . GLU A 1 379 ? 42.142 -13.674 -80.192 1.00 47.62 379 GLU A O 1
ATOM 3195 N N . LEU A 1 380 ? 43.509 -12.364 -81.389 1.00 49.41 380 LEU A N 1
ATOM 3196 C CA . LEU A 1 380 ? 43.502 -11.240 -80.441 1.00 49.41 380 LEU A CA 1
ATOM 3197 C C . LEU A 1 380 ? 42.119 -10.575 -80.314 1.00 49.41 380 LEU A C 1
ATOM 3199 O O . LEU A 1 380 ? 41.707 -10.199 -79.215 1.00 49.41 380 LEU A O 1
ATOM 3203 N N . LYS A 1 381 ? 41.368 -10.471 -81.418 1.00 53.38 381 LYS A N 1
ATOM 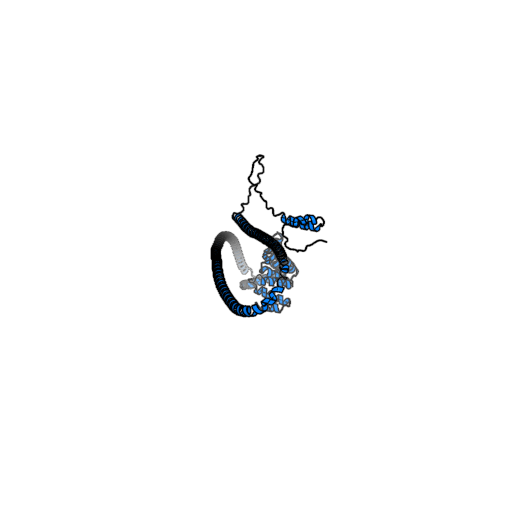3204 C CA . LYS A 1 381 ? 39.998 -9.927 -81.419 1.00 53.38 381 LYS A CA 1
ATOM 3205 C C . LYS A 1 381 ? 38.995 -10.869 -80.754 1.00 53.38 381 LYS A C 1
ATOM 3207 O O . LYS A 1 381 ? 38.120 -10.399 -80.032 1.00 53.38 381 LYS A O 1
ATOM 3212 N N . ALA A 1 382 ? 39.137 -12.178 -80.966 1.00 51.12 382 ALA A N 1
ATOM 3213 C CA . ALA A 1 382 ? 38.296 -13.185 -80.324 1.00 51.12 382 ALA A CA 1
ATOM 3214 C C . ALA A 1 382 ? 38.488 -13.191 -78.798 1.00 51.12 382 ALA A C 1
ATOM 3216 O O . ALA A 1 382 ? 37.511 -13.232 -78.051 1.00 51.12 382 ALA A O 1
ATOM 3217 N N . LEU A 1 383 ? 39.733 -13.059 -78.330 1.00 48.50 383 LEU A N 1
ATOM 3218 C CA . LEU A 1 383 ? 40.056 -13.043 -76.903 1.00 48.50 383 LEU A CA 1
ATOM 3219 C C . LEU A 1 383 ? 39.571 -11.755 -76.210 1.00 48.50 383 LEU A C 1
ATOM 3221 O O . LEU A 1 383 ? 39.029 -11.812 -75.107 1.00 48.50 383 LEU A O 1
ATOM 3225 N N . ALA A 1 384 ? 39.667 -10.604 -76.884 1.00 50.75 384 ALA A N 1
ATOM 3226 C CA . ALA A 1 384 ? 39.131 -9.332 -76.391 1.00 50.75 384 ALA A CA 1
ATOM 3227 C C . ALA A 1 384 ? 37.588 -9.310 -76.330 1.00 50.75 384 ALA A C 1
ATOM 3229 O O . ALA A 1 384 ? 37.014 -8.828 -75.351 1.00 50.75 384 ALA A O 1
ATOM 3230 N N . ALA A 1 385 ? 36.910 -9.880 -77.332 1.00 53.56 385 ALA A N 1
ATOM 3231 C CA . ALA A 1 385 ? 35.448 -9.970 -77.365 1.00 53.56 385 ALA A CA 1
ATOM 3232 C C . ALA A 1 385 ? 34.895 -10.898 -76.266 1.00 53.56 385 ALA A C 1
ATOM 3234 O O . ALA A 1 385 ? 33.866 -10.608 -75.653 1.00 53.56 385 ALA A O 1
ATOM 3235 N N . HIS A 1 386 ? 35.604 -11.986 -75.949 1.00 48.00 386 HIS A N 1
ATOM 3236 C CA . HIS A 1 386 ? 35.158 -12.938 -74.931 1.00 48.00 386 HIS A CA 1
ATOM 3237 C C . HIS A 1 386 ? 35.224 -12.363 -73.503 1.00 48.00 386 HIS A C 1
ATOM 3239 O O . HIS A 1 386 ? 34.350 -12.641 -72.680 1.00 48.00 386 HIS A O 1
ATOM 3245 N N . VAL A 1 387 ? 36.216 -11.505 -73.234 1.00 49.53 387 VAL A N 1
ATOM 3246 C CA . VAL A 1 387 ? 36.397 -10.792 -71.956 1.00 49.53 387 VAL A CA 1
ATOM 3247 C C . VAL A 1 387 ? 35.350 -9.689 -71.757 1.00 49.53 387 VAL A C 1
ATOM 3249 O O . VAL A 1 387 ? 34.922 -9.456 -70.627 1.00 49.53 387 VAL A O 1
ATOM 3252 N N . GLN A 1 388 ? 34.882 -9.049 -72.834 1.00 49.88 388 GLN A N 1
ATOM 3253 C CA . GLN A 1 388 ? 33.806 -8.052 -72.768 1.00 49.88 388 GLN A CA 1
ATOM 3254 C C . GLN A 1 388 ? 32.422 -8.663 -72.499 1.00 49.88 388 GLN A C 1
ATOM 3256 O O . GLN A 1 388 ? 31.592 -8.018 -71.862 1.00 49.88 388 GLN A O 1
ATOM 3261 N N . HIS A 1 389 ? 32.148 -9.885 -72.967 1.00 45.66 389 HIS A N 1
ATOM 3262 C CA . HIS A 1 389 ? 30.808 -10.483 -72.880 1.00 45.66 389 HIS A CA 1
ATOM 3263 C C . HIS A 1 389 ? 30.534 -11.281 -71.592 1.00 45.66 389 HIS A C 1
ATOM 3265 O O . HIS A 1 389 ? 29.372 -11.446 -71.228 1.00 45.66 389 HIS A O 1
ATOM 3271 N N . PHE A 1 390 ? 31.560 -11.732 -70.856 1.00 45.53 390 PHE A N 1
ATOM 3272 C CA . PHE A 1 390 ? 31.376 -12.534 -69.635 1.00 45.53 390 PHE A CA 1
ATOM 3273 C C . PHE A 1 390 ? 32.240 -12.041 -68.453 1.00 45.53 390 PHE A C 1
ATOM 3275 O O . PHE A 1 390 ? 33.243 -12.668 -68.105 1.00 45.53 390 PHE A O 1
ATOM 3282 N N . PRO A 1 391 ? 31.843 -10.965 -67.743 1.00 50.19 391 PRO A N 1
ATOM 3283 C CA . PRO A 1 391 ? 32.611 -10.422 -66.611 1.00 50.19 391 PRO A CA 1
ATOM 3284 C C . PRO A 1 391 ? 32.708 -11.384 -65.409 1.00 50.19 391 PRO A C 1
ATOM 3286 O O . PRO A 1 391 ? 33.649 -11.316 -64.617 1.00 50.19 391 PRO A O 1
ATOM 3289 N N . ASN A 1 392 ? 31.781 -12.340 -65.287 1.00 43.44 392 ASN A N 1
ATOM 3290 C CA . ASN A 1 392 ? 31.810 -13.365 -64.237 1.00 43.44 392 ASN A CA 1
ATOM 3291 C C . ASN A 1 392 ? 32.890 -14.437 -64.480 1.00 43.44 392 ASN A C 1
ATOM 3293 O O . ASN A 1 392 ? 33.440 -14.973 -63.517 1.00 43.44 392 ASN A O 1
ATOM 3297 N N . MET A 1 393 ? 33.274 -14.680 -65.739 1.00 40.59 393 MET A N 1
ATOM 3298 C CA . MET A 1 393 ? 34.419 -15.534 -66.084 1.00 40.59 393 MET A CA 1
ATOM 3299 C C . MET A 1 393 ? 35.755 -14.862 -65.755 1.00 40.59 393 MET A C 1
ATOM 3301 O O . MET A 1 393 ? 36.725 -15.560 -65.505 1.00 40.59 393 MET A O 1
ATOM 3305 N N . LEU A 1 394 ? 35.815 -13.530 -65.654 1.00 45.78 394 LEU A N 1
ATOM 3306 C CA . LEU A 1 394 ? 36.992 -12.802 -65.163 1.00 45.78 394 LEU A CA 1
ATOM 3307 C C . LEU A 1 394 ? 37.234 -13.066 -63.670 1.00 45.78 394 LEU A C 1
ATOM 3309 O O . LEU A 1 394 ? 38.375 -13.258 -63.266 1.00 45.78 394 LEU A O 1
ATOM 3313 N N . ARG A 1 395 ? 36.179 -13.171 -62.846 1.00 44.78 395 ARG A N 1
ATOM 3314 C CA . ARG A 1 395 ? 36.308 -13.604 -61.439 1.00 44.78 395 ARG A CA 1
ATOM 3315 C C . ARG A 1 395 ? 36.743 -15.057 -61.327 1.00 44.78 395 ARG A C 1
ATOM 3317 O O . ARG A 1 395 ? 37.624 -15.344 -60.526 1.00 44.78 395 ARG A O 1
ATOM 3324 N N . VAL A 1 396 ? 36.165 -15.953 -62.127 1.00 45.62 396 VAL A N 1
ATOM 3325 C CA . VAL A 1 396 ? 36.582 -17.363 -62.155 1.00 45.62 396 VAL A CA 1
ATOM 3326 C C . VAL A 1 396 ? 38.014 -17.481 -62.664 1.00 45.62 396 VAL A C 1
ATOM 3328 O O . VAL A 1 396 ? 38.786 -18.184 -62.042 1.00 45.62 396 VAL A O 1
ATOM 3331 N N . ASN A 1 397 ? 38.423 -16.720 -63.679 1.00 42.75 397 ASN A N 1
ATOM 3332 C CA . ASN A 1 397 ? 39.801 -16.685 -64.165 1.00 42.75 397 ASN A CA 1
ATOM 3333 C C . ASN A 1 397 ? 40.763 -16.031 -63.174 1.00 42.75 397 ASN A C 1
ATOM 3335 O O . ASN A 1 397 ? 41.890 -16.481 -63.085 1.00 42.75 397 ASN A O 1
ATOM 3339 N N . ILE A 1 398 ? 40.359 -15.040 -62.374 1.00 49.25 398 ILE A N 1
ATOM 3340 C CA . ILE A 1 398 ? 41.200 -14.500 -61.291 1.00 49.25 398 ILE A CA 1
ATOM 3341 C C . ILE A 1 398 ? 41.323 -15.518 -60.148 1.00 49.25 398 ILE A C 1
ATOM 3343 O O . ILE A 1 398 ? 42.414 -15.699 -59.618 1.00 49.25 398 ILE A O 1
ATOM 3347 N N . VAL A 1 399 ? 40.246 -16.228 -59.795 1.00 46.97 399 VAL A N 1
ATOM 3348 C CA . VAL A 1 399 ? 40.243 -17.288 -58.768 1.00 46.97 399 VAL A CA 1
ATOM 3349 C C . VAL A 1 399 ? 41.023 -18.526 -59.236 1.00 46.97 399 VAL A C 1
ATOM 3351 O O . VAL A 1 399 ? 41.812 -19.085 -58.472 1.00 46.97 399 VAL A O 1
ATOM 3354 N N . LEU A 1 400 ? 40.885 -18.908 -60.505 1.00 42.94 400 LEU A N 1
ATOM 3355 C CA . LEU A 1 400 ? 41.594 -20.007 -61.154 1.00 42.94 400 LEU A CA 1
ATOM 3356 C C . LEU A 1 400 ? 43.066 -19.641 -61.374 1.00 42.94 400 LEU A C 1
ATOM 3358 O O . LEU A 1 400 ? 43.918 -20.418 -60.979 1.00 42.94 400 LEU A O 1
ATOM 3362 N N . MET A 1 401 ? 43.392 -18.437 -61.864 1.00 40.56 401 MET A N 1
ATOM 3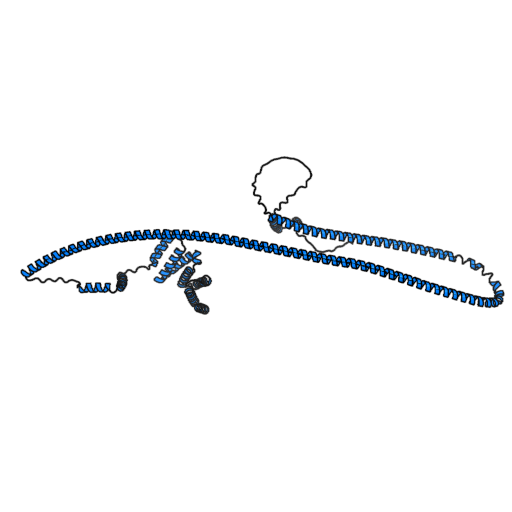363 C CA . MET A 1 401 ? 44.775 -17.939 -61.944 1.00 40.56 401 MET A CA 1
ATOM 3364 C C . MET A 1 401 ? 45.396 -17.783 -60.554 1.00 40.56 401 MET A C 1
ATOM 3366 O O . MET A 1 401 ? 46.568 -18.082 -60.388 1.00 40.56 401 MET A O 1
ATOM 3370 N N . SER A 1 402 ? 44.637 -17.407 -59.519 1.00 46.69 402 SER A N 1
ATOM 3371 C CA . SER A 1 402 ? 45.145 -17.393 -58.137 1.00 46.69 402 SER A CA 1
ATOM 3372 C C . SER A 1 402 ? 45.381 -18.798 -57.564 1.00 46.69 402 SER A C 1
ATOM 3374 O O . SER A 1 402 ? 46.300 -18.976 -56.764 1.00 46.69 402 SER A O 1
ATOM 3376 N N . SER A 1 403 ? 44.611 -19.799 -58.018 1.00 44.56 403 SER A N 1
ATOM 3377 C CA . SER A 1 403 ? 44.799 -21.217 -57.677 1.00 44.56 403 SER A CA 1
ATOM 3378 C C . SER A 1 403 ? 45.954 -21.854 -58.461 1.00 44.56 403 SER A C 1
ATOM 3380 O O . SER A 1 403 ? 46.738 -22.595 -57.877 1.00 44.56 403 SER A O 1
ATOM 3382 N N . ILE A 1 404 ? 46.108 -21.520 -59.748 1.00 41.75 404 ILE A N 1
ATOM 3383 C CA . ILE A 1 404 ? 47.192 -21.968 -60.639 1.00 41.75 404 ILE A CA 1
ATOM 3384 C C . ILE A 1 404 ? 48.525 -21.307 -60.246 1.00 41.75 404 ILE A C 1
ATOM 3386 O O . ILE A 1 404 ? 49.559 -21.963 -60.264 1.00 41.75 404 ILE A O 1
ATOM 3390 N N . MET A 1 405 ? 48.509 -20.042 -59.804 1.00 38.56 405 MET A N 1
ATOM 3391 C CA . MET A 1 405 ? 49.682 -19.338 -59.255 1.00 38.56 405 MET A CA 1
ATOM 3392 C C . MET A 1 405 ? 49.953 -19.641 -57.765 1.00 38.56 405 MET A C 1
ATOM 3394 O O . MET A 1 405 ? 50.783 -18.978 -57.144 1.00 38.56 405 MET A O 1
ATOM 3398 N N . GLY A 1 406 ? 49.261 -20.618 -57.164 1.00 40.38 406 GLY A N 1
ATOM 3399 C CA . GLY A 1 406 ? 49.594 -21.155 -55.839 1.00 40.38 406 GLY A CA 1
ATOM 3400 C C . GLY A 1 406 ? 49.322 -20.248 -54.627 1.00 40.38 406 GLY A C 1
ATOM 3401 O O . GLY A 1 406 ? 49.811 -20.544 -53.536 1.00 40.38 406 GLY A O 1
ATOM 3402 N N . GLN A 1 407 ? 48.532 -19.173 -54.742 1.00 47.62 407 GLN A N 1
ATOM 3403 C CA . GLN A 1 407 ? 48.203 -18.322 -53.587 1.00 47.62 407 GLN A CA 1
ATOM 3404 C C . GLN A 1 407 ? 47.035 -18.897 -52.763 1.00 47.62 407 GLN A C 1
ATOM 3406 O O . GLN A 1 407 ? 45.915 -18.390 -52.804 1.00 47.62 407 GLN A O 1
ATOM 3411 N N . LYS A 1 408 ? 47.307 -19.912 -51.928 1.00 44.19 408 LYS A N 1
ATOM 3412 C CA . LYS A 1 408 ? 46.469 -20.231 -50.753 1.00 44.19 408 LYS A CA 1
ATOM 3413 C C . LYS A 1 408 ? 46.521 -19.044 -49.783 1.00 44.19 408 LYS A C 1
ATOM 3415 O O . LYS A 1 408 ? 47.406 -18.980 -48.933 1.00 44.19 408 LYS A O 1
ATOM 3420 N N . ARG A 1 409 ? 45.622 -18.065 -49.909 1.00 54.25 409 ARG A N 1
ATOM 3421 C CA . ARG A 1 409 ? 45.516 -17.004 -48.896 1.00 54.25 409 ARG A CA 1
ATOM 3422 C C . ARG A 1 409 ? 44.769 -17.517 -47.670 1.00 54.25 409 ARG A C 1
ATOM 3424 O O . ARG A 1 409 ? 43.757 -18.203 -47.784 1.00 54.25 409 ARG A O 1
ATOM 3431 N N . ASP A 1 410 ? 45.298 -17.156 -46.506 1.00 54.66 410 ASP A N 1
ATOM 3432 C CA . ASP A 1 410 ? 44.682 -17.393 -45.205 1.00 54.66 410 ASP A CA 1
ATOM 3433 C C . ASP A 1 410 ? 43.257 -16.804 -45.139 1.00 54.66 410 ASP A C 1
ATOM 3435 O O . ASP A 1 410 ? 42.994 -15.774 -45.771 1.00 54.66 410 ASP A O 1
ATOM 3439 N N . PRO A 1 411 ? 42.336 -17.385 -44.343 1.00 60.75 411 PRO A N 1
ATOM 3440 C CA . PRO A 1 411 ? 41.006 -16.815 -44.165 1.00 60.75 411 PRO A CA 1
ATOM 3441 C C . PRO A 1 411 ? 41.081 -15.375 -43.631 1.00 60.75 411 PRO A C 1
ATOM 3443 O O . PRO A 1 411 ? 41.954 -15.075 -42.807 1.00 60.75 411 PRO A O 1
ATOM 3446 N N . PRO A 1 412 ? 40.126 -14.492 -43.985 1.00 64.38 412 PRO A N 1
ATOM 3447 C CA . PRO A 1 412 ? 40.125 -13.096 -43.531 1.00 64.38 412 PRO A CA 1
ATOM 3448 C C . PRO A 1 412 ? 40.137 -12.964 -41.995 1.00 64.38 412 PRO A C 1
ATOM 3450 O O . PRO A 1 412 ? 40.713 -12.023 -41.446 1.00 64.38 412 PRO A O 1
ATOM 3453 N N . TRP A 1 413 ? 39.586 -13.953 -41.282 1.00 67.12 413 TRP A N 1
ATOM 3454 C CA . TRP A 1 413 ? 39.568 -14.028 -39.816 1.00 67.12 413 TRP A CA 1
ATOM 3455 C C . TRP A 1 413 ? 40.967 -14.153 -39.200 1.00 67.12 413 TRP A C 1
ATOM 3457 O O . TRP A 1 413 ? 41.184 -13.671 -38.092 1.00 67.12 413 TRP A O 1
ATOM 3467 N N . LYS A 1 414 ? 41.933 -14.762 -39.903 1.00 69.31 414 LYS A N 1
ATOM 3468 C CA . LYS A 1 414 ? 43.307 -14.936 -39.404 1.00 69.31 414 LYS A CA 1
ATOM 3469 C C . LYS A 1 414 ? 44.046 -13.599 -39.343 1.00 69.31 414 LYS A C 1
ATOM 3471 O O . LYS A 1 414 ? 44.769 -13.329 -38.384 1.00 69.31 414 LYS A O 1
ATOM 3476 N N . VAL A 1 415 ? 43.821 -12.741 -40.341 1.00 71.62 415 VAL A N 1
ATOM 3477 C CA . VAL A 1 415 ? 44.359 -11.373 -40.372 1.00 71.62 415 VAL A CA 1
ATOM 3478 C C . VAL A 1 415 ? 43.688 -10.527 -39.292 1.00 71.62 415 VAL A C 1
ATOM 3480 O O . VAL A 1 415 ? 44.388 -9.909 -38.494 1.00 71.62 415 VAL A O 1
ATOM 3483 N N . ALA A 1 416 ? 42.355 -10.563 -39.191 1.00 67.81 416 ALA A N 1
ATOM 3484 C CA . ALA A 1 416 ? 41.614 -9.846 -38.149 1.00 67.81 416 ALA A CA 1
ATOM 3485 C C . ALA A 1 416 ? 42.059 -10.251 -36.732 1.00 67.81 416 ALA A C 1
ATOM 3487 O O . ALA A 1 416 ? 42.315 -9.394 -35.889 1.00 67.81 416 ALA A O 1
ATOM 3488 N N . LEU A 1 417 ? 42.246 -11.549 -36.483 1.00 76.75 417 LEU A N 1
ATOM 3489 C CA . LEU A 1 417 ? 42.720 -12.069 -35.203 1.00 76.75 417 LEU A CA 1
ATOM 3490 C C . LEU A 1 417 ? 44.106 -11.527 -34.823 1.00 76.75 417 LEU A C 1
ATOM 3492 O O . LEU A 1 417 ? 44.347 -11.245 -33.649 1.00 76.75 417 LEU A O 1
ATOM 3496 N N . ARG A 1 418 ? 45.011 -11.361 -35.797 1.00 72.88 418 ARG A N 1
ATOM 3497 C CA . ARG A 1 418 ? 46.336 -10.771 -35.560 1.00 72.88 418 ARG A CA 1
ATOM 3498 C C . ARG A 1 418 ? 46.208 -9.334 -35.047 1.00 72.88 418 ARG A C 1
ATOM 3500 O O . ARG A 1 418 ? 46.798 -9.023 -34.017 1.00 72.88 418 ARG A O 1
ATOM 3507 N N . TRP A 1 419 ? 45.392 -8.506 -35.699 1.00 70.06 419 TRP A N 1
ATOM 3508 C CA . TRP A 1 419 ? 45.146 -7.119 -35.282 1.00 70.06 419 TRP A CA 1
ATOM 3509 C C . TRP A 1 419 ? 44.466 -7.024 -33.912 1.00 70.06 419 TRP A C 1
ATOM 3511 O O . TRP A 1 419 ? 44.901 -6.257 -33.059 1.00 70.06 419 TRP A O 1
ATOM 3521 N N . LEU A 1 420 ? 43.448 -7.851 -33.658 1.00 74.00 420 LEU A N 1
ATOM 3522 C CA . LEU A 1 420 ? 42.738 -7.853 -32.374 1.00 74.00 420 LEU A CA 1
ATOM 3523 C C . LEU A 1 420 ? 43.646 -8.293 -31.215 1.00 74.00 420 LEU A C 1
ATOM 3525 O O . LEU A 1 420 ? 43.563 -7.753 -30.114 1.00 74.00 420 LEU A O 1
ATOM 3529 N N . ARG A 1 421 ? 44.551 -9.248 -31.458 1.00 80.88 421 ARG A N 1
ATOM 3530 C CA . ARG A 1 421 ? 45.557 -9.661 -30.470 1.00 80.88 421 ARG A CA 1
ATOM 3531 C C . ARG A 1 421 ? 46.621 -8.598 -30.225 1.00 80.88 421 ARG A C 1
ATOM 3533 O O . ARG A 1 421 ? 47.095 -8.509 -29.097 1.00 80.88 421 ARG A O 1
ATOM 3540 N N . MET A 1 422 ? 46.994 -7.822 -31.243 1.00 73.62 422 MET A N 1
ATOM 3541 C CA . MET A 1 422 ? 47.871 -6.660 -31.060 1.00 73.62 422 MET A CA 1
ATOM 3542 C C . MET A 1 422 ? 47.193 -5.619 -30.171 1.00 73.62 422 MET A C 1
ATOM 3544 O O . MET A 1 422 ? 47.739 -5.300 -29.125 1.00 73.62 422 MET A O 1
ATOM 3548 N N . ALA A 1 423 ? 45.946 -5.242 -30.471 1.00 66.94 423 ALA A N 1
ATOM 3549 C CA . ALA A 1 423 ? 45.183 -4.324 -29.624 1.00 66.94 423 ALA A CA 1
ATOM 3550 C C . ALA A 1 423 ? 45.071 -4.818 -28.166 1.00 66.94 423 ALA A C 1
ATOM 3552 O O . ALA A 1 423 ? 45.215 -4.041 -27.227 1.00 66.94 423 ALA A O 1
ATOM 3553 N N . PHE A 1 424 ? 44.876 -6.123 -27.951 1.00 76.56 424 PHE A N 1
ATOM 3554 C CA . PHE A 1 424 ? 44.865 -6.684 -26.597 1.00 76.56 424 PHE A CA 1
ATOM 3555 C C . PHE A 1 424 ? 46.224 -6.569 -25.884 1.00 76.56 424 PHE A C 1
ATOM 3557 O O . PHE A 1 424 ? 46.271 -6.293 -24.685 1.00 76.56 424 PHE A O 1
ATOM 3564 N N . ARG A 1 425 ? 47.334 -6.772 -26.608 1.00 82.38 425 ARG A N 1
ATOM 3565 C CA . ARG A 1 425 ? 48.698 -6.594 -26.077 1.00 82.38 425 ARG A CA 1
ATOM 3566 C C . ARG A 1 425 ? 49.002 -5.134 -25.752 1.00 82.38 425 ARG A C 1
ATOM 3568 O O . ARG A 1 425 ? 49.657 -4.885 -24.748 1.00 82.38 425 ARG A O 1
ATOM 3575 N N . ASP A 1 426 ? 48.449 -4.206 -26.526 1.00 76.06 426 ASP A N 1
ATOM 3576 C CA . ASP A 1 426 ? 48.589 -2.758 -26.331 1.00 76.06 426 ASP A CA 1
ATOM 3577 C C . ASP A 1 426 ? 47.739 -2.223 -25.157 1.00 76.06 426 ASP A C 1
ATOM 3579 O O . ASP A 1 426 ? 47.688 -1.022 -24.909 1.00 76.06 426 ASP A O 1
ATOM 3583 N N . GLY A 1 427 ? 47.073 -3.111 -24.406 1.00 76.88 427 GLY A N 1
ATOM 3584 C CA . GLY A 1 427 ? 46.372 -2.788 -23.160 1.00 76.88 427 GLY A CA 1
ATOM 3585 C C . GLY A 1 427 ? 44.854 -2.665 -23.286 1.00 76.88 427 GLY A C 1
ATOM 3586 O O . GLY A 1 427 ? 44.171 -2.539 -22.268 1.00 76.88 427 GLY A O 1
ATOM 3587 N N . TYR A 1 428 ? 44.289 -2.769 -24.492 1.00 76.81 428 TYR A N 1
ATOM 3588 C CA . TYR A 1 428 ? 42.840 -2.733 -24.672 1.00 76.81 428 TYR A CA 1
ATOM 3589 C C . TYR A 1 428 ? 42.210 -4.042 -24.178 1.00 76.81 428 TYR A C 1
ATOM 3591 O O . TYR A 1 428 ? 42.446 -5.114 -24.726 1.00 76.81 428 TYR A O 1
ATOM 3599 N N . LYS A 1 429 ? 41.370 -3.968 -23.140 1.00 83.31 429 LYS A N 1
ATOM 3600 C CA . LYS A 1 429 ? 40.682 -5.130 -22.535 1.00 83.31 429 LYS A CA 1
ATOM 3601 C C . LYS A 1 429 ? 39.161 -4.968 -22.538 1.00 83.31 429 LYS A C 1
ATOM 3603 O O . LYS A 1 429 ? 38.475 -5.343 -21.595 1.00 83.31 429 LYS A O 1
ATOM 3608 N N . GLY A 1 430 ? 38.632 -4.352 -23.594 1.00 80.44 430 GLY A N 1
ATOM 3609 C CA . GLY A 1 430 ? 37.195 -4.143 -23.737 1.00 80.44 430 GLY A CA 1
ATOM 3610 C C . GLY A 1 430 ? 36.433 -5.464 -23.945 1.00 80.44 430 GLY A C 1
ATOM 3611 O O . GLY A 1 430 ? 36.947 -6.364 -24.619 1.00 80.44 430 GLY A O 1
ATOM 3612 N N . PRO A 1 431 ? 35.185 -5.580 -23.455 1.00 84.94 431 PRO A N 1
ATOM 3613 C CA . PRO A 1 431 ? 34.380 -6.797 -23.600 1.00 84.94 431 PRO A CA 1
ATOM 3614 C C . PRO A 1 431 ? 34.143 -7.174 -25.073 1.00 84.94 431 PRO A C 1
ATOM 3616 O O . PRO A 1 431 ? 34.247 -8.338 -25.459 1.00 84.94 431 PRO A O 1
ATOM 3619 N N . THR A 1 432 ? 33.886 -6.188 -25.935 1.00 82.81 432 THR A N 1
ATOM 3620 C CA . THR A 1 432 ? 33.683 -6.391 -27.380 1.00 82.81 432 THR A CA 1
ATOM 3621 C C . THR A 1 432 ? 34.934 -6.922 -28.078 1.00 82.81 432 THR A C 1
ATOM 3623 O O . THR A 1 432 ? 34.825 -7.778 -28.955 1.00 82.81 432 THR A O 1
ATOM 3626 N N . LEU A 1 433 ? 36.122 -6.474 -27.661 1.00 81.75 433 LEU A N 1
ATOM 3627 C CA . LEU A 1 433 ? 37.396 -6.961 -28.186 1.00 81.75 433 LEU A CA 1
ATOM 3628 C C . LEU A 1 433 ? 37.595 -8.443 -27.845 1.00 81.75 433 LEU A C 1
ATOM 3630 O O . LEU A 1 433 ? 37.856 -9.244 -28.740 1.00 81.75 433 LEU A O 1
ATOM 3634 N N . LEU A 1 434 ? 37.409 -8.816 -26.575 1.00 87.56 434 LEU A N 1
ATOM 3635 C CA . LEU A 1 434 ? 37.538 -10.201 -26.108 1.00 87.56 434 LEU A CA 1
ATOM 3636 C C . LEU A 1 434 ? 36.550 -11.140 -26.811 1.00 87.56 434 LEU A C 1
ATOM 3638 O O . LEU A 1 434 ? 36.946 -12.196 -27.307 1.00 87.56 434 LEU A O 1
ATOM 3642 N N . ARG A 1 435 ? 35.284 -10.718 -26.936 1.00 87.69 435 ARG A N 1
ATOM 3643 C CA . ARG A 1 435 ? 34.260 -11.440 -27.703 1.00 87.69 435 ARG A CA 1
ATOM 3644 C C . ARG A 1 435 ? 34.672 -11.639 -29.164 1.00 87.69 435 ARG A C 1
ATOM 3646 O O . ARG A 1 435 ? 34.537 -12.741 -29.690 1.00 87.69 435 ARG A O 1
ATOM 3653 N N . ASN A 1 436 ? 35.182 -10.600 -29.826 1.00 84.62 436 ASN A N 1
ATOM 3654 C CA . ASN A 1 436 ? 35.577 -10.674 -31.235 1.00 84.62 436 ASN A CA 1
ATOM 3655 C C . ASN A 1 436 ? 36.800 -11.573 -31.454 1.00 84.62 436 ASN A C 1
ATOM 3657 O O . ASN A 1 436 ? 36.840 -12.306 -32.443 1.00 84.62 436 ASN A O 1
ATOM 3661 N N . ILE A 1 437 ? 37.761 -11.577 -30.523 1.00 84.00 437 ILE A N 1
ATOM 3662 C CA . ILE A 1 437 ? 38.889 -12.521 -30.535 1.00 84.00 437 ILE A CA 1
ATOM 3663 C C . ILE A 1 437 ? 38.366 -13.960 -30.445 1.00 84.00 437 ILE A C 1
ATOM 3665 O O . ILE A 1 437 ? 38.731 -14.795 -31.274 1.00 84.00 437 ILE A O 1
ATOM 3669 N N . ALA A 1 438 ? 37.473 -14.241 -29.491 1.00 89.62 438 ALA A N 1
ATOM 3670 C CA . ALA A 1 438 ? 36.874 -15.564 -29.311 1.00 89.62 438 ALA A CA 1
ATOM 3671 C C . ALA A 1 438 ? 36.086 -16.025 -30.555 1.00 89.62 438 ALA A C 1
ATOM 3673 O O . ALA A 1 438 ? 36.233 -17.156 -31.021 1.00 89.62 438 ALA A O 1
ATOM 3674 N N . LYS A 1 439 ? 35.317 -15.117 -31.164 1.00 87.50 439 LYS A N 1
ATOM 3675 C CA . LYS A 1 439 ? 34.554 -15.374 -32.393 1.00 87.50 439 LYS A CA 1
ATOM 3676 C C . LYS A 1 439 ? 35.448 -15.681 -33.594 1.00 87.50 439 LYS A C 1
ATOM 3678 O O . LYS A 1 439 ? 35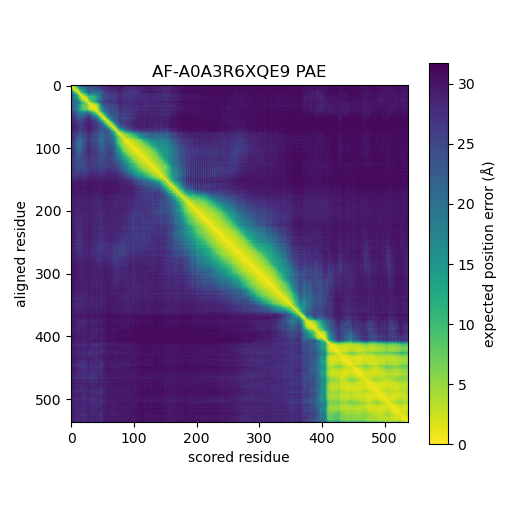.130 -16.579 -34.372 1.00 87.50 439 LYS A O 1
ATOM 3683 N N . CYS A 1 440 ? 36.570 -14.972 -33.742 1.00 84.81 440 CYS A N 1
ATOM 3684 C CA . CYS A 1 440 ? 37.547 -15.259 -34.795 1.00 84.81 440 CYS A CA 1
ATOM 3685 C C . CYS A 1 440 ? 38.111 -16.677 -34.654 1.00 84.81 440 CYS A C 1
ATOM 3687 O O . CYS A 1 440 ? 38.258 -17.367 -35.656 1.00 84.81 440 CYS A O 1
ATOM 3689 N N . TYR A 1 441 ? 38.354 -17.136 -33.426 1.00 88.50 441 TYR A N 1
ATOM 3690 C CA . TYR A 1 441 ? 38.806 -18.500 -33.162 1.00 88.50 441 TYR A CA 1
ATOM 3691 C C . TYR A 1 441 ? 37.799 -19.572 -33.565 1.00 88.50 441 TYR A C 1
ATOM 3693 O O . TYR A 1 441 ? 38.164 -20.525 -34.249 1.00 88.50 441 TYR A O 1
ATOM 3701 N N . VAL A 1 442 ? 36.522 -19.393 -33.222 1.00 85.00 442 VAL A N 1
ATOM 3702 C CA . VAL A 1 442 ? 35.466 -20.322 -33.658 1.00 85.00 442 VAL A CA 1
ATOM 3703 C C . VAL A 1 442 ? 35.341 -20.330 -35.183 1.00 85.00 442 VAL A C 1
ATOM 3705 O O . VAL A 1 442 ? 35.173 -21.388 -35.777 1.00 85.00 442 VAL A O 1
ATOM 3708 N N . LYS A 1 443 ? 35.489 -19.175 -35.845 1.00 83.31 443 LYS A N 1
ATOM 3709 C CA . LYS A 1 443 ? 35.469 -19.086 -37.315 1.00 83.31 443 LYS A CA 1
ATOM 3710 C C . LYS A 1 443 ? 36.684 -19.731 -37.980 1.00 83.31 443 LYS A C 1
ATOM 3712 O O . LYS A 1 443 ? 36.547 -20.295 -39.060 1.00 83.31 443 LYS A O 1
ATOM 3717 N N . LEU A 1 444 ? 37.854 -19.667 -37.347 1.00 82.94 444 LEU A N 1
ATOM 3718 C CA . LEU A 1 444 ? 39.047 -20.386 -37.799 1.00 82.94 444 LEU A CA 1
ATOM 3719 C C . LEU A 1 444 ? 38.880 -21.896 -37.633 1.00 82.94 444 LEU A C 1
ATOM 3721 O O . LEU A 1 444 ? 39.184 -22.636 -38.564 1.00 82.94 444 LEU A O 1
ATOM 3725 N N . TYR A 1 445 ? 38.306 -22.339 -36.512 1.00 85.12 445 TYR A N 1
ATOM 3726 C CA . TYR A 1 445 ? 37.928 -23.737 -36.329 1.00 85.12 445 TYR A CA 1
ATOM 3727 C C . TYR A 1 445 ? 36.926 -24.198 -37.395 1.00 85.12 445 TYR A C 1
ATOM 3729 O O . TYR A 1 445 ? 37.138 -25.230 -38.009 1.00 85.12 445 TYR A O 1
ATOM 3737 N N . GLU A 1 446 ? 35.879 -23.429 -37.692 1.00 81.25 446 GLU A N 1
ATOM 3738 C CA . GLU A 1 446 ? 34.924 -23.786 -38.754 1.00 81.25 446 GLU A CA 1
ATOM 3739 C C . GLU A 1 446 ? 35.581 -23.868 -40.147 1.00 81.25 446 GLU A C 1
ATOM 3741 O O . GLU A 1 446 ? 35.117 -24.625 -40.994 1.00 81.25 446 GLU A O 1
ATOM 3746 N N . ALA A 1 447 ? 36.659 -23.114 -40.389 1.00 79.69 447 ALA A N 1
ATOM 3747 C CA . ALA A 1 447 ? 37.375 -23.108 -41.665 1.00 79.69 447 ALA A CA 1
ATOM 3748 C C . ALA A 1 447 ? 38.427 -24.224 -41.795 1.00 79.69 447 ALA A C 1
ATOM 3750 O O . ALA A 1 447 ? 38.697 -24.682 -42.905 1.00 79.69 447 ALA A O 1
ATOM 3751 N N . HIS A 1 448 ? 39.059 -24.625 -40.690 1.00 81.31 448 HIS A N 1
ATOM 3752 C CA . HIS A 1 448 ? 40.226 -25.518 -40.703 1.00 81.31 448 HIS A CA 1
ATOM 3753 C C . HIS A 1 448 ? 40.066 -26.788 -39.861 1.00 81.31 448 HIS A C 1
ATOM 3755 O O . HIS A 1 448 ? 40.900 -27.685 -39.941 1.00 81.31 448 HIS A O 1
ATOM 3761 N N . LEU A 1 449 ? 39.013 -26.868 -39.048 1.00 82.31 449 LEU A N 1
ATOM 3762 C CA . LEU A 1 449 ? 38.683 -27.966 -38.133 1.00 82.31 449 LEU A CA 1
ATOM 3763 C C . LEU A 1 449 ? 39.791 -28.294 -37.116 1.00 82.31 449 LEU A C 1
ATOM 3765 O O . LEU A 1 449 ? 39.852 -29.391 -36.563 1.00 82.31 449 LEU A O 1
ATOM 3769 N N . HIS A 1 450 ? 40.663 -27.328 -36.815 1.00 85.44 450 HIS A N 1
ATOM 3770 C CA . HIS A 1 450 ? 41.723 -27.486 -35.824 1.00 85.44 450 HIS A CA 1
ATOM 3771 C C . HIS A 1 450 ? 41.189 -27.322 -34.400 1.00 85.44 450 HIS A C 1
ATOM 3773 O O . HIS A 1 450 ? 40.887 -26.215 -33.958 1.00 85.44 450 HIS A O 1
ATOM 3779 N N . TYR A 1 451 ? 41.149 -28.415 -33.637 1.00 86.69 451 TYR A N 1
ATOM 3780 C CA . TYR A 1 451 ? 40.669 -28.413 -32.248 1.00 86.69 451 TYR A CA 1
ATOM 3781 C C . TYR A 1 451 ? 41.356 -27.358 -31.358 1.00 86.69 451 TYR A C 1
ATOM 3783 O O . TYR A 1 451 ? 40.710 -26.731 -30.517 1.00 86.69 451 TYR A O 1
ATOM 3791 N N . ASN A 1 452 ? 42.649 -27.097 -31.582 1.00 89.88 452 ASN A N 1
ATOM 3792 C CA . ASN A 1 452 ? 43.407 -26.092 -30.834 1.00 89.88 452 ASN A CA 1
ATOM 3793 C C . ASN A 1 452 ? 42.825 -24.677 -30.970 1.00 89.88 452 ASN A C 1
ATOM 3795 O O . ASN A 1 452 ? 42.826 -23.934 -29.986 1.00 89.88 452 ASN A O 1
ATOM 3799 N N . ASP A 1 453 ? 42.291 -24.319 -32.141 1.00 88.56 453 ASP A N 1
ATOM 3800 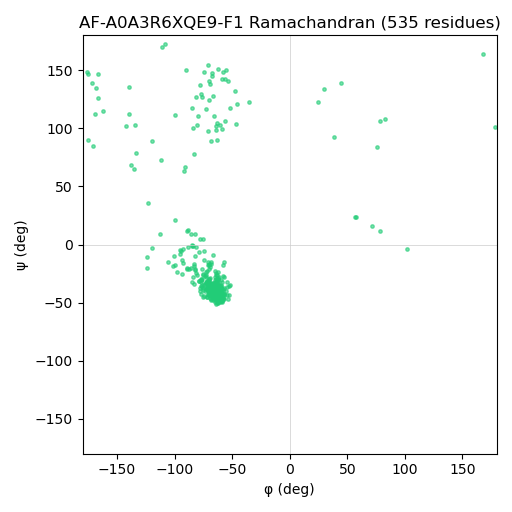C CA . ASP A 1 453 ? 41.651 -23.019 -32.370 1.00 88.56 453 ASP A CA 1
ATOM 3801 C C . ASP A 1 453 ? 40.351 -22.903 -31.571 1.00 88.56 453 ASP A C 1
ATOM 3803 O O . ASP A 1 453 ? 40.072 -21.864 -30.975 1.00 88.56 453 ASP A O 1
ATOM 3807 N N . LEU A 1 454 ? 39.586 -23.991 -31.473 1.00 90.12 454 LEU A N 1
ATOM 3808 C CA . LEU A 1 454 ? 38.353 -24.021 -30.691 1.00 90.12 454 LEU A CA 1
ATOM 3809 C C . LEU A 1 454 ? 38.630 -23.973 -29.182 1.00 90.12 454 LEU A C 1
ATOM 3811 O O . LEU A 1 454 ? 37.996 -23.202 -28.462 1.00 90.12 454 LEU A O 1
ATOM 3815 N N . SER A 1 455 ? 39.619 -24.736 -28.707 1.00 92.44 455 SER A N 1
ATOM 3816 C CA . SER A 1 455 ? 40.044 -24.732 -27.302 1.00 92.44 455 SER A CA 1
ATOM 3817 C C . SER A 1 455 ? 40.589 -23.363 -26.876 1.00 92.44 455 SER A C 1
ATOM 3819 O O . SER A 1 455 ? 40.243 -22.848 -25.809 1.00 92.44 455 SER A O 1
ATOM 3821 N N . THR A 1 456 ? 41.403 -22.718 -27.721 1.00 92.69 456 THR A N 1
ATOM 3822 C CA . THR A 1 456 ? 41.844 -21.341 -27.449 1.00 92.69 456 THR A CA 1
ATOM 3823 C C . THR A 1 456 ? 40.684 -20.356 -27.526 1.00 92.69 456 THR A C 1
ATOM 3825 O O . THR A 1 456 ? 40.568 -19.517 -26.633 1.00 92.69 456 THR A O 1
ATOM 3828 N N . GLY A 1 457 ? 39.787 -20.477 -28.505 1.00 92.50 457 GLY A N 1
ATOM 3829 C CA . GLY A 1 457 ? 38.563 -19.676 -28.590 1.00 92.50 457 GLY A CA 1
ATOM 3830 C C . GLY A 1 457 ? 37.710 -19.746 -27.326 1.00 92.50 457 GLY A C 1
ATOM 3831 O O . GLY A 1 457 ? 37.280 -18.710 -26.820 1.00 92.50 457 GLY A O 1
ATOM 3832 N N . TRP A 1 458 ? 37.545 -20.938 -26.751 1.00 94.19 458 TRP A N 1
ATOM 3833 C CA . TRP A 1 458 ? 36.834 -21.129 -25.488 1.00 94.19 458 TRP A CA 1
ATOM 3834 C C . TRP A 1 458 ? 37.480 -20.378 -24.322 1.00 94.19 458 TRP A C 1
ATOM 3836 O O . TRP A 1 458 ? 36.785 -19.681 -23.587 1.00 94.19 458 TRP A O 1
ATOM 3846 N N . SER A 1 459 ? 38.810 -20.426 -24.191 1.00 94.50 459 SER A N 1
ATOM 3847 C CA . SER A 1 459 ? 39.511 -19.657 -23.148 1.00 94.50 459 SER A CA 1
ATOM 3848 C C . SER A 1 459 ? 39.253 -18.145 -23.252 1.00 94.50 459 SER A C 1
ATOM 3850 O O . SER A 1 459 ? 39.177 -17.456 -22.236 1.00 94.50 459 SER A O 1
ATOM 3852 N N . TRP A 1 460 ? 39.058 -17.627 -24.471 1.00 93.88 460 TRP A N 1
ATOM 3853 C CA . TRP A 1 460 ? 38.686 -16.230 -24.697 1.00 93.88 460 TRP A CA 1
ATOM 3854 C C . TRP A 1 460 ? 37.214 -15.953 -24.390 1.00 93.88 460 TRP A C 1
ATOM 3856 O O . TRP A 1 460 ? 36.922 -14.884 -23.862 1.00 93.88 460 TRP A O 1
ATOM 3866 N N . TYR A 1 461 ? 36.301 -16.895 -24.648 1.00 94.56 461 TYR A N 1
ATOM 3867 C CA . TYR A 1 461 ? 34.905 -16.779 -24.210 1.00 94.56 461 TYR A CA 1
ATOM 3868 C C . TYR A 1 461 ? 34.783 -16.741 -22.685 1.00 94.56 461 TYR A C 1
ATOM 3870 O O . TYR A 1 461 ? 34.055 -15.896 -22.173 1.00 94.56 461 TYR A O 1
ATOM 3878 N N . VAL A 1 462 ? 35.535 -17.576 -21.962 1.00 93.50 462 VAL A N 1
ATOM 3879 C CA . VAL A 1 462 ? 35.560 -17.563 -20.488 1.00 93.50 462 VAL A CA 1
ATOM 3880 C C . VAL A 1 462 ? 36.047 -16.210 -19.967 1.00 93.50 462 VAL A C 1
ATOM 3882 O O . VAL A 1 462 ? 35.362 -15.594 -19.157 1.00 93.50 462 VAL A O 1
ATOM 3885 N N . LYS A 1 463 ? 37.156 -15.688 -20.510 1.00 92.19 463 LYS A N 1
ATOM 3886 C CA . LYS A 1 463 ? 37.657 -14.341 -20.173 1.00 92.19 463 LYS A CA 1
ATOM 3887 C C . LYS A 1 463 ? 36.656 -13.237 -20.518 1.00 92.19 463 LYS A C 1
ATOM 3889 O O . LYS A 1 463 ? 36.484 -12.294 -19.760 1.00 92.19 463 LYS A O 1
ATOM 3894 N N . ALA A 1 464 ? 35.972 -13.341 -21.656 1.00 91.44 464 ALA A N 1
ATOM 3895 C CA . ALA A 1 464 ? 34.935 -12.384 -22.033 1.00 91.44 464 ALA A CA 1
ATOM 3896 C C . ALA A 1 464 ? 33.728 -12.447 -21.076 1.00 91.44 464 ALA A C 1
ATOM 3898 O O . ALA A 1 464 ? 33.126 -11.418 -20.775 1.00 91.44 464 ALA A O 1
ATOM 3899 N N . CYS A 1 465 ? 33.401 -13.635 -20.560 1.00 90.75 465 CYS A N 1
ATOM 3900 C CA . CYS A 1 465 ? 32.291 -13.859 -19.638 1.00 90.75 465 CYS A CA 1
ATOM 3901 C C . CYS A 1 465 ? 32.513 -13.230 -18.251 1.00 90.75 465 CYS A C 1
ATOM 3903 O O . CYS A 1 465 ? 31.537 -13.023 -17.534 1.00 90.75 465 CYS A O 1
ATOM 3905 N N . GLU A 1 466 ? 33.743 -12.866 -17.872 1.00 90.88 466 GLU A N 1
ATOM 3906 C CA . GLU A 1 466 ? 34.014 -12.094 -16.645 1.00 90.88 466 GLU A CA 1
ATOM 3907 C C . GLU A 1 466 ? 33.350 -10.703 -16.679 1.00 90.88 466 GLU A C 1
ATOM 3909 O O . GLU A 1 466 ? 33.035 -10.126 -15.639 1.00 90.88 466 GLU A O 1
ATOM 3914 N N . HIS A 1 467 ? 33.066 -10.167 -17.871 1.00 89.75 467 HIS A N 1
ATOM 3915 C CA . HIS A 1 467 ? 32.390 -8.884 -18.022 1.00 89.75 467 HIS A CA 1
ATOM 3916 C C . HIS A 1 467 ? 30.862 -9.026 -17.949 1.00 89.75 467 HIS A C 1
ATOM 3918 O O . HIS A 1 467 ? 30.226 -9.594 -18.842 1.00 89.75 467 HIS A O 1
ATOM 3924 N N . LEU A 1 468 ? 30.252 -8.394 -16.940 1.00 89.19 468 LEU A N 1
ATOM 3925 C CA . LEU A 1 468 ? 28.803 -8.438 -16.691 1.00 89.19 468 LEU A CA 1
ATOM 3926 C C . LEU A 1 468 ? 27.954 -8.011 -17.907 1.00 89.19 468 LEU A C 1
ATOM 3928 O O . LEU A 1 468 ? 26.922 -8.615 -18.188 1.00 89.19 468 LEU A O 1
ATOM 3932 N N . ALA A 1 469 ? 28.421 -7.022 -18.680 1.00 86.75 469 ALA A N 1
ATOM 3933 C CA . ALA A 1 469 ? 27.733 -6.533 -19.880 1.00 86.75 469 ALA A CA 1
ATOM 3934 C C . ALA A 1 469 ? 27.528 -7.622 -20.953 1.00 86.75 469 ALA A C 1
ATOM 3936 O O . ALA A 1 469 ? 26.550 -7.586 -21.698 1.00 86.75 469 ALA A O 1
ATOM 3937 N N . LEU A 1 470 ? 28.435 -8.600 -21.034 1.00 87.62 470 LEU A N 1
ATOM 3938 C CA . LEU A 1 470 ? 28.316 -9.713 -21.974 1.00 87.62 470 LEU A CA 1
ATOM 3939 C C . LEU A 1 470 ? 27.425 -10.831 -21.439 1.00 87.62 470 LEU A C 1
ATOM 3941 O O . LEU A 1 470 ? 26.680 -11.417 -22.221 1.00 87.62 470 LEU A O 1
ATOM 3945 N N . GLN A 1 471 ? 27.423 -11.075 -20.125 1.00 86.75 471 GLN A N 1
ATOM 3946 C CA . GLN A 1 471 ? 26.507 -12.040 -19.503 1.00 86.75 471 GLN A CA 1
ATOM 3947 C C . GLN A 1 471 ? 25.032 -11.654 -19.681 1.00 86.75 471 GLN A C 1
ATOM 3949 O O . GLN A 1 471 ? 24.169 -12.526 -19.736 1.00 86.75 471 GLN A O 1
ATOM 3954 N N . ALA A 1 472 ? 24.748 -10.355 -19.791 1.00 88.44 472 ALA A N 1
ATOM 3955 C CA . ALA A 1 472 ? 23.417 -9.828 -20.073 1.00 88.44 472 ALA A CA 1
ATOM 3956 C C . ALA A 1 472 ? 23.066 -9.796 -21.577 1.00 88.44 472 ALA A C 1
ATOM 3958 O O . ALA A 1 472 ? 21.970 -9.377 -21.937 1.00 88.44 472 ALA A O 1
ATOM 3959 N N . SER A 1 473 ? 23.972 -10.212 -22.476 1.00 90.50 473 SER A N 1
ATOM 3960 C CA . SER A 1 473 ? 23.731 -10.187 -23.922 1.00 90.50 473 SER A CA 1
ATOM 3961 C C . SER A 1 473 ? 23.328 -11.572 -24.453 1.00 90.50 473 SER A C 1
ATOM 3963 O O . SER A 1 473 ? 24.192 -12.448 -24.566 1.00 90.50 473 SER A O 1
ATOM 3965 N N . PRO A 1 474 ? 22.073 -11.781 -24.905 1.00 91.19 474 PRO A N 1
ATOM 3966 C CA . PRO A 1 474 ? 21.642 -13.071 -25.457 1.00 91.19 474 PRO A CA 1
ATOM 3967 C C . PRO A 1 474 ? 22.430 -13.459 -26.716 1.00 91.19 474 PRO A C 1
ATOM 3969 O O . PRO A 1 474 ? 22.692 -14.633 -26.958 1.00 91.19 474 PRO A O 1
ATOM 3972 N N . SER A 1 475 ? 22.893 -12.470 -27.490 1.00 89.12 475 SER A N 1
ATOM 3973 C CA . SER A 1 475 ? 23.731 -12.706 -28.673 1.00 89.12 475 SER A CA 1
ATOM 3974 C C . SER A 1 475 ? 25.106 -13.296 -28.342 1.00 89.12 475 SER A C 1
ATOM 3976 O O . SER A 1 475 ? 25.649 -14.057 -29.137 1.00 89.12 475 SER A O 1
ATOM 3978 N N . PHE A 1 476 ? 25.679 -12.927 -27.194 1.00 92.25 476 PHE A N 1
ATOM 3979 C CA . PHE A 1 476 ? 26.953 -13.465 -26.726 1.00 92.25 476 PHE A CA 1
ATOM 3980 C C . PHE A 1 476 ? 26.761 -14.869 -26.151 1.00 92.25 476 PHE A C 1
ATOM 3982 O O . PHE A 1 476 ? 27.540 -15.765 -26.463 1.00 92.25 476 PHE A O 1
ATOM 3989 N N . LEU A 1 477 ? 25.692 -15.072 -25.376 1.00 92.56 477 LEU A N 1
ATOM 3990 C CA . LEU A 1 477 ? 25.343 -16.381 -24.832 1.00 92.56 477 LEU A CA 1
ATOM 3991 C C . LEU A 1 477 ? 25.060 -17.411 -25.944 1.00 92.56 477 LEU A C 1
ATOM 3993 O O . LEU A 1 477 ? 25.550 -18.531 -25.846 1.00 92.56 477 LEU A O 1
ATOM 3997 N N . ASP A 1 478 ? 24.368 -17.042 -27.035 1.00 90.50 478 ASP A N 1
ATOM 3998 C CA . ASP A 1 478 ? 24.148 -17.936 -28.196 1.00 90.50 478 ASP A CA 1
ATOM 3999 C C . ASP A 1 478 ? 25.477 -18.323 -28.875 1.00 90.50 478 ASP A C 1
ATOM 4001 O O . ASP A 1 478 ? 25.698 -19.477 -29.245 1.00 90.50 478 ASP A O 1
ATOM 4005 N N . GLU A 1 479 ? 26.404 -17.369 -29.015 1.00 91.19 479 GLU A N 1
ATOM 4006 C CA . GLU A 1 479 ? 27.745 -17.630 -29.557 1.00 91.19 479 GLU A CA 1
ATOM 4007 C C . GLU A 1 479 ? 28.558 -18.567 -28.648 1.00 91.19 479 GLU A C 1
ATOM 4009 O O . GLU A 1 479 ? 29.220 -19.485 -29.138 1.00 91.19 479 GLU A O 1
ATOM 4014 N N . MET A 1 480 ? 28.476 -18.374 -27.330 1.00 93.06 480 MET A N 1
ATOM 4015 C CA . MET A 1 480 ? 29.158 -19.205 -26.339 1.00 93.06 480 MET A CA 1
ATOM 4016 C C . MET A 1 480 ? 28.578 -20.626 -26.284 1.00 93.06 480 MET A C 1
ATOM 4018 O O . MET A 1 480 ? 29.334 -21.598 -26.258 1.00 93.06 480 MET A O 1
ATOM 4022 N N . ALA A 1 481 ? 27.251 -20.760 -26.350 1.00 91.94 481 ALA A N 1
ATOM 4023 C CA . ALA A 1 481 ? 26.572 -22.050 -26.444 1.00 91.94 481 ALA A CA 1
ATOM 4024 C C . ALA A 1 481 ? 26.980 -22.812 -27.714 1.00 91.94 481 ALA A C 1
ATOM 4026 O O . ALA A 1 481 ? 27.256 -24.009 -27.652 1.00 91.94 481 ALA A O 1
ATOM 4027 N N . ARG A 1 482 ? 27.111 -22.120 -28.856 1.00 89.50 482 ARG A N 1
ATOM 4028 C CA . ARG A 1 482 ? 27.632 -22.717 -30.098 1.00 89.50 482 ARG A CA 1
ATOM 4029 C C . ARG A 1 482 ? 29.065 -23.225 -29.930 1.00 89.50 482 ARG A C 1
ATOM 4031 O O . ARG A 1 482 ? 29.364 -24.320 -30.390 1.00 89.50 482 ARG A O 1
ATOM 4038 N N . ALA A 1 483 ? 29.943 -22.470 -29.270 1.00 90.31 483 ALA A N 1
ATOM 4039 C CA . ALA A 1 483 ? 31.316 -22.915 -29.020 1.00 90.31 483 ALA A CA 1
ATOM 4040 C C . ALA A 1 483 ? 31.365 -24.179 -28.138 1.00 90.31 483 ALA A C 1
ATOM 4042 O O . ALA A 1 483 ? 32.125 -25.100 -28.427 1.00 90.31 483 ALA A O 1
ATOM 4043 N N . LEU A 1 484 ? 30.520 -24.256 -27.104 1.00 90.94 484 LEU A N 1
ATOM 4044 C CA . LEU A 1 484 ? 30.404 -25.438 -26.241 1.00 90.94 484 LEU A CA 1
ATOM 4045 C C . LEU A 1 484 ? 29.807 -26.647 -26.957 1.00 90.94 484 LEU A C 1
ATOM 4047 O O . LEU A 1 484 ? 30.278 -27.764 -26.750 1.00 90.94 484 LEU A O 1
ATOM 4051 N N . TYR A 1 485 ? 28.822 -26.421 -27.826 1.00 87.81 485 TYR A N 1
ATOM 4052 C CA . TYR A 1 485 ? 28.272 -27.461 -28.689 1.00 87.81 485 TYR A CA 1
ATOM 4053 C C . TYR A 1 485 ? 29.363 -28.060 -29.588 1.00 87.81 485 TYR A C 1
ATOM 4055 O O . TYR A 1 485 ? 29.515 -29.276 -29.638 1.00 87.81 485 TYR A O 1
ATOM 4063 N N . LEU A 1 486 ? 30.192 -27.218 -30.220 1.00 87.94 486 LEU A N 1
ATOM 4064 C CA . LEU A 1 486 ? 31.321 -27.674 -31.043 1.00 87.94 486 LEU A CA 1
ATOM 4065 C C . LEU A 1 486 ? 32.405 -28.399 -30.223 1.00 87.94 486 LEU A C 1
ATOM 4067 O O . LEU A 1 486 ? 33.057 -29.304 -30.732 1.00 87.94 486 LEU A O 1
ATOM 4071 N N . LEU A 1 487 ? 32.581 -28.044 -28.947 1.00 88.88 487 LEU A N 1
ATOM 4072 C CA . LEU A 1 487 ? 33.459 -28.758 -28.009 1.00 88.88 487 LEU A CA 1
ATOM 4073 C C . LEU A 1 487 ? 32.847 -30.059 -27.463 1.00 88.88 487 LEU A C 1
ATOM 4075 O O . LEU A 1 487 ? 33.440 -30.674 -26.577 1.00 88.88 487 LEU A O 1
ATOM 4079 N N . CYS A 1 488 ? 31.665 -30.460 -27.941 1.00 88.62 488 CYS A N 1
ATOM 4080 C CA . CYS A 1 488 ? 30.904 -31.609 -27.444 1.00 88.62 488 CYS A CA 1
ATOM 4081 C C . CYS A 1 488 ? 30.567 -31.527 -25.942 1.00 88.62 488 CYS A C 1
ATOM 4083 O O . CYS A 1 488 ? 30.310 -32.535 -25.287 1.00 88.62 488 CYS A O 1
ATOM 4085 N N . ARG A 1 489 ? 30.537 -30.317 -25.369 1.00 89.50 489 ARG A N 1
ATOM 4086 C CA . ARG A 1 489 ? 30.139 -30.066 -23.975 1.00 89.50 489 ARG A CA 1
ATOM 4087 C C . ARG A 1 489 ? 28.645 -29.769 -23.911 1.00 89.50 489 ARG A C 1
ATOM 4089 O O . ARG A 1 489 ? 28.230 -28.664 -23.562 1.00 89.50 489 ARG A O 1
ATOM 4096 N N . PHE A 1 490 ? 27.844 -30.763 -24.285 1.00 87.88 490 PHE A N 1
ATOM 4097 C CA . PHE A 1 490 ? 26.411 -30.591 -24.522 1.00 87.88 490 PHE A CA 1
ATOM 4098 C C . PHE A 1 490 ? 25.657 -30.102 -23.280 1.00 87.88 490 PHE A C 1
ATOM 4100 O O . PHE A 1 490 ? 24.938 -29.119 -23.384 1.00 87.88 490 PHE A O 1
ATOM 4107 N N . GLN A 1 491 ? 25.894 -30.672 -22.094 1.00 89.31 491 GLN A N 1
ATOM 4108 C CA . GLN A 1 491 ? 25.218 -30.249 -20.852 1.00 89.31 491 GLN A CA 1
ATOM 4109 C C . GLN A 1 491 ? 25.358 -28.739 -20.577 1.00 89.31 491 GLN A C 1
ATOM 4111 O O . GLN A 1 491 ? 24.368 -28.045 -20.373 1.00 89.31 491 GLN A O 1
ATOM 4116 N N . HIS A 1 492 ? 26.574 -28.201 -20.693 1.00 91.06 492 HIS A N 1
ATOM 4117 C CA . HIS A 1 492 ? 26.843 -26.782 -20.441 1.00 91.06 492 HIS A CA 1
ATOM 4118 C C . HIS A 1 492 ? 26.247 -25.883 -21.535 1.00 91.06 492 HIS A C 1
ATOM 4120 O O . HIS A 1 492 ? 25.789 -24.773 -21.270 1.00 91.06 492 HIS A O 1
ATOM 4126 N N . ALA A 1 493 ? 26.241 -26.354 -22.786 1.00 90.19 493 ALA A N 1
ATOM 4127 C CA . ALA A 1 493 ? 25.558 -25.657 -23.869 1.00 90.19 493 ALA A CA 1
ATOM 4128 C C . ALA A 1 493 ? 24.031 -25.637 -23.656 1.00 90.19 493 ALA A C 1
ATOM 4130 O O . ALA A 1 493 ? 23.410 -24.608 -23.921 1.00 90.19 493 ALA A O 1
ATOM 4131 N N . ALA A 1 494 ? 23.440 -26.713 -23.122 1.00 89.19 494 ALA A N 1
ATOM 4132 C CA . ALA A 1 494 ? 22.020 -26.782 -22.775 1.00 89.19 494 ALA A CA 1
ATOM 4133 C C . ALA A 1 494 ? 21.646 -25.730 -21.726 1.00 89.19 494 ALA A C 1
ATOM 4135 O O . ALA A 1 494 ? 20.698 -24.976 -21.921 1.00 89.19 494 ALA A O 1
ATOM 4136 N N . GLU A 1 495 ? 22.431 -25.635 -20.650 1.00 91.31 495 GLU A N 1
ATOM 4137 C CA . GLU A 1 495 ? 22.213 -24.676 -19.562 1.00 91.31 495 GLU A CA 1
ATOM 4138 C C . GLU A 1 495 ? 22.228 -23.226 -20.059 1.00 91.31 495 GLU A C 1
ATOM 4140 O O . GLU A 1 495 ? 21.375 -22.418 -19.684 1.00 91.31 495 GLU A O 1
ATOM 4145 N N . ILE A 1 496 ? 23.163 -22.886 -20.951 1.00 92.75 496 ILE A N 1
ATOM 4146 C CA . ILE A 1 496 ? 23.240 -21.535 -21.519 1.00 92.75 496 ILE A CA 1
ATOM 4147 C C . ILE A 1 496 ? 22.044 -21.258 -22.430 1.00 92.75 496 ILE A C 1
ATOM 4149 O O . ILE A 1 496 ? 21.468 -20.174 -22.347 1.00 92.75 496 ILE A O 1
ATOM 4153 N N . LEU A 1 497 ? 21.647 -22.207 -23.283 1.00 91.25 497 LEU A N 1
ATOM 4154 C CA . LEU A 1 497 ? 20.474 -22.034 -24.146 1.00 91.25 497 LEU A CA 1
ATOM 4155 C C . LEU A 1 497 ? 19.188 -21.911 -23.316 1.00 91.25 497 LEU A C 1
ATOM 4157 O O . LEU A 1 497 ? 18.379 -21.030 -23.593 1.00 91.25 497 LEU A O 1
ATOM 4161 N N . ALA A 1 498 ? 19.036 -22.706 -22.254 1.00 90.12 498 ALA A N 1
ATOM 4162 C CA . ALA A 1 498 ? 17.924 -22.596 -21.312 1.00 90.12 498 ALA A CA 1
ATOM 4163 C C . ALA A 1 498 ? 17.897 -21.223 -20.621 1.00 90.12 498 ALA A C 1
ATOM 4165 O O . ALA A 1 498 ? 16.843 -20.592 -20.539 1.00 90.12 498 ALA A O 1
ATOM 4166 N N . ARG A 1 499 ? 19.063 -20.702 -20.211 1.00 92.56 499 ARG A N 1
ATOM 4167 C CA . ARG A 1 499 ? 19.186 -19.338 -19.677 1.00 92.56 499 ARG A CA 1
ATOM 4168 C C . ARG A 1 499 ? 18.754 -18.285 -20.696 1.00 92.56 499 ARG A C 1
ATOM 4170 O O . ARG A 1 499 ? 18.087 -17.330 -20.315 1.00 92.56 499 ARG A O 1
ATOM 4177 N N . ILE A 1 500 ? 19.096 -18.441 -21.977 1.00 92.44 500 ILE A N 1
ATOM 4178 C CA . ILE A 1 500 ? 18.628 -17.514 -23.020 1.00 92.44 500 ILE A CA 1
ATOM 4179 C C . ILE A 1 500 ? 17.104 -17.569 -23.140 1.00 92.44 500 ILE A C 1
ATOM 4181 O O . ILE A 1 500 ? 16.467 -16.519 -23.162 1.00 92.44 500 ILE A O 1
ATOM 4185 N N . ILE A 1 501 ? 16.536 -18.777 -23.172 1.00 90.56 501 ILE A N 1
ATOM 4186 C CA . ILE A 1 501 ? 15.095 -18.991 -23.336 1.00 90.56 501 ILE A CA 1
ATOM 4187 C C . ILE A 1 501 ? 14.310 -18.372 -22.174 1.00 90.56 501 ILE A C 1
ATOM 4189 O O . ILE A 1 501 ? 13.330 -17.665 -22.393 1.00 90.56 501 ILE A O 1
ATOM 4193 N N . TYR A 1 502 ? 14.772 -18.582 -20.941 1.00 91.44 502 TYR A N 1
ATOM 4194 C CA . TYR A 1 502 ? 14.108 -18.059 -19.751 1.00 91.44 502 TYR A CA 1
ATOM 4195 C C . TYR A 1 502 ? 14.316 -16.548 -19.566 1.00 91.44 502 TYR A C 1
ATOM 4197 O O . TYR A 1 502 ? 13.379 -15.821 -19.244 1.00 91.44 502 TYR A O 1
ATOM 4205 N N . SER A 1 503 ? 15.544 -16.051 -19.749 1.00 91.75 503 SER A N 1
ATOM 4206 C CA . SER A 1 503 ? 15.883 -14.656 -19.430 1.00 91.75 503 SER A CA 1
ATOM 4207 C C . SER A 1 503 ? 15.621 -13.666 -20.570 1.00 91.75 503 SER A C 1
ATOM 4209 O O . SER A 1 503 ? 15.505 -12.472 -20.303 1.00 91.75 503 SER A O 1
ATOM 4211 N N . PHE A 1 504 ? 15.537 -14.119 -21.828 1.00 91.75 504 PHE A N 1
ATOM 4212 C CA . PHE A 1 504 ? 15.407 -13.245 -23.003 1.00 91.75 504 PHE A CA 1
ATOM 4213 C C . PHE A 1 504 ? 14.336 -13.737 -23.995 1.00 91.75 504 PHE A C 1
ATOM 4215 O O . PHE A 1 504 ? 14.656 -14.041 -25.148 1.00 91.75 504 PHE A O 1
ATOM 4222 N N . PRO A 1 505 ? 13.048 -13.761 -23.601 1.00 87.56 505 PRO A N 1
ATOM 4223 C CA . PRO A 1 505 ? 11.971 -14.270 -24.453 1.00 87.56 505 PRO A CA 1
ATOM 4224 C C . PRO A 1 505 ? 11.751 -13.451 -25.735 1.00 87.56 505 PRO A C 1
ATOM 4226 O O . PRO A 1 505 ? 11.282 -13.982 -26.735 1.00 87.56 505 PRO A O 1
ATOM 4229 N N . THR A 1 506 ? 12.131 -12.170 -25.745 1.00 89.00 506 THR A N 1
ATOM 4230 C CA . THR A 1 506 ? 11.990 -11.264 -26.900 1.00 89.00 506 THR A CA 1
ATOM 4231 C C . THR A 1 506 ? 13.197 -11.278 -27.847 1.00 89.00 506 THR A C 1
ATOM 4233 O O . THR A 1 506 ? 13.329 -10.409 -28.711 1.00 89.00 506 THR A O 1
ATOM 4236 N N . TYR A 1 507 ? 14.122 -12.232 -27.702 1.00 90.31 507 TYR A N 1
ATOM 4237 C CA . TYR A 1 507 ? 15.319 -12.284 -28.536 1.00 90.31 507 TYR A CA 1
ATOM 4238 C C . TYR A 1 507 ? 14.984 -12.592 -30.009 1.00 90.31 507 TYR A C 1
ATOM 4240 O O . TYR A 1 507 ? 14.358 -13.595 -30.321 1.00 90.31 507 TYR A O 1
ATOM 4248 N N . VAL A 1 508 ? 15.476 -11.779 -30.952 1.00 87.12 508 VAL A N 1
ATOM 4249 C CA . VAL A 1 508 ? 15.159 -11.899 -32.398 1.00 87.12 508 VAL A CA 1
ATOM 4250 C C . VAL A 1 508 ? 15.443 -13.295 -32.973 1.00 87.12 508 VAL A C 1
ATOM 4252 O O . VAL A 1 508 ? 14.752 -13.753 -33.875 1.00 87.12 508 VAL A O 1
ATOM 4255 N N . ARG A 1 509 ? 16.464 -13.993 -32.456 1.00 84.69 509 ARG A N 1
ATOM 4256 C CA . ARG A 1 509 ? 16.852 -15.340 -32.912 1.00 84.69 509 ARG A CA 1
ATOM 4257 C C . ARG A 1 509 ? 16.331 -16.453 -31.996 1.00 84.69 509 ARG A C 1
ATOM 4259 O O . ARG A 1 509 ? 16.872 -17.556 -32.031 1.00 84.69 509 ARG A O 1
ATOM 4266 N N . MET A 1 510 ? 15.291 -16.183 -31.205 1.00 86.38 510 MET A N 1
ATOM 4267 C CA . MET A 1 510 ? 14.675 -17.149 -30.292 1.00 86.38 510 MET A CA 1
ATOM 4268 C C . MET A 1 510 ? 14.266 -18.464 -30.979 1.00 86.38 510 MET A C 1
ATOM 4270 O O . MET A 1 510 ? 14.648 -19.509 -30.456 1.00 86.38 510 MET A O 1
ATOM 4274 N N . PRO A 1 511 ? 13.646 -18.473 -32.181 1.00 85.50 511 PRO A N 1
ATOM 4275 C CA . PRO A 1 511 ? 13.334 -19.732 -32.864 1.00 85.50 511 PRO A CA 1
ATOM 4276 C C . PRO A 1 511 ? 14.589 -20.568 -33.164 1.00 85.50 511 PRO A C 1
ATOM 4278 O O . PRO A 1 511 ? 14.618 -21.782 -33.000 1.00 85.50 511 PRO A O 1
ATOM 4281 N N . THR A 1 512 ? 15.702 -19.919 -33.525 1.00 85.88 512 THR A N 1
ATOM 4282 C CA . THR A 1 512 ? 16.978 -20.619 -33.742 1.00 85.88 512 THR A CA 1
ATOM 4283 C C . THR A 1 512 ? 17.560 -21.183 -32.443 1.00 85.88 512 THR A C 1
ATOM 4285 O O . THR A 1 512 ? 18.192 -22.237 -32.466 1.00 85.88 512 THR A O 1
ATOM 4288 N N . VAL A 1 513 ? 17.389 -20.480 -31.320 1.00 87.88 513 VAL A N 1
ATOM 4289 C CA . VAL A 1 513 ? 17.858 -20.916 -29.994 1.00 87.88 513 VAL A CA 1
ATOM 4290 C C . VAL A 1 513 ? 17.045 -22.118 -29.510 1.00 87.88 513 VAL A C 1
ATOM 4292 O O . VAL A 1 513 ? 17.646 -23.104 -29.092 1.00 87.88 513 VAL A O 1
ATOM 4295 N N . ILE A 1 514 ? 15.714 -22.073 -29.640 1.00 87.12 514 ILE A N 1
ATOM 4296 C CA . ILE A 1 514 ? 14.808 -23.180 -29.296 1.00 87.12 514 ILE A CA 1
ATOM 4297 C C . ILE A 1 514 ? 15.125 -24.410 -30.153 1.00 87.12 514 ILE A C 1
ATOM 4299 O O . ILE A 1 514 ? 15.321 -25.493 -29.608 1.00 87.12 514 ILE A O 1
ATOM 4303 N N . PHE A 1 515 ? 15.309 -24.238 -31.467 1.00 87.25 515 PHE A N 1
ATOM 4304 C CA . PHE A 1 515 ? 15.702 -25.334 -32.356 1.00 87.25 515 PHE A CA 1
ATOM 4305 C C . PHE A 1 515 ? 17.040 -25.969 -31.950 1.00 87.25 515 PHE A C 1
ATOM 4307 O O . PHE A 1 515 ? 17.169 -27.190 -31.885 1.00 87.25 515 PHE A O 1
ATOM 4314 N N . ARG A 1 516 ? 18.056 -25.154 -31.628 1.00 85.69 516 ARG A N 1
ATOM 4315 C CA . ARG A 1 516 ? 19.353 -25.667 -31.154 1.00 85.69 516 ARG A CA 1
ATOM 4316 C C . ARG A 1 516 ? 19.238 -26.381 -29.812 1.00 85.69 516 ARG A C 1
ATOM 4318 O O . ARG A 1 516 ? 19.912 -27.388 -29.626 1.00 85.69 516 ARG A O 1
ATOM 4325 N N . ALA A 1 517 ? 18.410 -25.876 -28.898 1.00 87.88 517 ALA A N 1
ATOM 4326 C CA . ALA A 1 517 ? 18.151 -26.523 -27.618 1.00 87.88 517 ALA A CA 1
ATOM 4327 C C . ALA A 1 517 ? 17.472 -27.885 -27.821 1.00 87.88 517 ALA A C 1
ATOM 4329 O O . ALA A 1 517 ? 17.934 -28.869 -27.250 1.00 87.88 517 ALA A O 1
ATOM 4330 N N . ALA A 1 518 ? 16.481 -27.968 -28.715 1.00 84.25 518 ALA A N 1
ATOM 4331 C CA . ALA A 1 518 ? 15.819 -29.219 -29.070 1.00 84.25 518 ALA A CA 1
ATOM 4332 C C . ALA A 1 518 ? 16.799 -30.247 -29.651 1.00 84.25 518 ALA A C 1
ATOM 4334 O O . ALA A 1 518 ? 16.843 -31.391 -29.196 1.00 84.25 518 ALA A O 1
ATOM 4335 N N . MET A 1 519 ? 17.644 -29.837 -30.605 1.00 86.50 519 MET A N 1
ATOM 4336 C CA . MET A 1 519 ? 18.670 -30.718 -31.175 1.00 86.50 519 MET A CA 1
ATOM 4337 C C . MET A 1 519 ? 19.685 -31.182 -30.130 1.00 86.50 519 MET A C 1
ATOM 4339 O O . MET A 1 519 ? 20.167 -32.311 -30.171 1.00 86.50 519 MET A O 1
ATOM 4343 N N . LEU A 1 520 ? 20.017 -30.322 -29.173 1.00 86.25 520 LEU A N 1
ATOM 4344 C CA . LEU A 1 520 ? 20.933 -30.664 -28.098 1.00 86.25 520 LEU A CA 1
ATOM 4345 C C . LEU A 1 520 ? 20.293 -31.656 -27.112 1.00 86.25 520 LEU A C 1
ATOM 4347 O O . LEU A 1 520 ? 20.937 -32.636 -26.748 1.00 86.25 520 LEU A O 1
ATOM 4351 N N . MET A 1 521 ? 19.025 -31.464 -26.741 1.00 84.69 521 MET A N 1
ATOM 4352 C CA . MET A 1 521 ? 18.255 -32.421 -25.932 1.00 84.69 521 MET A CA 1
ATOM 4353 C C . MET A 1 521 ? 18.172 -33.792 -26.607 1.00 84.69 521 MET A C 1
ATOM 4355 O O . MET A 1 521 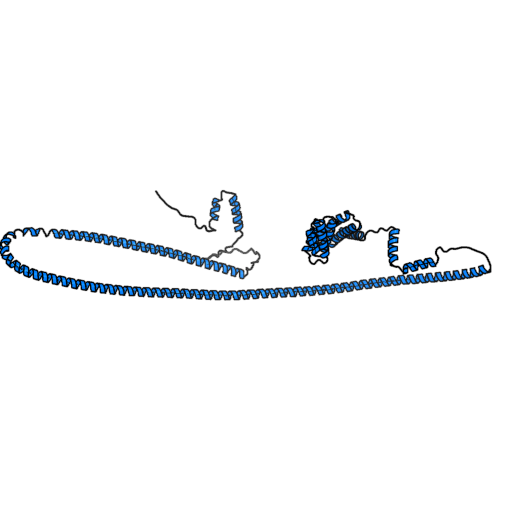? 18.361 -34.811 -25.947 1.00 84.69 521 MET A O 1
ATOM 4359 N N . TRP A 1 522 ? 18.015 -33.816 -27.933 1.00 84.31 522 TRP A N 1
ATOM 4360 C CA . TRP A 1 522 ? 18.088 -35.045 -28.720 1.00 84.31 522 TRP A CA 1
ATOM 4361 C C . TRP A 1 522 ? 19.448 -35.743 -28.580 1.00 84.31 522 TRP A C 1
ATOM 4363 O O . TRP A 1 522 ? 19.507 -36.947 -28.335 1.00 84.31 522 TRP A O 1
ATOM 4373 N N . HIS A 1 523 ? 20.555 -34.996 -28.675 1.00 81.56 523 HIS A N 1
ATOM 4374 C CA . HIS A 1 523 ? 21.904 -35.539 -28.461 1.00 81.56 523 HIS A CA 1
ATOM 4375 C C . HIS A 1 523 ? 22.146 -36.043 -27.030 1.00 81.56 523 HIS A C 1
ATOM 4377 O O . HIS A 1 523 ? 22.984 -36.919 -26.835 1.00 81.56 523 HIS A O 1
ATOM 4383 N N . LEU A 1 524 ? 21.425 -35.511 -26.040 1.00 85.38 524 LEU A N 1
ATOM 4384 C CA . LEU A 1 524 ? 21.471 -35.962 -24.647 1.00 85.38 524 LEU A CA 1
ATOM 4385 C C . LEU A 1 524 ? 20.533 -37.151 -24.356 1.00 85.38 524 LEU A C 1
ATOM 4387 O O . LEU A 1 524 ? 20.516 -37.629 -23.225 1.00 85.38 524 LEU A O 1
ATOM 4391 N N . GLY A 1 525 ? 19.764 -37.630 -25.342 1.00 85.38 525 GLY A N 1
ATOM 4392 C CA . GLY A 1 525 ? 18.785 -38.712 -25.168 1.00 85.38 525 GLY A CA 1
ATOM 4393 C C . GLY A 1 525 ? 17.469 -38.278 -24.510 1.00 85.38 525 GLY A C 1
ATOM 4394 O O . GLY A 1 525 ? 16.665 -39.120 -24.122 1.00 85.38 525 GLY A O 1
ATOM 4395 N N . LEU A 1 526 ? 17.230 -36.969 -24.384 1.00 87.44 526 LEU A N 1
ATOM 4396 C CA . LEU A 1 526 ? 16.022 -36.379 -23.800 1.00 87.44 526 LEU A CA 1
ATOM 4397 C C . LEU A 1 526 ? 14.979 -36.138 -24.900 1.00 87.44 526 LEU A C 1
ATOM 4399 O O . LEU A 1 526 ? 14.683 -34.999 -25.264 1.00 87.44 526 LEU A O 1
ATOM 4403 N N . TYR A 1 527 ? 14.466 -37.225 -25.477 1.00 88.75 527 TYR A N 1
ATOM 4404 C CA . TYR A 1 527 ? 13.618 -37.166 -26.672 1.00 88.75 527 TYR A CA 1
ATOM 4405 C C . TYR A 1 527 ? 12.277 -36.467 -26.434 1.00 88.75 527 TYR A C 1
ATOM 4407 O O . TYR A 1 527 ? 11.894 -35.643 -27.256 1.00 88.75 527 TYR A O 1
ATOM 4415 N N . GLU A 1 528 ? 11.612 -36.716 -25.302 1.00 87.06 528 GLU A N 1
ATOM 4416 C CA . GLU A 1 528 ? 10.324 -36.080 -24.970 1.00 87.06 528 GLU A CA 1
ATOM 4417 C C . GLU A 1 528 ? 10.458 -34.551 -24.850 1.00 87.06 528 GLU A C 1
ATOM 4419 O O . GLU A 1 528 ? 9.712 -33.790 -25.462 1.00 87.06 528 GLU A O 1
ATOM 4424 N N . GLN A 1 529 ? 11.498 -34.083 -24.156 1.00 85.00 529 GLN A N 1
ATOM 4425 C CA . GLN A 1 529 ? 11.777 -32.650 -24.015 1.00 85.00 529 GLN A CA 1
ATOM 4426 C C . GLN A 1 529 ? 12.184 -32.020 -25.353 1.00 85.00 529 GLN A C 1
ATOM 4428 O O . GLN A 1 529 ? 11.810 -30.890 -25.659 1.00 85.00 529 GLN A O 1
ATOM 4433 N N . SER A 1 530 ? 12.928 -32.759 -26.180 1.00 83.94 530 SER A N 1
ATOM 4434 C CA . SER A 1 530 ? 13.261 -32.333 -27.539 1.00 83.94 530 SER A CA 1
ATOM 4435 C C . SER A 1 530 ? 12.000 -32.148 -28.390 1.00 83.94 530 SER A C 1
ATOM 4437 O O . SER A 1 530 ? 11.871 -31.125 -29.063 1.00 83.94 530 SER A O 1
ATOM 4439 N N . THR A 1 531 ? 11.046 -33.086 -28.323 1.00 87.69 531 THR A N 1
ATOM 4440 C CA . THR A 1 531 ? 9.773 -32.982 -29.048 1.00 87.69 531 THR A CA 1
ATOM 4441 C C . THR A 1 531 ? 8.929 -31.810 -28.564 1.00 87.69 531 THR A C 1
ATOM 4443 O O . THR A 1 531 ? 8.423 -31.068 -29.402 1.00 87.69 531 THR A O 1
ATOM 4446 N N . ASP A 1 532 ? 8.861 -31.564 -27.254 1.00 87.69 532 ASP A N 1
ATOM 4447 C CA . ASP A 1 532 ? 8.134 -30.417 -26.698 1.00 87.69 532 ASP A CA 1
ATOM 4448 C C . ASP A 1 532 ? 8.699 -29.087 -27.216 1.00 87.69 532 ASP A C 1
ATOM 4450 O O . ASP A 1 532 ? 7.958 -28.200 -27.636 1.00 87.69 532 ASP A O 1
ATOM 4454 N N . TYR A 1 533 ? 10.028 -28.956 -27.270 1.00 81.94 533 TYR A N 1
ATOM 4455 C CA . TYR A 1 533 ? 10.677 -27.752 -27.795 1.00 81.94 533 TYR A CA 1
ATOM 4456 C C . TYR A 1 533 ? 10.440 -27.562 -29.298 1.00 81.94 533 TYR A C 1
ATOM 4458 O O . TYR A 1 533 ? 10.321 -26.424 -29.751 1.00 81.94 533 TYR A O 1
ATOM 4466 N N . LEU A 1 534 ? 10.370 -28.648 -30.075 1.00 82.69 534 LEU A N 1
ATOM 4467 C CA . LEU A 1 534 ? 10.056 -28.581 -31.505 1.00 82.69 534 LEU A CA 1
ATOM 4468 C C . LEU A 1 534 ? 8.593 -28.212 -31.767 1.00 82.69 534 LEU A C 1
ATOM 4470 O O . LEU A 1 534 ? 8.331 -27.543 -32.758 1.00 82.69 534 LEU A O 1
ATOM 4474 N N . LEU A 1 535 ? 7.660 -28.597 -30.891 1.00 82.38 535 LEU A N 1
ATOM 4475 C CA . LEU A 1 535 ? 6.245 -28.212 -30.991 1.00 82.38 535 LEU A CA 1
ATOM 4476 C C . LEU A 1 535 ? 6.004 -26.716 -30.725 1.00 82.38 535 LEU A C 1
ATOM 4478 O O . LEU A 1 535 ? 4.963 -26.185 -31.105 1.00 82.38 535 LEU A O 1
ATOM 4482 N N . HIS A 1 536 ? 6.946 -26.036 -30.066 1.00 75.12 536 HIS A N 1
ATOM 4483 C CA . HIS A 1 536 ? 6.891 -24.598 -29.788 1.00 75.12 536 HIS A CA 1
ATOM 4484 C C . HIS A 1 536 ? 7.485 -23.711 -30.900 1.00 75.12 536 HIS A C 1
ATOM 4486 O O . HIS A 1 536 ? 7.465 -22.483 -30.762 1.00 75.12 536 HIS A O 1
ATOM 4492 N N . LEU A 1 537 ? 8.027 -24.309 -31.966 1.00 69.38 537 LEU A N 1
ATOM 4493 C CA . LEU A 1 537 ? 8.486 -23.630 -33.185 1.00 69.38 537 LEU A CA 1
ATOM 4494 C C . LEU A 1 537 ? 7.390 -23.623 -34.245 1.00 69.38 537 LEU A C 1
ATOM 4496 O O . LEU A 1 537 ? 7.286 -22.579 -34.930 1.00 69.38 537 LEU A O 1
#

Solvent-accessible surface area (backbone atoms only — not comparable to full-atom values): 30652 Å² total; per-residue (Å²): 134,90,78,90,82,89,88,80,96,80,84,86,71,96,82,76,58,68,76,64,45,57,73,70,47,78,82,44,78,71,60,50,61,55,49,53,55,54,48,58,70,54,66,81,65,80,76,81,79,79,78,78,78,79,94,76,82,89,82,91,82,90,84,81,93,84,79,93,74,78,93,73,79,77,74,75,52,70,68,62,53,53,52,49,52,51,51,51,48,54,50,50,50,52,50,52,52,52,49,50,52,51,54,49,52,53,50,52,54,48,52,51,51,52,49,52,51,49,51,50,50,52,51,51,52,50,52,49,50,54,49,51,55,51,52,51,54,53,52,52,55,54,50,58,54,52,58,60,58,60,65,60,65,69,71,63,68,66,72,74,60,66,77,66,58,77,70,50,66,74,59,41,69,73,43,46,64,58,45,47,56,50,47,54,53,47,47,55,51,49,51,51,49,50,51,52,50,50,54,49,50,51,52,50,52,52,51,48,54,55,50,50,53,50,50,52,51,51,51,50,57,49,51,54,49,53,52,50,54,51,51,53,52,51,48,55,52,50,53,52,49,52,50,52,53,52,50,52,51,51,52,52,50,52,51,52,51,51,49,54,51,50,49,54,52,50,52,52,51,51,53,51,51,51,52,51,49,52,54,49,51,51,51,52,51,54,51,51,53,51,53,48,54,52,49,53,52,53,50,52,53,49,52,52,50,51,51,54,50,51,50,52,53,50,53,52,51,49,52,50,51,51,54,50,50,52,51,52,49,55,50,49,52,53,50,49,52,52,48,51,52,50,48,53,50,48,50,51,50,49,48,50,50,46,52,50,45,55,52,40,68,74,73,50,82,85,83,90,79,89,81,84,73,96,67,55,78,64,59,60,49,52,57,54,52,53,58,72,75,38,66,68,55,52,54,49,48,51,54,47,48,37,58,74,70,63,61,84,72,77,60,73,48,60,59,51,40,52,54,52,51,47,46,43,72,76,65,53,80,50,58,69,57,35,44,51,47,16,50,31,22,46,52,46,17,75,73,67,69,42,64,67,36,38,57,52,14,48,58,30,45,56,62,24,53,73,37,66,76,43,70,73,28,60,74,51,43,54,52,51,23,51,54,28,45,74,68,68,39,49,72,65,18,45,54,43,43,50,48,36,56,72,76,42,75,83,43,92,60,42,67,61,48,41,51,51,41,19,55,48,30,44,76,71,69,38,52,68,63,16,50,56,40,56,73,75,104

Organism: Aphanomyces astaci (NCBI:txid112090)

Mean predicted aligned error: 24.92 Å